Protein AF-A0A5E4BYH1-F1 (afdb_monomer_lite)

Radius of gyration: 35.44 Å; chains: 1; bounding box: 88×104×100 Å

Sequence (481 aa):
MALRARALYDFRSENPGEISLREHEVLSLCSEQDIEGWLEGVNSRGDRGLFPASYVQVIRAPEPGPAGDGGPGAPARYANVPPGGFEPLPAAPPASFKPPPDAFQPLLQPQQAPPPSTFQPPGAGFPYAGGVLQPSPQQLYGGYQASQGSDDDWDDEWDDSSTVADEPGVLGSGTYPDLDGSSSAGGGAASRYRLSTRSDLSLGSRGGSAPPQHHPSGAKSSATVSRNLNRFSTFVKSGGEAFVLGEASGFVKDGDKLCVVLGPYGPEWQENPYPFQCTIDDPTKQTKFKGMKSYISYKLVPTHTQVPVHRRYKHFDWLYARLAEKFPVISVPHLPEKQATGRFEEDFISKRRKGLIWWMNHMASHPVLAQCDVFQHFLTCPISTDEKAWKQGKRKAEKDEMVGANFFLTLSTPPAAALDLQEVESKIDGFKCFTKKMDDSTLQLNHTANEFARKQVTGFKKEYQKVGQSFRGLSQAFELD

Structure (mmCIF, N/CA/C/O backbone):
data_AF-A0A5E4BYH1-F1
#
_entry.id   AF-A0A5E4BYH1-F1
#
loop_
_atom_site.group_PDB
_atom_site.id
_atom_site.type_symbol
_atom_site.label_atom_id
_atom_site.label_alt_id
_atom_site.label_comp_id
_atom_site.label_asym_id
_atom_site.label_entity_id
_atom_site.label_seq_id
_atom_site.pdbx_PDB_ins_code
_atom_site.Cartn_x
_atom_site.Cartn_y
_atom_site.Cartn_z
_atom_site.occupancy
_atom_site.B_iso_or_equiv
_atom_site.auth_seq_id
_atom_site.auth_comp_id
_atom_site.auth_asym_id
_atom_site.auth_atom_id
_atom_site.pdbx_PDB_model_num
ATOM 1 N N . MET A 1 1 ? 7.381 20.446 -46.550 1.00 49.12 1 MET A N 1
ATOM 2 C CA . MET A 1 1 ? 6.479 21.611 -46.754 1.00 49.12 1 MET A CA 1
ATOM 3 C C . MET A 1 1 ? 6.123 22.187 -45.387 1.00 49.12 1 MET A C 1
ATOM 5 O O . MET A 1 1 ? 6.318 21.479 -44.409 1.00 49.12 1 MET A O 1
ATOM 9 N N . ALA A 1 2 ? 5.621 23.422 -45.286 1.00 57.50 2 ALA A N 1
ATOM 10 C CA . ALA A 1 2 ? 5.100 23.923 -44.009 1.00 57.50 2 ALA A CA 1
ATOM 11 C C . ALA A 1 2 ? 3.775 23.212 -43.682 1.00 57.50 2 ALA A C 1
ATOM 13 O O . ALA A 1 2 ? 2.803 23.361 -44.425 1.00 57.50 2 ALA A O 1
ATOM 14 N N . LEU A 1 3 ? 3.758 22.424 -42.606 1.00 82.50 3 LEU A N 1
ATOM 15 C CA . LEU A 1 3 ? 2.577 21.687 -42.157 1.00 82.50 3 LEU A CA 1
ATOM 16 C C . LEU A 1 3 ? 1.505 22.666 -41.667 1.00 82.50 3 LEU A C 1
ATOM 18 O O . LEU A 1 3 ? 1.804 23.631 -40.961 1.00 82.50 3 LEU A O 1
ATOM 22 N N . ARG A 1 4 ? 0.249 22.432 -42.057 1.00 88.81 4 ARG A N 1
ATOM 23 C CA . ARG A 1 4 ? -0.881 23.308 -41.726 1.00 88.81 4 ARG A CA 1
ATOM 24 C C . ARG A 1 4 ? -2.038 22.513 -41.156 1.00 88.81 4 ARG A C 1
ATOM 26 O O . ARG A 1 4 ? -2.335 21.424 -41.636 1.00 88.81 4 ARG A O 1
ATOM 33 N N . ALA A 1 5 ? -2.731 23.101 -40.193 1.00 90.44 5 ALA A N 1
ATOM 34 C CA . ALA A 1 5 ? -3.990 22.586 -39.675 1.00 90.44 5 ALA A CA 1
ATOM 35 C C . ALA A 1 5 ? -5.063 23.680 -39.701 1.00 90.44 5 ALA A C 1
ATOM 37 O O . ALA A 1 5 ? -4.745 24.868 -39.678 1.00 90.44 5 ALA A O 1
ATOM 38 N N . ARG A 1 6 ? -6.334 23.286 -39.750 1.00 93.06 6 ARG A N 1
ATOM 39 C CA . ARG A 1 6 ? -7.488 24.175 -39.570 1.00 93.06 6 ARG A CA 1
ATOM 40 C C . ARG A 1 6 ? -8.161 23.836 -38.250 1.00 93.06 6 ARG A C 1
ATOM 42 O O . ARG A 1 6 ? -8.474 22.673 -38.014 1.00 93.06 6 ARG A O 1
ATOM 49 N N . ALA A 1 7 ? -8.406 24.835 -37.414 1.00 93.12 7 ALA A N 1
ATOM 50 C CA . ALA A 1 7 ? -9.190 24.661 -36.202 1.00 93.12 7 ALA A CA 1
ATOM 51 C C . ALA A 1 7 ? -10.635 24.251 -36.532 1.00 93.12 7 ALA A C 1
ATOM 53 O O . ALA A 1 7 ? -11.280 24.828 -37.415 1.00 93.12 7 ALA A O 1
ATOM 54 N N . LEU A 1 8 ? -11.132 23.246 -35.819 1.00 90.00 8 LEU A N 1
ATOM 55 C CA . LEU A 1 8 ? -12.504 22.748 -35.910 1.00 90.00 8 LEU A CA 1
ATOM 56 C C . LEU A 1 8 ? -13.437 23.457 -34.924 1.00 90.00 8 LEU A C 1
ATOM 58 O O . LEU A 1 8 ? -14.621 23.554 -35.205 1.00 90.00 8 LEU A O 1
ATOM 62 N N . TYR A 1 9 ? -12.900 23.977 -33.816 1.00 88.88 9 TYR A N 1
ATOM 63 C CA . TYR A 1 9 ? -13.655 24.643 -32.752 1.00 88.88 9 TYR A CA 1
ATOM 64 C C . TYR A 1 9 ? -12.851 25.812 -32.160 1.00 88.88 9 TYR A C 1
ATOM 66 O O . TYR A 1 9 ? -11.620 25.832 -32.248 1.00 88.88 9 TYR A O 1
ATOM 74 N N . ASP A 1 10 ? -13.536 26.755 -31.511 1.00 90.69 10 ASP A N 1
ATOM 75 C CA . ASP A 1 10 ? -12.902 27.740 -30.627 1.00 90.69 10 ASP A CA 1
ATOM 76 C C . ASP A 1 10 ? -12.207 27.033 -29.446 1.00 90.69 10 ASP A C 1
ATOM 78 O O . ASP A 1 10 ? -12.779 26.149 -28.806 1.00 90.69 10 ASP A O 1
ATOM 82 N N . PHE A 1 11 ? -10.990 27.463 -29.104 1.00 91.38 11 PHE A N 1
ATOM 83 C CA . PHE A 1 11 ? -10.276 27.029 -27.898 1.00 91.38 11 PHE A CA 1
ATOM 84 C C . PHE A 1 11 ? -9.742 28.247 -27.146 1.00 91.38 11 PHE A C 1
ATOM 86 O O . PHE A 1 11 ? -9.121 29.129 -27.741 1.00 91.38 11 PHE A O 1
ATOM 93 N N . ARG A 1 12 ? -9.937 28.290 -25.826 1.00 91.88 12 ARG A N 1
ATOM 94 C CA . ARG A 1 12 ? -9.424 29.359 -24.967 1.00 91.88 12 ARG A CA 1
ATOM 95 C C . ARG A 1 12 ? -8.318 28.812 -24.071 1.00 91.88 12 ARG A C 1
ATOM 97 O O . ARG A 1 12 ? -8.577 27.975 -23.218 1.00 91.88 12 ARG A O 1
ATOM 104 N N . SER A 1 13 ? -7.111 29.332 -24.257 1.00 87.12 13 SER A N 1
ATOM 105 C CA . SER A 1 13 ? -5.940 29.034 -23.426 1.00 87.12 13 SER A CA 1
ATOM 106 C C . SER A 1 13 ? -6.137 29.525 -21.989 1.00 87.12 13 SER A C 1
ATOM 108 O O . SER A 1 13 ? -6.441 30.707 -21.785 1.00 87.12 13 SER A O 1
ATOM 110 N N . GLU A 1 14 ? -5.901 28.651 -21.012 1.00 77.50 14 GLU A N 1
ATOM 111 C CA . GLU A 1 14 ? -5.965 28.957 -19.574 1.00 77.50 14 GLU A CA 1
ATOM 112 C C . GLU A 1 14 ? -4.591 28.850 -18.889 1.00 77.50 14 GLU A C 1
ATOM 114 O O . GLU A 1 14 ? -4.356 29.533 -17.888 1.00 77.50 14 GLU A O 1
ATOM 119 N N . ASN A 1 15 ? -3.656 28.058 -19.432 1.00 77.88 15 ASN A N 1
ATOM 120 C CA . ASN A 1 15 ? -2.312 27.886 -18.870 1.00 77.88 15 ASN A CA 1
ATOM 121 C C . ASN A 1 15 ? -1.230 28.666 -19.650 1.00 77.88 15 ASN A C 1
ATOM 123 O O . ASN A 1 15 ? -1.275 28.736 -20.880 1.00 77.88 15 ASN A O 1
ATOM 127 N N . PRO A 1 16 ? -0.187 29.199 -18.978 1.00 73.75 16 PRO A N 1
ATOM 128 C CA . PRO A 1 16 ? 0.965 29.792 -19.658 1.00 73.75 16 PRO A CA 1
ATOM 129 C C . PRO A 1 16 ? 1.685 28.774 -20.561 1.00 73.75 16 PRO A C 1
ATOM 131 O O . PRO A 1 16 ? 2.221 27.779 -20.072 1.00 73.75 16 PRO A O 1
ATOM 134 N N . GLY A 1 17 ? 1.717 29.044 -21.869 1.00 79.44 17 GLY A N 1
ATOM 135 C CA . GLY A 1 17 ? 2.283 28.160 -22.902 1.00 79.44 17 GLY A CA 1
ATOM 136 C C . GLY A 1 17 ? 1.242 27.555 -23.855 1.00 79.44 17 GLY A C 1
ATOM 137 O O . GLY A 1 17 ? 1.612 27.019 -24.900 1.00 79.44 17 GLY A O 1
ATOM 138 N N . GLU A 1 18 ? -0.046 27.676 -23.539 1.00 90.25 18 GLU A N 1
ATOM 139 C CA . GLU A 1 18 ? -1.143 27.417 -24.477 1.00 90.25 18 GLU A CA 1
ATOM 140 C C . GLU A 1 18 ? -1.413 28.648 -25.359 1.00 90.25 18 GLU A C 1
ATOM 142 O O . GLU A 1 18 ? -1.183 29.784 -24.936 1.00 90.25 18 GLU A O 1
ATOM 147 N N . ILE A 1 19 ? -1.967 28.439 -26.556 1.00 90.88 19 ILE A N 1
ATOM 148 C CA . ILE A 1 19 ? -2.506 29.512 -27.405 1.00 90.88 19 ILE A CA 1
ATOM 149 C C . ILE A 1 19 ? -3.988 29.281 -27.691 1.00 90.88 19 ILE A C 1
ATOM 151 O O . ILE A 1 19 ? -4.420 28.167 -27.971 1.00 90.88 19 ILE A O 1
ATOM 155 N N . SER A 1 20 ? -4.782 30.351 -27.635 1.00 91.62 20 SER A N 1
ATOM 156 C CA . SER A 1 20 ? -6.198 30.290 -28.012 1.00 91.62 20 SER A CA 1
ATOM 157 C C . SER A 1 20 ? -6.357 30.085 -29.525 1.00 91.62 20 SER A C 1
ATOM 159 O O . SER A 1 20 ? -5.618 30.686 -30.312 1.00 91.62 20 SER A O 1
ATOM 161 N N . LEU A 1 21 ? -7.353 29.302 -29.933 1.00 93.38 21 LEU A N 1
ATOM 162 C CA . LEU A 1 21 ? -7.758 29.103 -31.327 1.00 93.38 21 LEU A CA 1
ATOM 163 C C . LEU A 1 21 ? -9.132 29.725 -31.572 1.00 93.38 21 LEU A C 1
ATOM 165 O O . LEU A 1 21 ? -9.967 29.746 -30.665 1.00 93.38 21 LEU A O 1
ATOM 169 N N . ARG A 1 22 ? -9.392 30.153 -32.806 1.00 91.25 22 ARG A N 1
ATOM 170 C CA . ARG A 1 22 ? -10.761 30.355 -33.302 1.00 91.25 22 ARG A CA 1
ATOM 171 C C . ARG A 1 22 ? -11.164 29.251 -34.260 1.00 91.25 22 ARG A C 1
ATOM 173 O O . ARG A 1 22 ? -10.326 28.784 -35.028 1.00 91.25 22 ARG A O 1
ATOM 180 N N . GLU A 1 23 ? -12.437 28.883 -34.278 1.00 92.50 23 GLU A N 1
ATOM 181 C CA . GLU A 1 23 ? -12.981 27.972 -35.280 1.00 92.50 23 GLU A CA 1
ATOM 182 C C . GLU A 1 23 ? -12.620 28.449 -36.702 1.00 92.50 23 GLU A C 1
ATOM 184 O O . GLU A 1 23 ? -12.683 29.633 -37.037 1.00 92.50 23 GLU A O 1
ATOM 189 N N . HIS A 1 24 ? -12.181 27.502 -37.534 1.00 89.94 24 HIS A N 1
ATOM 190 C CA . HIS A 1 24 ? -11.674 27.705 -38.893 1.00 89.94 24 HIS A CA 1
ATOM 191 C C . HIS A 1 24 ? -10.361 28.506 -39.028 1.00 89.94 24 HIS A C 1
ATOM 193 O O . HIS A 1 24 ? -9.895 28.692 -40.156 1.00 89.94 24 HIS A O 1
ATOM 199 N N . GLU A 1 25 ? -9.711 28.919 -37.935 1.00 93.00 25 GLU A N 1
ATOM 200 C CA . GLU A 1 25 ? -8.370 29.517 -37.974 1.00 93.00 25 GLU A CA 1
ATOM 201 C C . GLU A 1 25 ? -7.342 28.534 -38.569 1.00 93.00 25 GLU A C 1
ATOM 203 O O . GLU A 1 25 ? -7.317 27.352 -38.217 1.00 93.00 25 GLU A O 1
ATOM 208 N N . VAL A 1 26 ? -6.487 29.013 -39.481 1.00 91.81 26 VAL A N 1
ATOM 209 C CA . VAL A 1 26 ? -5.418 28.200 -40.086 1.00 91.81 26 VAL A CA 1
ATOM 210 C C . VAL A 1 26 ? -4.123 28.385 -39.301 1.00 91.81 26 VAL A C 1
ATOM 212 O O . VAL A 1 26 ? -3.586 29.488 -39.200 1.00 91.81 26 VAL A O 1
ATOM 215 N N . LEU A 1 27 ? -3.626 27.274 -38.773 1.00 91.81 27 LEU A N 1
ATOM 216 C CA . LEU A 1 27 ? -2.434 27.147 -37.944 1.00 91.81 27 LEU A CA 1
ATOM 217 C C . LEU A 1 27 ? -1.265 26.637 -38.785 1.00 91.81 27 LEU A C 1
ATOM 219 O O . LEU A 1 27 ? -1.442 25.764 -39.639 1.00 91.81 27 LEU A O 1
ATOM 223 N N . SER A 1 28 ? -0.062 27.135 -38.507 1.00 90.81 28 SER A N 1
ATOM 224 C CA . SER A 1 28 ? 1.182 26.527 -38.996 1.00 90.81 28 SER A CA 1
ATOM 225 C C . SER A 1 28 ? 1.744 25.632 -37.896 1.00 90.81 28 SER A C 1
ATOM 227 O O . SER A 1 28 ? 2.076 26.126 -36.819 1.00 90.81 28 SER A O 1
ATOM 229 N N . LEU A 1 29 ? 1.817 24.325 -38.135 1.00 87.06 29 LEU A N 1
ATOM 230 C CA . LEU A 1 29 ? 2.306 23.368 -37.141 1.00 87.06 29 LEU A CA 1
ATOM 231 C C . LEU A 1 29 ? 3.836 23.416 -37.048 1.00 87.06 29 LEU A C 1
ATOM 233 O O . LEU A 1 29 ? 4.520 23.495 -38.070 1.00 87.06 29 LEU A O 1
ATOM 237 N N . CYS A 1 30 ? 4.373 23.324 -35.830 1.00 81.56 30 CYS A N 1
ATOM 238 C CA . CYS A 1 30 ? 5.804 23.091 -35.615 1.00 81.56 30 CYS A CA 1
ATOM 239 C C . CYS A 1 30 ? 6.159 21.600 -35.735 1.00 81.56 30 CYS A C 1
ATOM 241 O O . CYS A 1 30 ? 7.266 21.278 -36.154 1.00 81.56 30 CYS A O 1
ATOM 243 N N . SER A 1 31 ? 5.215 20.708 -35.421 1.00 72.81 31 SER A N 1
ATOM 244 C CA . SER A 1 31 ? 5.282 19.269 -35.697 1.00 72.81 31 SER A CA 1
ATOM 245 C C . SER A 1 31 ? 3.875 18.715 -35.950 1.00 72.81 31 SER A C 1
ATOM 247 O O . SER A 1 31 ? 2.894 19.267 -35.457 1.00 72.81 31 SER A O 1
ATOM 249 N N . GLU A 1 32 ? 3.768 17.623 -36.708 1.00 68.25 32 GLU A N 1
ATOM 250 C CA . GLU A 1 32 ? 2.523 16.846 -36.854 1.00 68.25 32 GLU A CA 1
ATOM 251 C C . GLU A 1 32 ? 2.281 15.882 -35.671 1.00 68.25 32 GLU A C 1
ATOM 253 O O . GLU A 1 32 ? 1.250 15.215 -35.617 1.00 68.25 32 GLU A O 1
ATOM 258 N N . GLN A 1 33 ? 3.238 15.782 -34.744 1.00 63.72 33 GLN A N 1
ATOM 259 C CA . GLN A 1 33 ? 3.288 14.767 -33.693 1.00 63.72 33 GLN A CA 1
ATOM 260 C C . GLN A 1 33 ? 2.553 15.238 -32.424 1.00 63.72 33 GLN A C 1
ATOM 262 O O . GLN A 1 33 ? 2.932 16.237 -31.812 1.00 63.72 33 GLN A O 1
ATOM 267 N N . ASP A 1 34 ? 1.495 14.516 -32.047 1.00 69.88 34 ASP A N 1
ATOM 268 C CA . ASP A 1 34 ? 0.677 14.762 -30.850 1.00 69.88 34 ASP A CA 1
ATOM 269 C C . ASP A 1 34 ? 1.439 14.383 -29.560 1.00 69.88 34 ASP A C 1
ATOM 271 O O . ASP A 1 34 ? 2.044 13.311 -29.471 1.00 69.88 34 ASP A O 1
ATOM 275 N N . ILE A 1 35 ? 1.401 15.257 -28.546 1.00 68.31 35 ILE A N 1
ATOM 276 C CA . ILE A 1 35 ? 2.018 15.058 -27.230 1.00 68.31 35 ILE A CA 1
ATOM 277 C C . ILE A 1 35 ? 0.953 15.153 -26.119 1.00 68.31 35 ILE A C 1
ATOM 279 O O . ILE A 1 35 ? 0.516 16.238 -25.745 1.00 68.31 35 ILE A O 1
ATOM 283 N N . GLU A 1 36 ? 0.580 14.010 -25.528 1.00 68.38 36 GLU A N 1
ATOM 284 C CA . GLU A 1 36 ? -0.460 13.889 -24.478 1.00 68.38 36 GLU A CA 1
ATOM 285 C C . GLU A 1 36 ? -1.851 14.481 -24.870 1.00 68.38 36 GLU A C 1
ATOM 287 O O . GLU A 1 36 ? -2.645 14.806 -23.983 1.00 68.38 36 GLU A O 1
ATOM 292 N N . GLY A 1 37 ? -2.183 14.595 -26.166 1.00 79.19 37 GLY A N 1
ATOM 293 C CA . GLY A 1 37 ? -3.456 15.124 -26.697 1.00 79.19 37 GLY A CA 1
ATOM 294 C C . GLY A 1 37 ? -3.380 16.559 -27.248 1.00 79.19 37 GLY A C 1
ATOM 295 O O . GLY A 1 37 ? -4.411 17.232 -27.356 1.00 79.19 37 GLY A O 1
ATOM 296 N N . TRP A 1 38 ? -2.177 17.056 -27.546 1.00 86.06 38 TRP A N 1
ATOM 297 C CA . TRP A 1 38 ? -1.870 18.451 -27.876 1.00 86.06 38 TRP A CA 1
ATOM 298 C C . TRP A 1 38 ? -0.877 18.553 -29.036 1.00 86.06 38 TRP A C 1
ATOM 300 O O . TRP A 1 38 ? 0.080 17.785 -29.123 1.00 86.06 38 TRP A O 1
ATOM 310 N N . LEU A 1 39 ? -1.070 19.557 -29.891 1.00 86.38 39 LEU A N 1
ATOM 311 C CA . LEU A 1 39 ? -0.147 19.937 -30.961 1.00 86.38 39 LEU A CA 1
ATOM 312 C C . LEU A 1 39 ? 0.501 21.289 -30.648 1.00 86.38 39 LEU A C 1
ATOM 314 O O . LEU A 1 39 ? -0.103 22.152 -30.009 1.00 86.38 39 LEU A O 1
ATOM 318 N N . GLU A 1 40 ? 1.731 21.480 -31.128 1.00 89.12 40 GLU A N 1
ATOM 319 C CA . GLU A 1 40 ? 2.442 22.757 -31.048 1.00 89.12 40 GLU A CA 1
ATOM 320 C C . GLU A 1 40 ? 2.464 23.454 -32.413 1.00 89.12 40 GL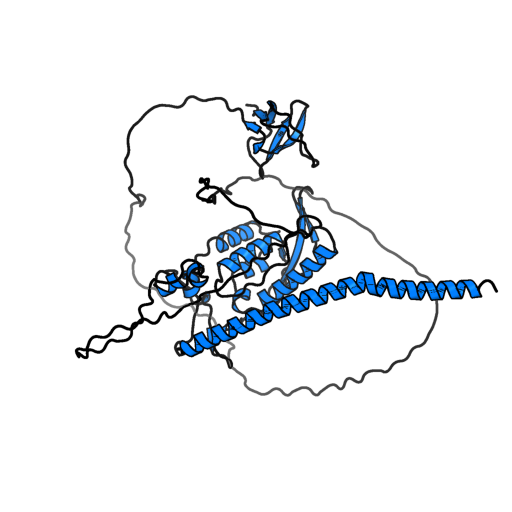U A C 1
ATOM 322 O O . GLU A 1 40 ? 2.817 22.862 -33.440 1.00 89.12 40 GLU A O 1
ATOM 327 N N . GLY A 1 41 ? 2.131 24.742 -32.432 1.00 90.12 41 GLY A N 1
ATOM 328 C CA . GLY A 1 41 ? 2.134 25.529 -33.659 1.00 90.12 41 GLY A CA 1
ATOM 329 C C . GLY A 1 41 ? 2.051 27.028 -33.421 1.00 90.12 41 GLY A C 1
ATOM 330 O O . GLY A 1 41 ? 2.182 27.516 -32.298 1.00 90.12 41 GLY A O 1
ATOM 331 N N . VAL A 1 42 ? 1.840 27.750 -34.518 1.00 91.50 42 VAL A N 1
ATOM 332 C CA . VAL A 1 42 ? 1.680 29.204 -34.572 1.00 91.50 42 VAL A CA 1
ATOM 333 C C . VAL A 1 42 ? 0.319 29.525 -35.182 1.00 91.50 42 VAL A C 1
ATOM 335 O O . VAL A 1 42 ? -0.022 29.010 -36.253 1.00 91.50 42 VAL A O 1
ATOM 338 N N . ASN A 1 43 ? -0.462 30.361 -34.500 1.00 90.81 43 ASN A N 1
ATOM 339 C CA . ASN A 1 43 ? -1.780 30.798 -34.968 1.00 90.81 43 ASN A CA 1
ATOM 340 C C . ASN A 1 43 ? -1.701 31.969 -35.968 1.00 90.81 43 ASN A C 1
ATOM 342 O O . ASN A 1 43 ? -0.620 32.472 -36.279 1.00 90.81 43 ASN A O 1
ATOM 346 N N . SER A 1 44 ? -2.849 32.438 -36.468 1.00 87.75 44 SER A N 1
ATOM 347 C CA . SER A 1 44 ? -2.903 33.516 -37.471 1.00 87.75 44 SER A CA 1
ATOM 348 C C . SER A 1 44 ? -2.460 34.891 -36.945 1.00 87.75 44 SER A C 1
ATOM 350 O O . SER A 1 44 ? -2.297 35.824 -37.730 1.00 87.75 44 SER A O 1
ATOM 352 N N . ARG A 1 45 ? -2.252 35.019 -35.628 1.00 87.56 45 ARG A N 1
ATOM 353 C CA . ARG A 1 45 ? -1.803 36.238 -34.937 1.00 87.56 45 ARG A CA 1
ATOM 354 C C . ARG A 1 45 ? -0.298 36.234 -34.645 1.00 87.56 45 ARG A C 1
ATOM 356 O O . ARG A 1 45 ? 0.239 37.264 -34.254 1.00 87.56 45 ARG A O 1
ATOM 363 N N . GLY A 1 46 ? 0.376 35.102 -34.864 1.00 85.44 46 GLY A N 1
ATOM 364 C CA . GLY A 1 46 ? 1.797 34.908 -34.575 1.00 85.44 46 GLY A CA 1
ATOM 365 C C . GLY A 1 46 ? 2.095 34.365 -33.174 1.00 85.44 46 GLY A C 1
ATOM 366 O O . GLY A 1 46 ? 3.268 34.170 -32.854 1.00 85.44 46 GLY A O 1
ATOM 367 N N . ASP A 1 47 ? 1.079 34.078 -32.349 1.00 87.50 47 ASP A N 1
ATOM 368 C CA . ASP A 1 47 ? 1.300 33.456 -31.040 1.00 87.50 47 ASP A CA 1
ATOM 369 C C . ASP A 1 47 ? 1.740 31.995 -31.247 1.00 87.50 47 ASP A C 1
ATOM 371 O O . ASP A 1 47 ? 1.084 31.249 -31.983 1.00 87.50 47 ASP A O 1
ATOM 375 N N . ARG A 1 48 ? 2.827 31.573 -30.585 1.00 89.81 48 ARG A N 1
ATOM 376 C CA . ARG A 1 48 ? 3.350 30.195 -30.621 1.00 89.81 48 ARG A CA 1
ATOM 377 C C . ARG A 1 48 ? 3.081 29.476 -29.301 1.00 89.81 48 ARG A C 1
ATOM 379 O O . ARG A 1 48 ? 3.431 29.999 -28.245 1.00 89.81 48 ARG A O 1
ATOM 386 N N . GLY A 1 49 ? 2.542 28.262 -29.366 1.00 87.69 49 GLY A N 1
ATOM 387 C CA . GLY A 1 49 ? 2.303 27.428 -28.188 1.00 87.69 49 GLY A CA 1
ATOM 388 C C . GLY A 1 49 ? 1.429 26.212 -28.478 1.00 87.69 49 GLY A C 1
ATOM 389 O O . GLY A 1 49 ? 1.270 25.806 -29.632 1.00 87.69 49 GLY A O 1
ATOM 390 N N . LEU A 1 50 ? 0.887 25.632 -27.407 1.00 89.62 50 LEU A N 1
ATOM 391 C CA . LEU A 1 50 ? 0.113 24.390 -27.435 1.00 89.62 50 LEU A CA 1
ATOM 392 C C . LEU A 1 50 ? -1.396 24.630 -27.585 1.00 89.62 50 LEU A C 1
ATOM 394 O O . LEU A 1 50 ? -1.950 25.575 -27.021 1.00 89.62 50 LEU A O 1
ATOM 398 N N . PHE A 1 51 ? -2.065 23.727 -28.296 1.00 90.94 51 PHE A N 1
ATOM 399 C CA . PHE A 1 51 ? -3.527 23.632 -28.394 1.00 90.94 51 PHE A CA 1
ATOM 400 C C . PHE A 1 51 ? -3.952 22.157 -28.548 1.00 90.94 51 PHE A C 1
ATOM 402 O O . PHE A 1 51 ? -3.136 21.342 -28.988 1.00 90.94 51 PHE A O 1
ATOM 409 N N . PRO A 1 52 ? -5.193 21.769 -28.192 1.00 90.62 52 PRO A N 1
ATOM 410 C CA . PRO A 1 52 ? -5.599 20.366 -28.233 1.00 90.62 52 PRO A CA 1
ATOM 411 C C . PRO A 1 52 ? -5.578 19.799 -29.658 1.00 90.62 52 PRO A C 1
ATOM 413 O O . PRO A 1 52 ? -6.109 20.412 -30.587 1.00 90.62 52 PRO A O 1
ATOM 416 N N . ALA A 1 53 ? -5.018 18.601 -29.834 1.00 88.31 53 ALA A N 1
ATOM 417 C CA . ALA A 1 53 ? -4.918 17.951 -31.143 1.00 88.31 53 ALA A CA 1
ATOM 418 C C . ALA A 1 53 ? -6.306 17.656 -31.745 1.00 88.31 53 ALA A C 1
ATOM 420 O O . ALA A 1 53 ? -6.533 17.849 -32.936 1.00 88.31 53 ALA A O 1
ATOM 421 N N . SER A 1 54 ? -7.272 17.290 -30.898 1.00 89.31 54 SER A N 1
ATOM 422 C CA . SER A 1 54 ? -8.672 17.038 -31.269 1.00 89.31 54 SER A CA 1
ATOM 423 C C . SER A 1 54 ? -9.469 18.287 -31.672 1.00 89.31 54 SER A C 1
ATOM 425 O O . SER A 1 54 ? -10.588 18.157 -32.166 1.00 89.31 54 SER A O 1
ATOM 427 N N . TYR A 1 55 ? -8.917 19.491 -31.481 1.00 89.62 55 TYR A N 1
ATOM 428 C CA . TYR A 1 55 ? -9.554 20.757 -31.867 1.00 89.62 55 TYR A CA 1
ATOM 429 C C . TYR A 1 55 ? -9.122 21.232 -33.262 1.00 89.62 55 TYR A C 1
ATOM 431 O O . TYR A 1 55 ? -9.564 22.293 -33.707 1.00 89.62 55 TYR A O 1
ATOM 439 N N . VAL A 1 56 ? -8.286 20.470 -33.978 1.00 90.25 56 VAL A N 1
ATOM 440 C CA . VAL A 1 56 ? -7.792 20.830 -35.314 1.00 90.25 56 VAL A CA 1
ATOM 441 C C . VAL A 1 56 ? -7.833 19.649 -36.287 1.00 90.25 56 VAL A C 1
ATOM 443 O O . VAL A 1 56 ? -7.757 18.489 -35.898 1.00 90.25 56 VAL A O 1
ATOM 446 N N . GLN A 1 57 ? -7.903 19.950 -37.581 1.00 90.19 57 GLN A N 1
ATOM 447 C CA . GLN A 1 57 ? -7.747 18.989 -38.669 1.00 90.19 57 GLN A CA 1
ATOM 448 C C . GLN A 1 57 ? -6.499 19.338 -39.482 1.00 90.19 57 GLN A C 1
ATOM 450 O O . GLN A 1 57 ? -6.386 20.450 -40.003 1.00 90.19 57 GLN A O 1
ATOM 455 N N . VAL A 1 58 ? -5.562 18.397 -39.605 1.00 87.94 58 VAL A N 1
ATOM 456 C CA . VAL A 1 58 ? -4.335 18.597 -40.388 1.00 87.94 58 VAL A CA 1
ATOM 457 C C . VAL A 1 58 ? -4.645 18.535 -41.886 1.00 87.94 58 VAL A C 1
ATOM 459 O O . VAL A 1 58 ? -5.302 17.611 -42.363 1.00 87.94 58 VAL A O 1
ATOM 462 N N . ILE A 1 59 ? -4.175 19.531 -42.637 1.00 87.75 59 ILE A N 1
ATOM 463 C CA . ILE A 1 59 ? -4.410 19.675 -44.075 1.00 87.75 59 ILE A CA 1
ATOM 464 C C . ILE A 1 59 ? -3.247 19.017 -44.823 1.00 87.75 59 ILE A C 1
ATOM 466 O O . ILE A 1 59 ? -2.220 19.648 -45.081 1.00 87.75 59 ILE A O 1
ATOM 470 N N . ARG A 1 60 ? -3.420 17.745 -45.186 1.00 77.44 60 ARG A N 1
ATOM 471 C CA . ARG A 1 60 ? -2.494 17.005 -46.058 1.00 77.44 60 ARG A CA 1
ATOM 472 C C . ARG A 1 60 ? -2.957 17.082 -47.517 1.00 77.44 60 ARG A C 1
ATOM 474 O O . ARG A 1 60 ? -4.155 17.054 -47.791 1.00 77.44 60 ARG A O 1
ATOM 481 N N . ALA A 1 61 ? -2.012 17.185 -48.451 1.00 59.12 61 ALA A N 1
ATOM 482 C CA . ALA A 1 61 ? -2.293 17.109 -49.885 1.00 59.12 61 ALA A CA 1
ATOM 483 C C . ALA A 1 61 ? -2.417 15.636 -50.338 1.00 59.12 61 ALA A C 1
ATOM 485 O O . ALA A 1 61 ? -1.722 14.786 -49.778 1.00 59.12 61 ALA A O 1
ATOM 486 N N . PRO A 1 62 ? -3.278 15.311 -51.321 1.00 45.69 62 PRO A N 1
ATOM 487 C CA . PRO A 1 62 ? -3.419 13.948 -51.826 1.00 45.69 62 PRO A CA 1
ATOM 488 C C . PRO A 1 62 ? -2.313 13.590 -52.836 1.00 45.69 62 PRO A C 1
ATOM 490 O O . PRO A 1 62 ? -2.201 14.216 -53.887 1.00 45.69 62 PRO A O 1
ATOM 493 N N . GLU A 1 63 ? -1.547 12.541 -52.535 1.00 39.84 63 GLU A N 1
ATOM 494 C CA . GLU A 1 63 ? -0.627 11.869 -53.468 1.00 39.84 63 GLU A CA 1
ATOM 495 C C . GLU A 1 63 ? -1.348 10.706 -54.198 1.00 39.84 63 GLU A C 1
ATOM 497 O O . GLU A 1 63 ? -2.249 10.088 -53.618 1.00 39.84 63 GLU A O 1
ATOM 502 N N . PRO A 1 64 ? -0.997 10.383 -55.460 1.00 45.03 64 PRO A N 1
ATOM 503 C CA . PRO A 1 6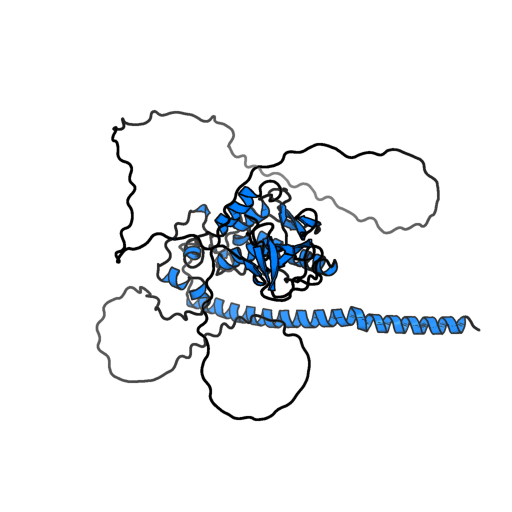4 ? -1.701 9.377 -56.260 1.00 45.03 64 PRO A CA 1
ATOM 504 C C . PRO A 1 64 ? -1.248 7.934 -55.959 1.00 45.03 64 PRO A C 1
ATOM 506 O O . PRO A 1 64 ? -0.070 7.601 -56.064 1.00 45.03 64 PRO A O 1
ATOM 509 N N . GLY A 1 65 ? -2.199 7.046 -55.649 1.00 41.22 65 GLY A N 1
ATOM 510 C CA . GLY A 1 65 ? -1.934 5.619 -55.413 1.00 41.22 65 GLY A CA 1
ATOM 511 C C . GLY A 1 65 ? -1.957 4.749 -56.687 1.00 41.22 65 GLY A C 1
ATOM 512 O O . GLY A 1 65 ? -2.740 5.031 -57.598 1.00 41.22 65 GLY A O 1
ATOM 513 N N . PRO A 1 66 ? -1.147 3.670 -56.764 1.00 45.69 66 PRO A N 1
ATOM 514 C CA . PRO A 1 66 ? -1.220 2.665 -57.829 1.00 45.69 66 PRO A CA 1
ATOM 515 C C . PRO A 1 66 ? -2.418 1.711 -57.643 1.00 45.69 66 PRO A C 1
ATOM 517 O O . PRO A 1 66 ? -2.969 1.593 -56.550 1.00 45.69 66 PRO A O 1
ATOM 520 N N . ALA A 1 67 ? -2.824 1.016 -58.711 1.00 39.09 67 ALA A N 1
ATOM 521 C CA . ALA A 1 67 ? -4.095 0.288 -58.769 1.00 39.09 67 ALA A CA 1
ATOM 522 C C . ALA A 1 67 ? -3.971 -1.250 -58.822 1.00 39.09 67 ALA A C 1
ATOM 524 O O . ALA A 1 67 ? -3.143 -1.777 -59.557 1.00 39.09 67 ALA A O 1
ATOM 525 N N . GLY A 1 68 ? -4.901 -1.923 -58.128 1.00 35.94 68 GLY A N 1
ATOM 526 C CA . GLY A 1 68 ? -5.644 -3.102 -58.613 1.00 35.94 68 GLY A CA 1
ATOM 527 C C . GLY A 1 68 ? -4.954 -4.469 -58.717 1.00 35.94 68 GLY A C 1
ATOM 528 O O . GLY A 1 68 ? -4.401 -4.780 -59.763 1.00 35.94 68 GLY A O 1
ATOM 529 N N . ASP A 1 69 ? -5.113 -5.319 -57.690 1.00 36.00 69 ASP A N 1
ATOM 530 C CA . ASP A 1 69 ? -5.796 -6.641 -57.744 1.00 36.00 69 ASP A CA 1
ATOM 531 C C . ASP A 1 69 ? -5.712 -7.351 -56.362 1.00 36.00 69 ASP A C 1
ATOM 533 O O . ASP A 1 69 ? -4.952 -6.928 -55.495 1.00 36.00 69 ASP A O 1
ATOM 537 N N . GLY A 1 70 ? -6.470 -8.411 -56.035 1.00 32.91 70 GLY A N 1
ATOM 538 C CA . GLY A 1 70 ? -7.481 -9.102 -56.850 1.00 32.91 70 GLY A CA 1
ATOM 539 C C . GLY A 1 70 ? -7.941 -10.472 -56.311 1.00 32.91 70 GLY A C 1
ATOM 540 O O . GLY A 1 70 ? -7.973 -11.436 -57.066 1.00 32.91 70 GLY A O 1
ATOM 541 N N . GLY A 1 71 ? -8.300 -10.599 -55.024 1.00 30.89 71 GLY A N 1
ATOM 542 C CA . GLY A 1 71 ? -8.951 -11.811 -54.476 1.00 30.89 71 GLY A CA 1
ATOM 543 C C . GLY A 1 71 ? -8.248 -12.484 -53.277 1.00 30.89 71 GLY A C 1
ATOM 544 O O . GLY A 1 71 ? -7.145 -12.079 -52.916 1.00 30.89 71 GLY A O 1
ATOM 545 N N . PRO A 1 72 ? -8.894 -13.462 -52.596 1.00 46.38 72 PRO A N 1
ATOM 546 C CA . PRO A 1 72 ? -8.545 -13.817 -51.215 1.00 46.38 72 PRO A CA 1
ATOM 547 C C . PRO A 1 72 ? -7.922 -15.215 -51.020 1.00 46.38 72 PRO A C 1
ATOM 549 O O . PRO A 1 72 ? -8.323 -16.188 -51.655 1.00 46.38 72 PRO A O 1
ATOM 552 N N . GLY A 1 73 ? -7.029 -15.345 -50.031 1.00 26.94 73 GLY A N 1
ATOM 553 C CA . GLY A 1 73 ? -6.553 -16.645 -49.543 1.00 26.94 73 GLY A CA 1
ATOM 554 C C . GLY A 1 73 ? -5.564 -16.545 -48.376 1.00 26.94 73 GLY A C 1
ATOM 555 O O . GLY A 1 73 ? -4.504 -15.942 -48.506 1.00 26.94 73 GLY A O 1
ATOM 556 N N . ALA A 1 74 ? -5.898 -17.156 -47.238 1.00 30.73 74 ALA A N 1
ATOM 557 C CA . ALA A 1 74 ? -5.034 -17.304 -46.062 1.00 30.73 74 ALA A CA 1
ATOM 558 C C . ALA A 1 74 ? -5.486 -18.534 -45.236 1.00 30.73 74 ALA A C 1
ATOM 560 O O . ALA A 1 74 ? -6.637 -18.947 -45.398 1.00 30.73 74 ALA A O 1
ATOM 561 N N . PRO A 1 75 ? -4.668 -19.092 -44.315 1.00 40.88 75 PRO A N 1
ATOM 562 C CA . PRO A 1 75 ? -3.290 -18.723 -43.970 1.00 40.88 75 PRO A CA 1
ATOM 563 C C . PRO A 1 75 ? -2.270 -19.877 -44.121 1.00 40.88 75 PRO A C 1
ATOM 565 O O . PRO A 1 75 ? -2.620 -21.053 -44.079 1.00 40.88 75 PRO A O 1
ATOM 568 N N . ALA A 1 76 ? -0.977 -19.542 -44.148 1.00 29.08 76 ALA A N 1
ATOM 569 C CA . ALA A 1 76 ? 0.114 -20.479 -43.861 1.00 29.08 76 ALA A CA 1
ATOM 570 C C . ALA A 1 76 ? 1.113 -19.822 -42.892 1.00 29.08 76 ALA A C 1
ATOM 572 O O . ALA A 1 76 ? 1.467 -18.656 -43.059 1.00 29.08 76 ALA A O 1
ATOM 573 N N . ARG A 1 77 ? 1.537 -20.549 -41.850 1.00 31.47 77 ARG A N 1
ATOM 574 C CA . ARG A 1 77 ? 2.498 -20.078 -40.834 1.00 31.47 77 ARG A CA 1
ATOM 575 C C . ARG A 1 77 ? 3.873 -20.720 -41.051 1.00 31.47 77 ARG A C 1
ATOM 577 O O . ARG A 1 77 ? 3.945 -21.839 -41.536 1.00 31.47 77 ARG A O 1
ATOM 584 N N . TYR A 1 78 ? 4.916 -20.043 -40.564 1.00 31.48 78 TYR A N 1
ATOM 585 C CA . TYR A 1 78 ? 6.297 -20.528 -40.416 1.00 31.48 78 TYR A CA 1
ATOM 586 C C . TYR A 1 78 ? 7.007 -21.025 -41.686 1.00 31.48 78 TYR A C 1
ATOM 588 O O . TYR A 1 78 ? 7.028 -22.212 -41.994 1.00 31.48 78 TYR A O 1
ATOM 596 N N . ALA A 1 79 ? 7.757 -20.117 -42.310 1.00 28.94 79 ALA A N 1
ATOM 597 C CA . ALA A 1 79 ? 8.949 -20.456 -43.080 1.00 28.94 79 ALA A CA 1
ATOM 598 C C . ALA A 1 79 ? 10.084 -19.500 -42.676 1.00 28.94 79 ALA A C 1
ATOM 600 O O . ALA A 1 79 ? 9.978 -18.303 -42.916 1.00 28.94 79 ALA A O 1
ATOM 601 N N . ASN A 1 80 ? 11.116 -20.026 -42.006 1.00 31.97 80 ASN A N 1
ATOM 602 C CA . ASN A 1 80 ? 12.462 -19.443 -41.879 1.00 31.97 80 ASN A CA 1
ATOM 603 C C . ASN A 1 80 ? 13.362 -20.423 -41.104 1.00 31.97 80 ASN A C 1
ATOM 605 O O . ASN A 1 80 ? 13.427 -20.393 -39.877 1.00 31.97 80 ASN A O 1
ATOM 609 N N . VAL A 1 81 ? 14.039 -21.314 -41.834 1.00 31.12 81 VAL A N 1
ATOM 610 C CA . VAL A 1 81 ? 15.076 -22.221 -41.313 1.00 31.12 81 VAL A CA 1
ATOM 611 C C . VAL A 1 81 ? 16.318 -22.059 -42.197 1.00 31.12 81 VAL A C 1
ATOM 613 O O . VAL A 1 81 ? 16.232 -22.362 -43.389 1.00 31.12 81 VAL A O 1
ATOM 616 N N . PRO A 1 82 ? 17.459 -21.580 -41.668 1.00 34.88 82 PRO A N 1
ATOM 617 C CA . PRO A 1 82 ? 18.717 -21.539 -42.414 1.00 34.88 82 PRO A CA 1
ATOM 618 C C . PRO A 1 82 ? 19.287 -22.955 -42.651 1.00 34.88 82 PRO A C 1
ATOM 620 O O . PRO A 1 82 ? 19.213 -23.787 -41.744 1.00 34.88 82 PRO A O 1
ATOM 623 N N . PRO A 1 83 ? 19.863 -23.258 -43.831 1.00 33.97 83 PRO A N 1
ATOM 624 C CA . PRO A 1 83 ? 20.396 -24.585 -44.144 1.00 33.97 83 PRO A CA 1
ATOM 625 C C . PRO A 1 83 ? 21.898 -24.748 -43.834 1.00 33.97 83 PRO A C 1
ATOM 627 O O . PRO A 1 83 ? 22.695 -23.847 -44.084 1.00 33.97 83 PRO A O 1
ATOM 630 N N . GLY A 1 84 ? 22.289 -25.961 -43.417 1.00 31.45 84 GLY A N 1
ATOM 631 C CA . GLY A 1 84 ? 23.687 -26.396 -43.242 1.00 31.45 84 GLY A CA 1
ATOM 632 C C . GLY A 1 84 ? 24.232 -26.215 -41.813 1.00 31.45 84 GLY A C 1
ATOM 633 O O . GLY A 1 84 ? 23.913 -25.238 -41.150 1.00 31.45 84 GLY A O 1
ATOM 634 N N . GLY A 1 85 ? 25.045 -27.125 -41.266 1.00 28.95 85 GLY A N 1
ATOM 635 C CA . GLY A 1 85 ? 25.514 -28.421 -41.781 1.00 28.95 85 GLY A CA 1
ATOM 636 C C . GLY A 1 85 ? 26.063 -29.303 -40.643 1.00 28.95 85 GLY A C 1
ATOM 637 O O . GLY A 1 85 ? 26.288 -28.813 -39.541 1.00 28.95 85 GLY A O 1
ATOM 638 N N . PHE A 1 86 ? 26.232 -30.608 -40.881 1.00 28.86 86 PHE A N 1
ATOM 639 C CA . PHE A 1 86 ? 26.693 -31.569 -39.864 1.00 28.86 86 PHE A CA 1
ATOM 640 C C . PHE A 1 86 ? 28.227 -31.656 -39.786 1.00 28.86 86 PHE A C 1
ATOM 642 O O . PHE A 1 86 ? 28.864 -31.964 -40.790 1.00 28.86 86 PHE A O 1
ATOM 649 N N . GLU A 1 87 ? 28.781 -31.569 -38.573 1.00 33.12 87 GLU A N 1
ATOM 650 C CA . GLU A 1 87 ? 30.062 -32.190 -38.198 1.00 33.12 87 GLU A CA 1
ATOM 651 C C . GLU A 1 87 ? 29.887 -33.013 -36.900 1.00 33.12 87 GLU A C 1
ATOM 653 O O . GLU A 1 87 ? 29.137 -32.595 -36.013 1.00 33.12 87 GLU A O 1
ATOM 658 N N . PRO A 1 88 ? 30.515 -34.202 -36.770 1.00 36.59 88 PRO A N 1
ATOM 659 C CA . PRO A 1 88 ? 30.317 -35.094 -35.626 1.00 36.59 88 PRO A CA 1
ATOM 660 C C . PRO A 1 88 ? 31.275 -34.826 -34.449 1.00 36.59 88 PRO A C 1
ATOM 662 O O . PRO A 1 88 ? 32.468 -34.588 -34.625 1.00 36.59 88 PRO A O 1
ATOM 665 N N . LEU A 1 89 ? 30.757 -34.961 -33.224 1.00 32.00 89 LEU A N 1
ATOM 666 C CA . LEU A 1 89 ? 31.514 -34.833 -31.971 1.00 32.00 89 LEU A CA 1
ATOM 667 C C . LEU A 1 89 ? 32.416 -36.055 -31.680 1.00 32.00 89 LEU A C 1
ATOM 669 O O . LEU A 1 89 ? 31.937 -37.188 -31.769 1.00 32.00 89 LEU A O 1
ATOM 673 N N . PRO A 1 90 ? 33.665 -35.858 -31.209 1.00 36.12 90 PRO A N 1
ATOM 674 C CA . PRO A 1 90 ? 34.423 -36.864 -30.464 1.00 36.12 90 PRO A CA 1
ATOM 675 C C . PRO A 1 90 ? 34.056 -36.867 -28.962 1.00 36.12 90 PRO A C 1
ATOM 677 O O . PRO A 1 90 ? 33.370 -35.977 -28.462 1.00 36.12 90 PRO A O 1
ATOM 680 N N . ALA A 1 91 ? 34.489 -37.900 -28.233 1.00 33.06 91 ALA A N 1
ATOM 681 C CA . ALA A 1 91 ? 33.945 -38.254 -26.918 1.00 33.06 91 ALA A CA 1
ATOM 682 C C . ALA A 1 91 ? 34.696 -37.693 -25.687 1.00 33.06 91 ALA A C 1
ATOM 684 O O . ALA A 1 91 ? 35.914 -37.574 -25.701 1.00 33.06 91 ALA A O 1
ATOM 685 N N . ALA A 1 92 ? 33.924 -37.539 -24.598 1.00 37.19 92 ALA A N 1
ATOM 686 C CA . ALA A 1 92 ? 34.285 -37.571 -23.167 1.00 37.19 92 ALA A CA 1
ATOM 687 C C . ALA A 1 92 ? 35.297 -36.536 -22.588 1.00 37.19 92 ALA A C 1
ATOM 689 O O . ALA A 1 92 ? 36.346 -36.275 -23.170 1.00 37.19 92 ALA A O 1
ATOM 690 N N . PRO A 1 93 ? 35.033 -35.975 -21.385 1.00 33.06 93 PRO A N 1
ATOM 691 C CA . PRO A 1 93 ? 35.908 -34.981 -20.759 1.00 33.06 93 PRO A CA 1
ATOM 692 C C . PRO A 1 93 ? 37.037 -35.600 -19.905 1.00 33.06 93 PRO A C 1
ATOM 694 O O . PRO A 1 93 ? 36.807 -36.591 -19.206 1.00 33.06 93 PRO A O 1
ATOM 697 N N . PRO A 1 94 ? 38.232 -34.980 -19.854 1.00 35.56 94 PRO A N 1
ATOM 698 C CA . PRO A 1 94 ? 39.212 -35.229 -18.801 1.00 35.56 94 PRO A CA 1
ATOM 699 C C . PRO A 1 94 ? 38.797 -34.547 -17.485 1.00 35.56 94 PRO A C 1
ATOM 701 O O . PRO A 1 94 ? 38.066 -33.558 -17.471 1.00 35.56 94 PRO A O 1
ATOM 704 N N . ALA A 1 95 ? 39.280 -35.079 -16.362 1.00 30.50 95 ALA A N 1
ATOM 705 C CA . ALA A 1 95 ? 38.943 -34.600 -15.023 1.00 30.50 95 ALA A CA 1
ATOM 706 C C . ALA A 1 95 ? 39.942 -33.557 -14.471 1.00 30.50 95 ALA A C 1
ATOM 708 O O . ALA A 1 95 ? 40.980 -33.275 -15.064 1.00 30.50 95 ALA A O 1
ATOM 709 N N . SER A 1 96 ? 39.656 -33.101 -13.246 1.00 29.41 96 SER A N 1
ATOM 710 C CA . SER A 1 96 ? 40.498 -32.308 -12.332 1.00 29.41 96 SER A CA 1
ATOM 711 C C . SER A 1 96 ? 40.561 -30.783 -12.532 1.00 29.41 96 SER A C 1
ATOM 713 O O . SER A 1 96 ? 41.346 -30.242 -13.301 1.00 29.41 96 SER A O 1
ATOM 715 N N . PHE A 1 97 ? 39.837 -30.080 -11.657 1.00 30.83 97 PHE A N 1
ATOM 716 C CA . PHE A 1 97 ? 40.362 -28.891 -10.985 1.00 30.83 97 PHE A CA 1
ATOM 717 C C . PHE A 1 97 ? 39.944 -28.951 -9.506 1.00 30.83 97 PHE A C 1
ATOM 719 O O . PHE A 1 97 ? 38.828 -29.377 -9.203 1.00 30.83 97 PHE A O 1
ATOM 726 N N . LYS A 1 98 ? 40.842 -28.601 -8.578 1.00 31.94 98 LYS A N 1
ATOM 727 C CA . LYS A 1 98 ? 40.606 -28.673 -7.122 1.00 31.94 98 LYS A CA 1
ATOM 728 C C . LYS A 1 98 ? 40.482 -27.263 -6.530 1.00 31.94 98 LYS A C 1
ATOM 730 O O . LYS A 1 98 ? 41.420 -26.488 -6.708 1.00 31.94 98 LYS A O 1
ATOM 735 N N . PRO A 1 99 ? 39.422 -26.939 -5.768 1.00 35.12 99 PRO A N 1
ATOM 736 C CA . PRO A 1 99 ? 39.465 -25.816 -4.836 1.00 35.12 99 PRO A CA 1
ATOM 737 C C . PRO A 1 99 ? 40.341 -26.161 -3.606 1.00 35.12 99 PRO A C 1
ATOM 739 O O . PRO A 1 99 ? 40.509 -27.348 -3.300 1.00 35.12 99 PRO A O 1
ATOM 742 N N . PRO A 1 100 ? 40.905 -25.168 -2.891 1.00 35.69 100 PRO A N 1
ATOM 743 C CA . PRO A 1 100 ? 41.700 -25.410 -1.684 1.00 35.69 100 PRO A CA 1
ATOM 744 C C . PRO A 1 100 ? 40.839 -25.838 -0.479 1.00 35.69 100 PRO A C 1
ATOM 746 O O . PRO A 1 100 ? 39.705 -25.373 -0.355 1.00 35.69 100 PRO A O 1
ATOM 749 N N . PRO A 1 101 ? 41.368 -26.666 0.440 1.00 34.25 101 PRO A N 1
ATOM 750 C CA . PRO A 1 101 ? 40.770 -26.887 1.753 1.00 34.25 101 PRO A CA 1
ATOM 751 C C . PRO A 1 101 ? 41.238 -25.826 2.762 1.00 34.25 101 PRO A C 1
ATOM 753 O O . PRO A 1 101 ? 42.424 -25.518 2.800 1.00 34.25 101 PRO A O 1
ATOM 756 N N . ASP A 1 102 ? 40.327 -25.311 3.595 1.00 33.53 102 ASP A N 1
ATOM 757 C CA . ASP A 1 102 ? 40.431 -25.394 5.065 1.00 33.53 102 ASP A CA 1
ATOM 758 C C . ASP A 1 102 ? 39.237 -24.720 5.778 1.00 33.53 102 ASP A C 1
ATOM 760 O O . ASP A 1 102 ? 38.401 -24.067 5.156 1.00 33.53 102 ASP A O 1
ATOM 764 N N . ALA A 1 103 ? 39.176 -24.893 7.104 1.00 30.39 103 ALA A N 1
ATOM 765 C CA . ALA A 1 103 ? 38.344 -24.129 8.044 1.00 30.39 103 ALA A CA 1
ATOM 766 C C . ALA A 1 103 ? 36.804 -24.281 7.957 1.00 30.39 103 ALA A C 1
ATOM 768 O O . ALA A 1 103 ? 36.068 -23.298 7.976 1.00 30.39 103 ALA A O 1
ATOM 769 N N . PHE A 1 104 ? 36.307 -25.520 8.055 1.00 30.62 104 PHE A N 1
ATOM 770 C CA . PHE A 1 104 ? 35.033 -25.784 8.748 1.00 30.62 104 PHE A CA 1
ATOM 771 C C . PHE A 1 104 ? 35.140 -27.019 9.660 1.00 30.62 104 PHE A C 1
ATOM 773 O O . PHE A 1 104 ? 35.059 -28.157 9.202 1.00 30.62 104 PHE A O 1
ATOM 780 N N . GLN A 1 105 ? 35.272 -26.789 10.970 1.00 36.50 105 GLN A N 1
ATOM 781 C CA . GLN A 1 105 ? 34.920 -27.754 12.018 1.00 36.50 105 GLN A CA 1
ATOM 782 C C . GLN A 1 105 ? 34.254 -27.027 13.203 1.00 36.50 105 GLN A C 1
ATOM 784 O O . GLN A 1 105 ? 34.585 -25.868 13.462 1.00 36.50 105 GLN A O 1
ATOM 789 N N . PRO A 1 106 ? 33.296 -27.663 13.904 1.00 37.88 106 PRO A N 1
ATOM 790 C CA . PRO A 1 106 ? 32.503 -27.011 14.941 1.00 37.88 106 PRO A CA 1
ATOM 791 C C . PRO A 1 106 ? 33.166 -27.078 16.324 1.00 37.88 106 PRO A C 1
ATOM 793 O O . PRO A 1 106 ? 33.676 -28.122 16.729 1.00 37.88 106 PRO A O 1
ATOM 796 N N . LEU A 1 107 ? 33.052 -25.999 17.103 1.00 31.17 107 LEU A N 1
ATOM 797 C CA . LEU A 1 107 ? 33.355 -25.999 18.537 1.00 31.17 107 LEU A CA 1
ATOM 798 C C . LEU A 1 107 ? 32.086 -25.729 19.351 1.00 31.17 107 LEU A C 1
ATOM 800 O O . LEU A 1 107 ? 31.602 -24.604 19.433 1.00 31.17 107 LEU A O 1
ATOM 804 N N . LEU A 1 108 ? 31.569 -26.785 19.981 1.00 34.00 108 LEU A N 1
ATOM 805 C CA . LEU A 1 108 ? 30.566 -26.695 21.039 1.00 34.00 108 LEU A CA 1
ATOM 806 C C . LEU A 1 108 ? 31.263 -26.435 22.379 1.00 34.00 108 LEU A C 1
ATOM 808 O O . LEU A 1 108 ? 31.911 -27.331 22.920 1.00 34.00 108 LEU A O 1
ATOM 812 N N . GLN A 1 109 ? 31.081 -25.243 22.946 1.00 34.25 109 GLN A N 1
ATOM 813 C CA . GLN A 1 109 ? 31.264 -24.995 24.380 1.00 34.25 109 GLN A CA 1
ATOM 814 C C . GLN A 1 109 ? 30.439 -23.769 24.825 1.00 34.25 109 GLN A C 1
ATOM 816 O O . GLN A 1 109 ? 30.294 -22.826 24.047 1.00 34.25 109 GLN A O 1
ATOM 821 N N . PRO A 1 110 ? 29.844 -23.778 26.035 1.00 32.03 110 PRO A N 1
ATOM 822 C CA . PRO A 1 110 ? 28.892 -22.750 26.450 1.00 32.03 110 PRO A CA 1
ATOM 823 C C . PRO A 1 110 ? 29.598 -21.495 26.980 1.00 32.03 110 PRO A C 1
ATOM 825 O O . PRO A 1 110 ? 30.382 -21.568 27.926 1.00 32.03 110 PRO A O 1
ATOM 828 N N . GLN A 1 111 ? 29.279 -20.329 26.415 1.00 31.66 111 GLN A N 1
ATOM 829 C CA . GLN A 1 111 ? 29.782 -19.046 26.910 1.00 31.66 111 GLN A CA 1
ATOM 830 C C . GLN A 1 111 ? 28.850 -18.474 27.991 1.00 31.66 111 GLN A C 1
ATOM 832 O O . GLN A 1 111 ? 27.627 -18.528 27.873 1.00 31.66 111 GLN A O 1
ATOM 837 N N . GLN A 1 112 ? 29.435 -17.960 29.074 1.00 32.47 112 GLN A N 1
ATOM 838 C CA . GLN A 1 112 ? 28.709 -17.482 30.254 1.00 32.47 112 GLN A CA 1
ATOM 839 C C . GLN A 1 112 ? 28.078 -16.099 30.026 1.00 32.47 112 GLN A C 1
ATOM 841 O O . GLN A 1 112 ? 28.620 -15.268 29.298 1.00 32.47 112 GLN A O 1
ATOM 846 N N . ALA A 1 113 ? 26.945 -15.838 30.683 1.00 32.41 113 ALA A N 1
ATOM 847 C CA . ALA A 1 113 ? 26.263 -14.547 30.617 1.00 32.41 113 ALA A CA 1
ATOM 848 C C . ALA A 1 113 ? 27.006 -13.456 31.424 1.00 32.41 113 ALA A C 1
ATOM 850 O O . ALA A 1 113 ? 27.493 -13.742 32.522 1.00 32.41 113 ALA A O 1
ATOM 851 N N . PRO A 1 114 ? 27.061 -12.200 30.937 1.00 39.97 114 PRO A N 1
ATOM 852 C CA . PRO A 1 114 ? 27.563 -11.072 31.718 1.00 39.97 114 PRO A CA 1
ATOM 853 C C . PRO A 1 114 ? 26.583 -10.690 32.851 1.00 39.97 114 PRO A C 1
ATOM 855 O O . PRO A 1 114 ? 25.372 -10.876 32.704 1.00 39.97 114 PRO A O 1
ATOM 858 N N . PRO A 1 115 ? 27.073 -10.140 33.979 1.00 41.81 115 PRO A N 1
ATOM 859 C CA . PRO A 1 115 ? 26.230 -9.759 35.113 1.00 41.81 115 PRO A CA 1
ATOM 860 C C . PRO A 1 115 ? 25.371 -8.508 34.824 1.00 41.81 115 PRO A C 1
ATOM 862 O O . PRO A 1 115 ? 25.752 -7.671 34.003 1.00 41.81 115 PRO A O 1
ATOM 865 N N . PRO A 1 116 ? 24.224 -8.338 35.512 1.00 35.53 116 PRO A N 1
ATOM 866 C CA . PRO A 1 116 ? 23.311 -7.221 35.276 1.00 35.53 116 PRO A CA 1
ATOM 867 C C . PRO A 1 116 ? 23.821 -5.901 35.877 1.00 35.53 116 PRO A C 1
ATOM 869 O O . PRO A 1 116 ? 23.974 -5.773 37.091 1.00 35.53 116 PRO A O 1
ATOM 872 N N . SER A 1 117 ? 23.998 -4.881 35.035 1.00 35.22 117 SER A N 1
ATOM 873 C CA . SER A 1 117 ? 24.283 -3.510 35.480 1.00 35.22 117 SER A CA 1
ATOM 874 C C . SER A 1 117 ? 23.028 -2.835 36.044 1.00 35.22 117 SER A C 1
ATOM 876 O O . SER A 1 117 ? 22.087 -2.532 35.310 1.00 35.22 117 SER A O 1
ATOM 878 N N . THR A 1 118 ? 23.020 -2.551 37.346 1.00 33.38 118 THR A N 1
ATOM 879 C CA . THR A 1 118 ? 21.938 -1.819 38.021 1.00 33.38 118 THR A CA 1
ATOM 880 C C . THR A 1 118 ? 21.958 -0.331 37.662 1.00 33.38 118 THR A C 1
ATOM 882 O O . THR A 1 118 ? 22.825 0.406 38.130 1.00 33.38 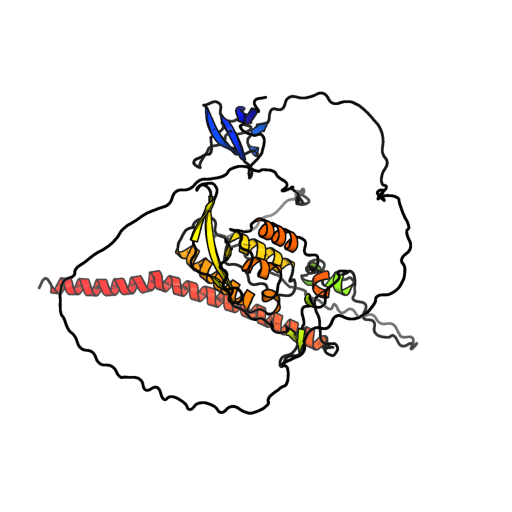118 THR A O 1
ATOM 885 N N . PHE A 1 119 ? 20.985 0.136 36.877 1.00 31.08 119 PHE A N 1
ATOM 886 C CA . PHE A 1 119 ? 20.819 1.560 36.572 1.00 31.08 119 PHE A CA 1
ATOM 887 C C . PHE A 1 119 ? 19.843 2.223 37.559 1.00 31.08 119 PHE A C 1
ATOM 889 O O . PHE A 1 119 ? 18.639 1.976 37.510 1.00 31.08 119 PHE A O 1
ATOM 896 N N . GLN A 1 120 ? 20.357 3.066 38.459 1.00 33.41 120 GLN A N 1
ATOM 897 C CA . GLN A 1 120 ? 19.537 3.900 39.346 1.00 33.41 120 GLN A CA 1
ATOM 898 C C . GLN A 1 120 ? 19.254 5.266 38.691 1.00 33.41 120 GLN A C 1
ATOM 900 O O . GLN A 1 120 ? 20.184 5.878 38.165 1.00 33.41 120 GLN A O 1
ATOM 905 N N . PRO A 1 121 ? 18.014 5.789 38.746 1.00 36.22 121 PRO A N 1
ATOM 906 C CA . PRO A 1 121 ? 17.698 7.118 38.231 1.00 36.22 121 PRO A CA 1
ATOM 907 C C . PRO A 1 121 ? 18.113 8.227 39.221 1.00 36.22 121 PRO A C 1
ATOM 909 O O . PRO A 1 121 ? 17.756 8.151 40.400 1.00 36.22 121 PRO A O 1
ATOM 912 N N . PRO A 1 122 ? 18.797 9.297 38.773 1.00 37.56 122 PRO A N 1
ATOM 913 C CA . PRO A 1 122 ? 18.947 10.522 39.557 1.00 37.56 122 PRO A CA 1
ATOM 914 C C . PRO A 1 122 ? 17.602 11.248 39.721 1.00 37.56 122 PRO A C 1
ATOM 916 O O . PRO A 1 122 ? 16.811 11.330 38.781 1.00 37.56 122 PRO A O 1
ATOM 919 N N . GLY A 1 123 ? 17.345 11.779 40.919 1.00 31.44 123 GLY A N 1
ATOM 920 C CA . GLY A 1 123 ? 16.124 12.526 41.240 1.00 31.44 123 GLY A CA 1
ATOM 921 C C . GLY A 1 123 ? 16.109 13.968 40.714 1.00 31.44 123 GLY A C 1
ATOM 922 O O . GLY A 1 123 ? 17.096 14.475 40.185 1.00 31.44 123 GLY A O 1
ATOM 923 N N . ALA A 1 124 ? 14.970 14.642 40.884 1.00 35.09 124 ALA A N 1
ATOM 924 C CA . ALA A 1 124 ? 14.773 16.020 40.437 1.00 35.09 124 ALA A CA 1
ATOM 925 C C . ALA A 1 124 ? 15.570 17.048 41.264 1.00 35.09 124 ALA A C 1
ATOM 927 O O . ALA A 1 124 ? 15.655 16.945 42.487 1.00 35.09 124 ALA A O 1
ATOM 928 N N . GLY A 1 125 ? 16.062 18.095 40.596 1.00 28.94 125 GLY A N 1
ATOM 929 C CA . GLY A 1 125 ? 16.680 19.259 41.231 1.00 28.94 125 GLY A CA 1
ATOM 930 C C . GLY A 1 125 ? 16.812 20.433 40.259 1.00 28.94 125 GLY A C 1
ATOM 931 O O . GLY A 1 125 ? 17.615 20.384 39.333 1.00 28.94 125 GLY A O 1
ATOM 932 N N . PHE A 1 126 ? 16.027 21.492 40.471 1.00 36.94 126 PHE A N 1
ATOM 933 C CA . PHE A 1 126 ? 16.234 22.791 39.818 1.00 36.94 126 PHE A CA 1
ATOM 934 C C . PHE A 1 126 ? 17.351 23.563 40.538 1.00 36.94 126 PHE A C 1
ATOM 936 O O . PHE A 1 126 ? 17.510 23.421 41.752 1.00 36.94 126 PHE A O 1
ATOM 943 N N . PRO A 1 127 ? 18.069 24.445 39.826 1.00 41.38 127 PRO A N 1
ATOM 944 C CA . PRO A 1 127 ? 18.028 25.845 40.262 1.00 41.38 127 PRO A CA 1
ATOM 945 C C . PRO A 1 127 ? 17.907 26.865 39.112 1.00 41.38 127 PRO A C 1
ATOM 947 O O . PRO A 1 127 ? 18.103 26.559 37.939 1.00 41.38 127 PRO A O 1
ATOM 950 N N . TYR A 1 128 ? 17.583 28.104 39.485 1.00 32.91 128 TYR A N 1
ATOM 951 C CA . TYR A 1 128 ? 17.369 29.257 38.603 1.00 32.91 128 TYR A CA 1
ATOM 952 C C . TYR A 1 128 ? 18.587 30.202 38.644 1.00 32.91 128 TYR A C 1
ATOM 954 O O . TYR A 1 128 ? 18.884 30.739 39.707 1.00 32.91 128 TYR A O 1
ATOM 962 N N . ALA A 1 129 ? 19.258 30.428 37.508 1.00 32.75 129 ALA A N 1
ATOM 963 C CA . ALA A 1 129 ? 20.130 31.577 37.187 1.00 32.75 129 ALA A CA 1
ATOM 964 C C . ALA A 1 129 ? 20.657 31.411 35.739 1.00 32.75 129 ALA A C 1
ATOM 966 O O . ALA A 1 129 ? 20.792 30.286 35.272 1.00 32.75 129 ALA A O 1
ATOM 967 N N . GLY A 1 130 ? 20.984 32.444 34.957 1.00 29.61 130 GLY A N 1
ATOM 968 C CA . GLY A 1 130 ? 21.006 33.879 35.262 1.00 29.61 130 GLY A CA 1
ATOM 969 C C . GLY A 1 130 ? 22.389 34.496 35.024 1.00 29.61 130 GLY A C 1
ATOM 970 O O . GLY A 1 130 ? 23.076 34.819 35.985 1.00 29.61 130 GLY A O 1
ATOM 971 N N . GLY A 1 131 ? 22.812 34.652 33.763 1.00 29.48 131 GLY A N 1
ATOM 972 C CA . GLY A 1 131 ? 24.117 35.234 33.419 1.00 29.48 131 GLY A CA 1
ATOM 973 C C . GLY A 1 131 ? 24.293 35.493 31.918 1.00 29.48 131 GLY A C 1
ATOM 974 O O . GLY A 1 131 ? 23.882 34.682 31.093 1.00 29.48 131 GLY A O 1
ATOM 975 N N . VAL A 1 132 ? 24.891 36.636 31.573 1.00 31.78 132 VAL A N 1
ATOM 976 C CA . VAL A 1 132 ? 25.155 37.115 30.200 1.00 31.78 132 VAL A CA 1
ATOM 977 C C . VAL A 1 132 ? 26.661 37.056 29.928 1.00 31.78 132 VAL A C 1
ATOM 979 O O . VAL A 1 132 ? 27.419 37.322 30.856 1.00 31.78 132 VAL A O 1
ATOM 982 N N . LEU A 1 133 ? 27.098 36.806 28.682 1.00 32.28 133 LEU A N 1
ATOM 983 C CA . LEU A 1 133 ? 28.322 37.404 28.103 1.00 32.28 133 LEU A CA 1
ATOM 984 C C . LEU A 1 133 ? 28.394 37.247 26.562 1.00 32.28 133 LEU A C 1
ATOM 986 O O . LEU A 1 133 ? 27.537 36.605 25.960 1.00 32.28 133 LEU A O 1
ATOM 990 N N . GLN A 1 134 ? 29.361 37.924 25.925 1.00 32.44 134 GLN A N 1
ATOM 991 C CA . GLN A 1 134 ? 29.397 38.251 24.483 1.00 32.44 134 GLN A CA 1
ATOM 992 C C . GLN A 1 134 ? 30.385 37.408 23.620 1.00 32.44 134 GLN A C 1
ATOM 994 O O . GLN A 1 134 ? 31.196 36.672 24.179 1.00 32.44 134 GLN A O 1
ATOM 999 N N . PRO A 1 135 ? 30.319 37.487 22.265 1.00 46.72 135 PRO A N 1
ATOM 1000 C CA . PRO A 1 135 ? 30.963 36.540 21.331 1.00 46.72 135 PRO A CA 1
ATOM 1001 C C . PRO A 1 135 ? 32.191 37.094 20.570 1.00 46.72 135 PRO A C 1
ATOM 1003 O O . PRO A 1 135 ? 32.415 38.303 20.588 1.00 46.72 135 PRO A O 1
ATOM 1006 N N . SER A 1 136 ? 32.905 36.229 19.814 1.00 31.72 136 SER A N 1
ATOM 1007 C CA . SER A 1 136 ? 33.649 36.489 18.540 1.00 31.72 136 SER A CA 1
ATOM 1008 C C . SER A 1 136 ? 34.510 35.259 18.119 1.00 31.72 136 SER A C 1
ATOM 1010 O O . SER A 1 136 ? 34.763 34.421 18.980 1.00 31.72 136 SER A O 1
ATOM 1012 N N . PRO A 1 137 ? 35.067 35.152 16.883 1.00 50.62 137 PRO A N 1
ATOM 1013 C CA . PRO A 1 137 ? 34.399 35.309 15.574 1.00 50.62 137 PRO A CA 1
ATOM 1014 C C . PRO A 1 137 ? 34.912 34.332 14.455 1.00 50.62 137 PRO A C 1
ATOM 1016 O O . PRO A 1 137 ? 35.963 33.723 14.604 1.00 50.62 137 PRO A O 1
ATOM 1019 N N . GLN A 1 138 ? 34.263 34.341 13.270 1.00 31.30 138 GLN A N 1
ATOM 1020 C CA . GLN A 1 138 ? 34.821 33.966 11.933 1.00 31.30 138 GLN A CA 1
ATOM 1021 C C . GLN A 1 138 ? 35.289 32.497 11.701 1.00 31.30 138 GLN A C 1
ATOM 1023 O O . GLN A 1 138 ? 35.501 31.740 12.636 1.00 31.30 138 GLN A O 1
ATOM 1028 N N . GLN A 1 139 ? 35.475 31.984 10.471 1.00 30.83 139 GLN A N 1
ATOM 1029 C CA . GLN A 1 139 ? 35.202 32.475 9.094 1.00 30.83 139 GLN A CA 1
ATOM 1030 C C . GLN A 1 139 ? 33.971 31.697 8.512 1.00 30.83 139 GLN A C 1
ATOM 1032 O O . GLN A 1 139 ? 33.112 31.345 9.313 1.00 30.83 139 GLN A O 1
ATOM 1037 N N . LEU A 1 140 ? 33.701 31.390 7.226 1.00 28.03 140 LEU A N 1
ATOM 1038 C CA . LEU A 1 140 ? 34.271 31.639 5.877 1.00 28.03 140 LEU A CA 1
ATOM 1039 C C . LEU A 1 140 ? 33.108 31.590 4.833 1.00 28.03 140 LEU A C 1
ATOM 1041 O O . LEU A 1 140 ? 31.951 31.452 5.229 1.00 28.03 140 LEU A O 1
ATOM 1045 N N . TYR A 1 141 ? 33.363 31.701 3.517 1.00 27.81 141 TYR A N 1
ATOM 1046 C CA . TYR A 1 141 ? 32.332 31.639 2.458 1.00 27.81 141 TYR A CA 1
ATOM 1047 C C . TYR A 1 141 ? 32.868 31.092 1.113 1.00 27.81 141 TYR A C 1
ATOM 1049 O O . TYR A 1 141 ? 34.049 31.257 0.818 1.00 27.81 141 TYR A O 1
ATOM 1057 N N . GLY A 1 142 ? 31.988 30.515 0.277 1.00 26.66 142 GLY A N 1
ATOM 1058 C CA . GLY A 1 142 ? 32.262 30.058 -1.105 1.00 26.66 142 GLY A CA 1
ATOM 1059 C C . GLY A 1 142 ? 31.760 28.628 -1.385 1.00 26.66 142 GLY A C 1
ATOM 1060 O O . GLY A 1 142 ? 31.665 27.827 -0.463 1.00 26.66 142 GLY A O 1
ATOM 1061 N N . GLY A 1 143 ? 31.402 28.223 -2.610 1.00 25.17 143 GLY A N 1
ATOM 1062 C CA . GLY A 1 143 ? 31.292 28.951 -3.886 1.00 25.17 143 GLY A CA 1
ATOM 1063 C C . GLY A 1 143 ? 31.086 27.952 -5.044 1.00 25.17 143 GLY A C 1
ATOM 1064 O O . GLY A 1 143 ? 31.839 26.989 -5.146 1.00 25.17 143 GLY A O 1
ATOM 1065 N N . TYR A 1 144 ? 30.054 28.115 -5.884 1.00 28.81 144 TYR A N 1
ATOM 1066 C CA . TYR A 1 144 ? 29.624 27.063 -6.826 1.00 28.81 144 TYR A CA 1
ATOM 1067 C C . TYR A 1 144 ? 30.318 27.098 -8.204 1.00 28.81 144 TYR A C 1
ATOM 1069 O O . TYR A 1 144 ? 30.192 28.065 -8.946 1.00 28.81 144 TYR A O 1
ATOM 1077 N N . GLN A 1 145 ? 30.968 25.976 -8.534 1.00 29.38 145 GLN A N 1
ATOM 1078 C CA . GLN A 1 145 ? 30.744 25.128 -9.723 1.00 29.38 145 GLN A CA 1
ATOM 1079 C C . GLN A 1 145 ? 30.536 25.764 -11.118 1.00 29.38 145 GLN A C 1
ATOM 1081 O O . GLN A 1 145 ? 29.554 26.457 -11.366 1.00 29.38 145 GLN A O 1
ATOM 1086 N N . ALA A 1 146 ? 31.330 25.302 -12.095 1.00 28.33 146 ALA A N 1
ATOM 1087 C CA . ALA A 1 146 ? 30.959 25.295 -13.514 1.00 28.33 146 ALA A CA 1
ATOM 1088 C C . ALA A 1 146 ? 31.621 24.122 -14.268 1.00 28.33 146 ALA A C 1
ATOM 1090 O O . ALA A 1 146 ? 32.836 23.959 -14.195 1.00 28.33 146 ALA A O 1
ATOM 1091 N N . SER A 1 147 ? 30.839 23.337 -15.019 1.00 28.03 147 SER A N 1
ATOM 1092 C CA . SER A 1 147 ? 31.322 22.586 -16.189 1.00 28.03 147 SER A CA 1
ATOM 1093 C C . SER A 1 147 ? 30.172 22.197 -17.118 1.00 28.03 147 SER A C 1
ATOM 1095 O O . SER A 1 147 ? 29.096 21.799 -16.675 1.00 28.03 147 SER A O 1
ATOM 1097 N N . GLN A 1 148 ? 30.476 22.286 -18.409 1.00 30.64 148 GLN A N 1
ATOM 1098 C CA . GLN A 1 148 ? 29.828 21.637 -19.551 1.00 30.64 148 GLN A CA 1
ATOM 1099 C C . GLN A 1 148 ? 29.765 20.102 -19.346 1.00 30.64 148 GLN A C 1
ATOM 1101 O O . GLN A 1 148 ? 30.507 19.569 -18.519 1.00 30.64 148 GLN A O 1
ATOM 1106 N N . GLY A 1 149 ? 28.943 19.323 -20.055 1.00 28.08 149 GLY A N 1
ATOM 1107 C CA . GLY A 1 149 ? 28.059 19.655 -21.181 1.00 28.08 149 GLY A CA 1
ATOM 1108 C C . GLY A 1 149 ? 28.334 18.728 -22.373 1.00 28.08 149 GLY A C 1
ATOM 1109 O O . GLY A 1 149 ? 29.452 18.706 -22.876 1.00 28.08 149 GLY A O 1
ATOM 1110 N N . SER A 1 150 ? 27.332 17.950 -22.782 1.00 28.36 150 SER A N 1
ATOM 1111 C CA . SER A 1 150 ? 27.333 17.106 -23.983 1.00 28.36 150 SER A CA 1
ATOM 1112 C C . SER A 1 150 ? 25.881 16.823 -24.350 1.00 28.36 150 SER A C 1
ATOM 1114 O O . SER A 1 150 ? 25.114 16.405 -23.479 1.00 28.36 150 SER A O 1
ATOM 1116 N N . ASP A 1 151 ? 25.524 17.060 -25.605 1.00 29.23 151 ASP A N 1
ATOM 1117 C CA . ASP A 1 151 ? 24.170 16.895 -26.134 1.00 29.23 151 ASP A CA 1
ATOM 1118 C C . ASP A 1 151 ? 24.028 15.584 -26.940 1.00 29.23 151 ASP A C 1
ATOM 1120 O O . ASP A 1 151 ? 25.003 14.853 -27.115 1.00 29.23 151 ASP A O 1
ATOM 1124 N N . ASP A 1 152 ? 22.796 15.318 -27.383 1.00 33.31 152 ASP A N 1
ATOM 1125 C CA . ASP A 1 152 ? 22.373 14.453 -28.500 1.00 33.31 152 ASP A CA 1
ATOM 1126 C C . ASP A 1 152 ? 22.947 13.023 -28.649 1.00 33.31 152 ASP A C 1
ATOM 1128 O O . ASP A 1 152 ? 24.018 12.810 -29.210 1.00 33.31 152 ASP A O 1
ATOM 1132 N N . ASP A 1 153 ? 22.108 12.026 -28.333 1.00 32.62 153 ASP A N 1
ATOM 1133 C CA . ASP A 1 153 ? 21.773 10.965 -29.302 1.00 32.62 153 ASP A CA 1
ATOM 1134 C C . ASP A 1 153 ? 20.317 10.482 -29.081 1.00 32.62 153 ASP A C 1
ATOM 1136 O O . ASP A 1 153 ? 19.750 10.701 -28.001 1.00 32.62 153 ASP A O 1
ATOM 1140 N N . TRP A 1 154 ? 19.687 9.911 -30.110 1.00 42.09 154 TRP A N 1
ATOM 1141 C CA . TRP A 1 154 ? 18.229 9.976 -30.333 1.00 42.09 154 TRP A CA 1
ATOM 1142 C C . TRP A 1 154 ? 17.467 8.616 -30.271 1.00 42.09 154 TRP A C 1
ATOM 1144 O O . TRP A 1 154 ? 17.982 7.607 -29.792 1.00 42.09 154 TRP A O 1
ATOM 1154 N N . ASP A 1 155 ? 16.202 8.656 -30.712 1.00 36.31 155 ASP A N 1
ATOM 1155 C CA . ASP A 1 155 ? 15.327 7.577 -31.212 1.00 36.31 155 ASP A CA 1
ATOM 1156 C C . ASP A 1 155 ? 14.634 6.578 -30.234 1.00 36.31 155 ASP A C 1
ATOM 1158 O O . ASP A 1 155 ? 15.169 5.561 -29.792 1.00 36.31 155 ASP A O 1
ATOM 1162 N N . ASP A 1 156 ? 13.346 6.885 -29.993 1.00 33.56 156 ASP A N 1
ATOM 1163 C CA . ASP A 1 156 ? 12.168 6.076 -30.383 1.00 33.56 156 ASP A CA 1
ATOM 1164 C C . ASP A 1 156 ? 11.710 4.785 -29.639 1.00 33.56 156 ASP A C 1
ATOM 1166 O O . ASP A 1 156 ? 12.197 4.371 -28.585 1.00 33.56 156 ASP A O 1
ATOM 1170 N N . GLU A 1 157 ? 10.590 4.253 -30.157 1.00 34.47 157 GLU A N 1
ATOM 1171 C CA . GLU A 1 157 ? 9.867 3.010 -29.830 1.00 34.47 157 GLU A CA 1
ATOM 1172 C C . GLU A 1 157 ? 9.249 2.871 -28.416 1.00 34.47 157 GLU A C 1
ATOM 1174 O O . GLU A 1 157 ? 9.603 2.029 -27.573 1.00 34.47 157 GLU A O 1
ATOM 1179 N N . TRP A 1 158 ? 8.176 3.645 -28.205 1.00 38.75 158 TRP A N 1
ATOM 1180 C CA . TRP A 1 158 ? 7.078 3.290 -27.294 1.00 38.75 158 TRP A CA 1
ATOM 1181 C C . TRP A 1 158 ? 5.762 3.172 -28.069 1.00 38.75 158 TRP A C 1
ATOM 1183 O O . TRP A 1 158 ? 4.949 4.092 -28.059 1.00 38.75 158 TRP A O 1
ATOM 1193 N N . ASP A 1 159 ? 5.587 2.022 -28.725 1.00 35.56 159 ASP A N 1
ATOM 1194 C CA . ASP A 1 159 ? 4.370 1.647 -29.451 1.00 35.56 159 ASP A CA 1
ATOM 1195 C C . ASP A 1 159 ? 3.093 1.744 -28.603 1.00 35.56 159 ASP A C 1
ATOM 1197 O O . ASP A 1 159 ? 3.083 1.454 -27.399 1.00 35.56 159 ASP A O 1
ATOM 1201 N N . ASP A 1 160 ? 1.997 2.084 -29.281 1.00 35.19 160 ASP A N 1
ATOM 1202 C CA . ASP A 1 160 ? 0.636 1.956 -28.769 1.00 35.19 160 ASP A CA 1
ATOM 1203 C C . ASP A 1 160 ? 0.144 0.504 -28.875 1.00 35.19 160 ASP A C 1
ATOM 1205 O O . ASP A 1 160 ? 0.334 -0.155 -29.895 1.00 35.19 160 ASP A O 1
ATOM 1209 N N . SER A 1 161 ? -0.535 0.028 -27.829 1.00 32.28 161 SER A N 1
ATOM 1210 C CA . SER A 1 161 ? -1.759 -0.773 -27.962 1.00 32.28 161 SER A CA 1
ATOM 1211 C C . SER A 1 161 ? -2.315 -1.135 -26.585 1.00 32.28 161 SER A C 1
ATOM 1213 O O . SER A 1 161 ? -1.687 -1.880 -25.828 1.00 32.28 161 SER A O 1
ATOM 1215 N N . SER A 1 162 ? -3.526 -0.659 -26.276 1.00 34.25 162 SER A N 1
ATOM 1216 C CA . SER A 1 162 ? -4.536 -1.381 -25.470 1.00 34.25 162 SER A CA 1
ATOM 1217 C C . SER A 1 162 ? -5.899 -0.677 -25.532 1.00 34.25 162 SER A C 1
ATOM 1219 O O . SER A 1 162 ? -6.455 -0.247 -24.521 1.00 34.25 162 SER A O 1
ATOM 1221 N N . THR A 1 163 ? -6.456 -0.554 -26.736 1.00 37.53 163 THR A N 1
ATOM 1222 C CA . THR A 1 163 ? -7.823 -0.068 -26.971 1.00 37.53 163 THR A CA 1
ATOM 1223 C C . THR A 1 163 ? -8.806 -1.234 -27.086 1.00 37.53 163 THR A C 1
ATOM 1225 O O . THR A 1 163 ? -9.062 -1.747 -28.170 1.00 37.53 163 THR A O 1
ATOM 1228 N N . VAL A 1 164 ? -9.414 -1.633 -25.963 1.00 30.47 164 VAL A N 1
ATOM 1229 C CA . VAL A 1 164 ? -10.676 -2.394 -25.974 1.00 30.47 164 VAL A CA 1
ATOM 1230 C C . VAL A 1 164 ? -11.618 -1.824 -24.918 1.00 30.47 164 VAL A C 1
ATOM 1232 O O . VAL A 1 164 ? -11.429 -2.021 -23.719 1.00 30.47 164 VAL A O 1
ATOM 1235 N N . ALA A 1 165 ? -12.657 -1.143 -25.388 1.00 32.47 165 ALA A N 1
ATOM 1236 C CA . ALA A 1 165 ? -13.889 -0.911 -24.653 1.00 32.47 165 ALA A CA 1
ATOM 1237 C C . ALA A 1 165 ? -15.028 -1.391 -25.556 1.00 32.47 165 ALA A C 1
ATOM 1239 O O . ALA A 1 165 ? -15.083 -0.995 -26.719 1.00 32.47 165 ALA A O 1
ATOM 1240 N N . ASP A 1 166 ? -15.898 -2.251 -25.034 1.00 31.42 166 ASP A N 1
ATOM 1241 C CA . ASP A 1 166 ? -17.054 -2.783 -25.753 1.00 31.42 166 ASP A CA 1
ATOM 1242 C C . ASP A 1 166 ? -18.275 -2.691 -24.826 1.00 31.42 166 ASP A C 1
ATOM 1244 O O . ASP A 1 166 ? -18.251 -3.187 -23.697 1.00 31.42 166 ASP A O 1
ATOM 1248 N N . GLU A 1 167 ? -19.294 -1.962 -25.278 1.00 31.97 167 GLU A N 1
ATOM 1249 C CA . GLU A 1 167 ? -20.530 -1.635 -24.559 1.00 31.97 167 GLU A CA 1
ATOM 1250 C C . GLU A 1 167 ? -21.690 -1.755 -25.567 1.00 31.97 167 GLU A C 1
ATOM 1252 O O . GLU A 1 167 ? -21.769 -0.951 -26.503 1.00 31.97 167 GLU A O 1
ATOM 1257 N N . PRO A 1 168 ? -22.593 -2.743 -25.431 1.00 34.56 168 PRO A N 1
ATOM 1258 C CA . PRO A 1 168 ? -23.745 -2.874 -26.316 1.00 34.56 168 PRO A CA 1
ATOM 1259 C C . PRO A 1 168 ? -24.836 -1.861 -25.929 1.00 34.56 168 PRO A C 1
ATOM 1261 O O . PRO A 1 168 ? -25.422 -1.930 -24.849 1.00 34.56 168 PRO A O 1
ATOM 1264 N N . GLY A 1 169 ? -25.105 -0.908 -26.825 1.00 29.31 169 GLY A N 1
ATOM 1265 C CA . GLY A 1 169 ? -25.949 0.260 -26.553 1.00 29.31 169 GLY A CA 1
ATOM 1266 C C . GLY A 1 169 ? -27.457 0.005 -26.378 1.00 29.31 169 GLY A C 1
ATOM 1267 O O . GLY A 1 169 ? -28.008 -1.028 -26.754 1.00 29.31 169 GLY A O 1
ATOM 1268 N N . VAL A 1 170 ? -28.140 1.017 -25.833 1.00 29.08 170 VAL A N 1
ATOM 1269 C CA . VAL A 1 170 ? -29.578 1.013 -25.507 1.00 29.08 170 VAL A CA 1
ATOM 1270 C C . VAL A 1 170 ? -30.433 1.575 -26.648 1.00 29.08 170 VAL A C 1
ATOM 1272 O O . VAL A 1 170 ? -30.223 2.710 -27.069 1.00 29.08 170 VAL A O 1
ATOM 1275 N N . LEU A 1 171 ? -31.488 0.849 -27.040 1.00 30.20 171 LEU A N 1
ATOM 1276 C CA . LEU A 1 171 ? -32.683 1.399 -27.700 1.00 30.20 171 LEU A CA 1
ATOM 1277 C C . LEU A 1 171 ? -33.947 0.660 -27.220 1.00 30.20 171 LEU A C 1
ATOM 1279 O O . LEU A 1 171 ? -34.017 -0.563 -27.300 1.00 30.20 171 LEU A O 1
ATOM 1283 N N . GLY A 1 172 ? -34.962 1.401 -26.760 1.00 26.23 172 GLY A N 1
ATOM 1284 C CA . GLY A 1 172 ? -36.267 0.853 -26.361 1.00 26.23 172 GLY A CA 1
ATOM 1285 C C . GLY A 1 172 ? -37.098 1.843 -25.536 1.00 26.23 172 GLY A C 1
ATOM 1286 O O . GLY A 1 172 ? -36.668 2.266 -24.470 1.00 26.23 172 GLY A O 1
ATOM 1287 N N . SER A 1 173 ? -38.280 2.228 -26.029 1.00 27.38 173 SER A N 1
ATOM 1288 C CA . SER A 1 173 ? -39.195 3.193 -25.386 1.00 27.38 173 SER A CA 1
ATOM 1289 C C . SER A 1 173 ? -40.444 2.492 -24.830 1.00 27.38 173 SER A C 1
ATOM 1291 O O . SER A 1 173 ? -40.910 1.540 -25.454 1.00 27.38 173 SER A O 1
ATOM 1293 N N . GLY A 1 174 ? -41.014 2.959 -23.704 1.00 23.09 174 GLY A N 1
ATOM 1294 C CA . GLY A 1 174 ? -42.261 2.383 -23.165 1.00 23.09 174 GLY A CA 1
ATOM 1295 C C . GLY A 1 174 ? -42.743 2.839 -21.771 1.00 23.09 174 GLY A C 1
ATOM 1296 O O . GLY A 1 174 ? -42.574 2.114 -20.803 1.00 23.09 174 GLY A O 1
ATOM 1297 N N . THR A 1 175 ? -43.429 3.989 -21.709 1.00 25.91 175 THR A N 1
ATOM 1298 C CA . THR A 1 175 ? -44.665 4.258 -20.913 1.00 25.91 175 THR A CA 1
ATOM 1299 C C . THR A 1 175 ? -44.837 3.836 -19.425 1.00 25.91 175 THR A C 1
ATOM 1301 O O . THR A 1 175 ? -45.142 2.680 -19.159 1.00 25.91 175 THR A O 1
ATOM 1304 N N . TYR A 1 176 ? -44.952 4.860 -18.549 1.00 23.67 176 TYR A N 1
ATOM 1305 C CA . TYR A 1 176 ? -45.884 5.021 -17.390 1.00 23.67 176 TYR A CA 1
ATOM 1306 C C . TYR A 1 176 ? -45.827 4.087 -16.144 1.00 23.67 176 TYR A C 1
ATOM 1308 O O . TYR A 1 176 ? -45.430 2.932 -16.270 1.00 23.67 176 TYR A O 1
ATOM 1316 N N . PRO A 1 177 ? -46.354 4.507 -14.956 1.00 43.81 177 PRO A N 1
ATOM 1317 C CA . PRO A 1 177 ? -46.740 5.855 -14.478 1.00 43.81 177 PRO A CA 1
ATOM 1318 C C . PRO A 1 177 ? -46.106 6.274 -13.115 1.00 43.81 177 PRO A C 1
ATOM 1320 O O . PRO A 1 177 ? -45.351 5.525 -12.500 1.00 43.81 177 PRO A O 1
ATOM 1323 N N . ASP A 1 178 ? -46.443 7.482 -12.649 1.00 27.69 178 ASP A N 1
ATOM 1324 C CA . ASP A 1 178 ? -45.995 8.141 -11.406 1.00 27.69 178 ASP A CA 1
ATOM 1325 C C . ASP A 1 178 ? -46.519 7.545 -10.078 1.00 27.69 178 ASP A C 1
ATOM 1327 O O . ASP A 1 178 ? -47.577 6.915 -10.045 1.00 27.69 178 ASP A O 1
ATOM 1331 N N . LEU A 1 179 ? -45.837 7.878 -8.965 1.00 30.53 179 LEU A N 1
ATOM 1332 C CA . LEU A 1 179 ? -46.448 8.293 -7.682 1.00 30.53 179 LEU A CA 1
ATOM 1333 C C . LEU A 1 179 ? -45.416 8.968 -6.737 1.00 30.53 179 LEU A C 1
ATOM 1335 O O . LEU A 1 179 ? -44.207 8.826 -6.924 1.00 30.53 179 LEU A O 1
ATOM 1339 N N . ASP A 1 180 ? -45.911 9.727 -5.752 1.00 29.25 180 ASP A N 1
ATOM 1340 C CA . ASP A 1 180 ? -45.178 10.651 -4.855 1.00 29.25 180 ASP A CA 1
ATOM 1341 C C . ASP A 1 180 ? -44.030 10.035 -4.013 1.00 29.25 180 ASP A C 1
ATOM 1343 O O . ASP A 1 180 ? -44.000 8.838 -3.741 1.00 29.25 180 ASP A O 1
ATOM 1347 N N . GLY A 1 181 ? -43.066 10.795 -3.467 1.00 26.31 181 GLY A N 1
ATOM 1348 C CA . GLY A 1 181 ? -42.857 12.252 -3.521 1.00 26.31 181 GLY A CA 1
ATOM 1349 C C . GLY A 1 181 ? -42.541 12.878 -2.146 1.00 26.31 181 GLY A C 1
ATOM 1350 O O . GLY A 1 181 ? -43.440 13.109 -1.343 1.00 26.31 181 GLY A O 1
ATOM 1351 N N . SER A 1 182 ? -41.265 13.182 -1.856 1.00 28.47 182 SER A N 1
ATOM 1352 C CA . SER A 1 182 ? -40.827 14.071 -0.752 1.00 28.47 182 SER A CA 1
ATOM 1353 C C . SER A 1 182 ? -39.333 14.413 -0.847 1.00 28.47 182 SER A C 1
ATOM 1355 O O . SER A 1 182 ? -38.556 13.661 -1.431 1.00 28.47 182 SER A O 1
ATOM 1357 N N . SER A 1 183 ? -38.923 15.555 -0.282 1.00 29.14 183 SER A N 1
ATOM 1358 C CA . SER A 1 183 ? -37.621 16.189 -0.537 1.00 29.14 183 SER A CA 1
ATOM 1359 C C . SER A 1 183 ? -36.762 16.412 0.718 1.00 29.14 183 SER A C 1
ATOM 1361 O O . SER A 1 183 ? -37.260 16.704 1.801 1.00 29.14 183 SER A O 1
ATOM 1363 N N . SER A 1 184 ? -35.437 16.332 0.559 1.00 29.19 184 SER A N 1
ATOM 1364 C CA . SER A 1 184 ? -34.439 17.058 1.368 1.00 29.19 184 SER A CA 1
ATOM 1365 C C . SER A 1 184 ? -33.079 17.046 0.649 1.00 29.19 184 SER A C 1
ATOM 1367 O O . SER A 1 184 ? -32.864 16.251 -0.265 1.00 29.19 184 SER A O 1
ATOM 1369 N N . ALA A 1 185 ? -32.190 17.989 0.976 1.00 26.95 185 ALA A N 1
ATOM 1370 C CA . ALA A 1 185 ? -31.053 18.349 0.124 1.00 26.95 185 ALA A CA 1
ATOM 1371 C C . ALA A 1 185 ? -29.679 17.863 0.625 1.00 26.95 185 ALA A C 1
ATOM 1373 O O . ALA A 1 185 ? -29.422 17.822 1.823 1.00 26.95 185 ALA A O 1
ATOM 1374 N N . GLY A 1 186 ? -28.755 17.682 -0.328 1.00 26.06 186 GLY A N 1
ATOM 1375 C CA . GLY A 1 186 ? -27.338 18.029 -0.155 1.00 26.06 186 GLY A CA 1
ATOM 1376 C C . GLY A 1 186 ? -26.397 16.958 0.412 1.00 26.06 186 GLY A C 1
ATOM 1377 O O . GLY A 1 186 ? -26.311 16.753 1.617 1.00 26.06 186 GLY A O 1
ATOM 1378 N N . GLY A 1 187 ? -25.560 16.379 -0.455 1.00 25.19 187 GLY A N 1
ATOM 1379 C CA . GLY A 1 187 ? -24.396 15.587 -0.044 1.00 25.19 187 GLY A CA 1
ATOM 1380 C C . GLY A 1 187 ? -23.636 15.003 -1.235 1.00 25.19 187 GLY A C 1
ATOM 1381 O O . GLY A 1 187 ? -24.194 14.222 -1.997 1.00 25.19 187 GLY A O 1
ATOM 1382 N N . GLY A 1 188 ? -22.364 15.376 -1.411 1.00 26.67 188 GLY A N 1
ATOM 1383 C CA . GLY A 1 188 ? -21.528 14.861 -2.503 1.00 26.67 188 GLY A CA 1
ATOM 1384 C C . GLY A 1 188 ? -21.257 13.358 -2.361 1.00 26.67 188 GLY A C 1
ATOM 1385 O O . GLY A 1 188 ? -20.823 12.898 -1.304 1.00 26.67 188 GLY A O 1
ATOM 1386 N N . ALA A 1 189 ? -21.507 12.587 -3.420 1.00 27.56 189 ALA A N 1
ATOM 1387 C CA . ALA A 1 189 ? -21.425 11.130 -3.382 1.00 27.56 189 ALA A CA 1
ATOM 1388 C C . ALA A 1 189 ? -19.971 10.619 -3.353 1.00 27.56 189 ALA A C 1
ATOM 1390 O O . ALA A 1 189 ? -19.289 10.559 -4.376 1.00 27.56 189 ALA A O 1
ATOM 1391 N N . ALA A 1 190 ? -19.508 10.178 -2.181 1.00 30.41 190 ALA A N 1
ATOM 1392 C CA . ALA A 1 190 ? -18.279 9.398 -2.062 1.00 30.41 190 ALA A CA 1
ATOM 1393 C C . ALA A 1 190 ? -18.498 7.985 -2.636 1.00 30.41 190 ALA A C 1
ATOM 1395 O O . ALA A 1 190 ? -19.168 7.154 -2.014 1.00 30.41 190 ALA A O 1
ATOM 1396 N N . SER A 1 191 ? -17.940 7.716 -3.821 1.00 27.47 191 SER A N 1
ATOM 1397 C CA . SER A 1 191 ? -18.092 6.431 -4.513 1.00 27.47 191 SER A CA 1
ATOM 1398 C C . SER A 1 191 ? -17.379 5.303 -3.756 1.00 27.47 191 SER A C 1
ATOM 1400 O O . SER A 1 191 ? -16.159 5.151 -3.824 1.00 27.47 191 SER A O 1
ATOM 1402 N N . ARG A 1 192 ? -18.152 4.521 -2.992 1.00 32.78 192 ARG A N 1
ATOM 1403 C CA . ARG A 1 192 ? -17.676 3.352 -2.239 1.00 32.78 192 ARG A CA 1
ATOM 1404 C C . ARG A 1 192 ? -18.048 2.068 -2.970 1.00 32.78 192 ARG A C 1
ATOM 1406 O O . ARG A 1 192 ? -19.212 1.670 -2.971 1.00 32.78 192 ARG A O 1
ATOM 1413 N N . TYR A 1 193 ? -17.047 1.388 -3.522 1.00 26.53 193 TYR A N 1
ATOM 1414 C CA . TYR A 1 193 ? -17.189 0.045 -4.080 1.00 26.53 193 TYR A CA 1
ATOM 1415 C C . TYR A 1 193 ? -17.565 -0.959 -2.975 1.00 26.53 193 TYR A C 1
ATOM 1417 O O . TYR A 1 193 ? -16.710 -1.406 -2.214 1.00 26.53 193 TYR A O 1
ATOM 1425 N N . ARG A 1 194 ? -18.849 -1.326 -2.876 1.00 28.20 194 ARG A N 1
ATOM 1426 C CA . ARG A 1 194 ? -19.292 -2.453 -2.038 1.00 28.20 194 ARG A CA 1
ATOM 1427 C C . ARG A 1 194 ? -19.043 -3.773 -2.765 1.00 28.20 194 ARG A C 1
ATOM 1429 O O . ARG A 1 194 ? -19.661 -4.034 -3.795 1.00 28.20 194 ARG A O 1
ATOM 1436 N N . LEU A 1 195 ? -18.216 -4.640 -2.184 1.00 26.66 195 LEU A N 1
ATOM 1437 C CA . LEU A 1 195 ? -18.073 -6.024 -2.635 1.00 26.66 195 LEU A CA 1
ATOM 1438 C C . LEU A 1 195 ? -19.227 -6.879 -2.074 1.00 26.66 195 LEU A C 1
ATOM 1440 O O . LEU A 1 195 ? -19.204 -7.310 -0.923 1.00 26.66 195 LEU A O 1
ATOM 1444 N N . SER A 1 196 ? -20.262 -7.118 -2.881 1.00 26.41 196 SER A N 1
ATOM 1445 C CA . SER A 1 196 ? -21.401 -7.966 -2.495 1.00 26.41 196 SER A CA 1
ATOM 1446 C C . SER A 1 196 ? -21.120 -9.447 -2.771 1.00 26.41 196 SER A C 1
ATOM 1448 O O . SER A 1 196 ? -21.284 -9.910 -3.896 1.00 26.41 196 SER A O 1
ATOM 1450 N N . THR A 1 197 ? -20.757 -10.218 -1.741 1.00 34.09 197 THR A N 1
ATOM 1451 C CA . THR A 1 197 ? -20.520 -11.678 -1.824 1.00 34.09 197 THR A CA 1
ATOM 1452 C C . THR A 1 197 ? -21.713 -12.504 -1.312 1.00 34.09 197 THR A C 1
ATOM 1454 O O . THR A 1 197 ? -21.587 -13.374 -0.440 1.00 34.09 197 THR A O 1
ATOM 1457 N N . ARG A 1 198 ? -22.904 -12.228 -1.869 1.00 28.48 198 ARG A N 1
ATOM 1458 C CA . ARG A 1 198 ? -24.107 -13.052 -1.665 1.00 28.48 198 ARG A CA 1
ATOM 1459 C C . ARG A 1 198 ? -24.135 -14.215 -2.659 1.00 28.48 198 ARG A C 1
ATOM 1461 O O . ARG A 1 198 ? -24.343 -14.006 -3.849 1.00 28.48 198 ARG A O 1
ATOM 1468 N N . SER A 1 199 ? -23.981 -15.422 -2.126 1.00 33.69 199 SER A N 1
ATOM 1469 C CA . SER A 1 199 ? -24.256 -16.691 -2.802 1.00 33.69 199 SER A CA 1
ATOM 1470 C C . SER A 1 199 ? -25.303 -17.434 -1.972 1.00 33.69 199 SER A C 1
ATOM 1472 O O . SER A 1 199 ? -24.958 -18.295 -1.169 1.00 33.69 199 SER A O 1
ATOM 1474 N N . ASP A 1 200 ? -26.572 -17.043 -2.085 1.00 30.28 200 ASP A N 1
ATOM 1475 C CA . ASP A 1 200 ? -27.668 -17.703 -1.369 1.00 30.28 200 ASP A CA 1
ATOM 1476 C C . ASP A 1 200 ? -28.042 -19.016 -2.091 1.00 30.28 200 ASP A C 1
ATOM 1478 O O . ASP A 1 200 ? -28.844 -19.025 -3.026 1.00 30.28 200 ASP A O 1
ATOM 1482 N N . LEU A 1 201 ? -27.428 -20.134 -1.684 1.00 32.81 201 LEU A N 1
ATOM 1483 C CA . LEU A 1 201 ? -27.736 -21.471 -2.208 1.00 32.81 201 LEU A CA 1
ATOM 1484 C C . LEU A 1 201 ? -28.999 -22.050 -1.551 1.00 32.81 201 LEU A C 1
ATOM 1486 O O . LEU A 1 201 ? -28.948 -22.801 -0.578 1.00 32.81 201 LEU A O 1
ATOM 1490 N N . SER A 1 202 ? -30.153 -21.709 -2.118 1.00 28.34 202 SER A N 1
ATOM 1491 C CA . SER A 1 202 ? -31.459 -22.238 -1.713 1.00 28.34 202 SER A CA 1
ATOM 1492 C C . SER A 1 202 ? -31.622 -23.716 -2.099 1.00 28.34 202 SER A C 1
ATOM 1494 O O . SER A 1 202 ? -31.974 -24.029 -3.238 1.00 28.34 202 SER A O 1
ATOM 1496 N N . LEU A 1 203 ? -31.426 -24.639 -1.151 1.00 33.62 203 LEU A N 1
ATOM 1497 C CA . LEU A 1 203 ? -31.728 -26.068 -1.331 1.00 33.62 203 LEU A CA 1
ATOM 1498 C C . LEU A 1 203 ? -33.249 -26.310 -1.427 1.00 33.62 203 LEU A C 1
ATOM 1500 O O . LEU A 1 203 ? -33.941 -26.534 -0.434 1.00 33.62 203 LEU A O 1
ATOM 1504 N N . GLY A 1 204 ? -33.778 -26.248 -2.650 1.00 30.66 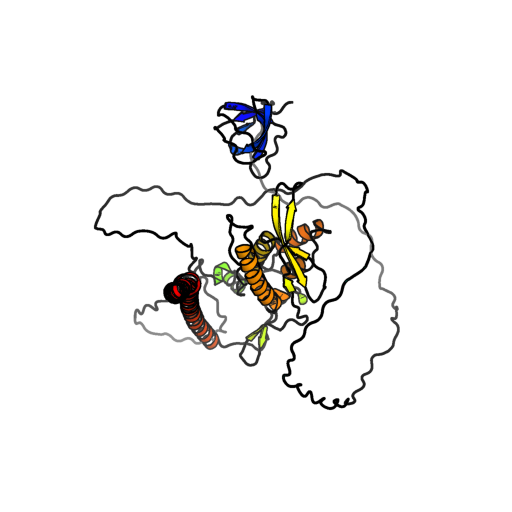204 GLY A N 1
ATOM 1505 C CA . GLY A 1 204 ? -35.194 -26.465 -2.945 1.00 30.66 204 GLY A CA 1
ATOM 1506 C C . GLY A 1 204 ? -35.607 -27.936 -2.846 1.00 30.66 204 GLY A C 1
ATOM 1507 O O . GLY A 1 204 ? -35.303 -28.731 -3.732 1.00 30.66 204 GLY A O 1
ATOM 1508 N N . SER A 1 205 ? -36.355 -28.290 -1.801 1.00 37.00 205 SER A N 1
ATOM 1509 C CA . SER A 1 205 ? -36.910 -29.639 -1.631 1.00 37.00 205 SER A CA 1
ATOM 1510 C C . SER A 1 205 ? -38.097 -29.899 -2.568 1.00 37.00 205 SER A C 1
ATOM 1512 O O . SER A 1 205 ? -39.083 -29.158 -2.553 1.00 37.00 205 SER A O 1
ATOM 1514 N N . ARG A 1 206 ? -38.040 -30.985 -3.353 1.00 35.12 206 ARG A N 1
ATOM 1515 C CA . ARG A 1 206 ? -39.198 -31.589 -4.040 1.00 35.12 206 ARG A CA 1
ATOM 1516 C C . ARG A 1 206 ? -39.088 -33.111 -3.969 1.00 35.12 206 ARG A C 1
ATOM 1518 O O . ARG A 1 206 ? -38.100 -33.679 -4.420 1.00 35.12 206 ARG A O 1
ATOM 1525 N N . GLY A 1 207 ? -40.106 -33.764 -3.411 1.00 31.02 207 GLY A N 1
ATOM 1526 C CA . GLY A 1 207 ? -40.189 -35.224 -3.360 1.00 31.02 207 GLY A CA 1
ATOM 1527 C C . GLY A 1 207 ? -40.725 -35.841 -4.657 1.00 31.02 207 GLY A C 1
ATOM 1528 O O . GLY A 1 207 ? -41.482 -35.209 -5.393 1.00 31.02 207 GLY A O 1
ATOM 1529 N N . GLY A 1 208 ? -40.362 -37.102 -4.893 1.00 30.36 208 GLY A N 1
ATOM 1530 C CA . GLY A 1 208 ? -40.887 -37.965 -5.953 1.00 30.36 208 GLY A CA 1
ATOM 1531 C C . GLY A 1 208 ? -40.436 -39.406 -5.699 1.00 30.36 208 GLY A C 1
ATOM 1532 O O . GLY A 1 208 ? -39.271 -39.635 -5.390 1.00 30.36 208 GLY A O 1
ATOM 1533 N N . SER A 1 209 ? -41.361 -40.367 -5.746 1.00 33.03 209 SER A N 1
ATOM 1534 C CA . SER A 1 209 ? -41.176 -41.712 -5.177 1.00 33.03 209 SER A CA 1
ATOM 1535 C C . SER A 1 209 ? -41.347 -42.836 -6.207 1.00 33.03 209 SER A C 1
ATOM 1537 O O . SER A 1 209 ? -42.443 -43.006 -6.742 1.00 33.03 209 SER A O 1
ATOM 1539 N N . ALA A 1 210 ? -40.301 -43.641 -6.422 1.00 32.72 210 ALA A N 1
ATOM 1540 C CA . ALA A 1 210 ? -40.320 -44.916 -7.155 1.00 32.72 210 ALA A CA 1
ATOM 1541 C C . ALA A 1 210 ? -39.088 -45.783 -6.754 1.00 32.72 210 ALA A C 1
ATOM 1543 O O . ALA A 1 210 ? -38.170 -45.238 -6.137 1.00 32.72 210 ALA A O 1
ATOM 1544 N N . PRO A 1 211 ? -39.068 -47.113 -7.005 1.00 41.88 211 PRO A N 1
ATOM 1545 C CA . PRO A 1 211 ? -38.296 -48.063 -6.181 1.00 41.88 211 PRO A CA 1
ATOM 1546 C C . PRO A 1 211 ? -36.895 -48.450 -6.720 1.00 41.88 211 PRO A C 1
ATOM 1548 O O . PRO A 1 211 ? -36.575 -48.158 -7.871 1.00 41.88 211 PRO A O 1
ATOM 1551 N N . PRO A 1 212 ? -36.059 -49.138 -5.908 1.00 42.94 212 PRO A N 1
ATOM 1552 C CA . PRO A 1 212 ? -34.655 -49.419 -6.226 1.00 42.94 212 PRO A CA 1
ATOM 1553 C C . PRO A 1 212 ? -34.407 -50.742 -6.977 1.00 42.94 212 PRO A C 1
ATOM 1555 O O . PRO A 1 212 ? -35.158 -51.708 -6.846 1.00 42.94 212 PRO A O 1
ATOM 1558 N N . GLN A 1 213 ? -33.253 -50.825 -7.650 1.00 33.50 213 GLN A N 1
ATOM 1559 C CA . GLN A 1 213 ? -32.583 -52.083 -8.007 1.00 33.50 213 GLN A CA 1
ATOM 1560 C C . GLN A 1 213 ? -31.113 -52.049 -7.557 1.00 33.50 213 GLN A C 1
ATOM 1562 O O . GLN A 1 213 ? -30.468 -51.003 -7.582 1.00 33.50 213 GLN A O 1
ATOM 1567 N N . HIS A 1 214 ? -30.593 -53.198 -7.118 1.00 34.03 214 HIS A N 1
ATOM 1568 C CA . HIS A 1 214 ? -29.239 -53.356 -6.579 1.00 34.03 214 HIS A CA 1
ATOM 1569 C C . HIS A 1 214 ? -28.245 -53.811 -7.654 1.00 34.03 214 HIS A C 1
ATOM 1571 O O . HIS A 1 214 ? -28.458 -54.856 -8.258 1.00 34.03 214 HIS A O 1
ATOM 1577 N N . HIS A 1 215 ? -27.095 -53.140 -7.760 1.00 35.56 215 HIS A N 1
ATOM 1578 C CA . HIS A 1 215 ? -25.833 -53.763 -8.183 1.00 35.56 215 HIS A CA 1
ATOM 1579 C C . HIS A 1 215 ? -24.640 -53.055 -7.510 1.00 35.56 215 HIS A C 1
ATOM 1581 O O . HIS A 1 215 ? -24.552 -51.831 -7.595 1.00 35.56 215 HIS A O 1
ATOM 1587 N N . PRO A 1 216 ? -23.722 -53.779 -6.839 1.00 43.16 216 PRO A N 1
ATOM 1588 C CA . PRO A 1 216 ? -22.534 -53.184 -6.232 1.00 43.16 216 PRO A CA 1
ATOM 1589 C C . PRO A 1 216 ? -21.312 -53.274 -7.161 1.00 43.16 216 PRO A C 1
ATOM 1591 O O . PRO A 1 216 ? -20.842 -54.364 -7.485 1.00 43.16 216 PRO A O 1
ATOM 1594 N N . SER A 1 217 ? -20.736 -52.129 -7.526 1.00 33.81 217 SER A N 1
ATOM 1595 C CA . SER A 1 217 ? -19.397 -52.035 -8.120 1.00 33.81 217 SER A CA 1
ATOM 1596 C C . SER A 1 217 ? -18.679 -50.800 -7.567 1.00 33.81 217 SER A C 1
ATOM 1598 O O . SER A 1 217 ? -19.195 -49.686 -7.606 1.00 33.81 217 SER A O 1
ATOM 1600 N N . GLY A 1 218 ? -17.510 -51.004 -6.954 1.00 46.22 218 GLY A N 1
ATOM 1601 C CA . GLY A 1 218 ? -16.835 -49.961 -6.181 1.00 46.22 218 GLY A CA 1
ATOM 1602 C C . GLY A 1 218 ? -16.224 -48.865 -7.055 1.00 46.22 218 GLY A C 1
ATOM 1603 O O . GLY A 1 218 ? -15.303 -49.129 -7.826 1.00 46.22 218 GLY A O 1
ATOM 1604 N N . ALA A 1 219 ? -16.684 -47.625 -6.885 1.00 31.45 219 ALA A N 1
ATOM 1605 C CA . ALA A 1 219 ? -16.075 -46.448 -7.492 1.00 31.45 219 ALA A CA 1
ATOM 1606 C C . ALA A 1 219 ? -15.035 -45.827 -6.545 1.00 31.45 219 ALA A C 1
ATOM 1608 O O . ALA A 1 219 ? -15.339 -45.504 -5.398 1.00 31.45 219 ALA A O 1
ATOM 1609 N N . LYS A 1 220 ? -13.810 -45.612 -7.039 1.00 38.97 220 LYS A N 1
ATOM 1610 C CA . LYS A 1 220 ? -12.845 -44.715 -6.383 1.00 38.97 220 LYS A CA 1
ATOM 1611 C C . LYS A 1 220 ? -13.358 -43.284 -6.553 1.00 38.97 220 LYS A C 1
ATOM 1613 O O . LYS A 1 220 ? -13.647 -42.882 -7.678 1.00 38.97 220 LYS A O 1
ATOM 1618 N N . SER A 1 221 ? -13.468 -42.523 -5.468 1.00 35.81 221 SER A N 1
ATOM 1619 C CA . SER A 1 221 ? -14.050 -41.176 -5.464 1.00 35.81 221 SER A CA 1
ATOM 1620 C C . SER A 1 221 ? -13.117 -40.129 -6.087 1.00 35.81 221 SER A C 1
ATOM 1622 O O . SER A 1 221 ? -12.518 -39.313 -5.389 1.00 35.81 221 SER A O 1
ATOM 1624 N N . SER A 1 222 ? -13.000 -40.138 -7.416 1.00 39.19 222 SER A N 1
ATOM 1625 C CA . SER A 1 222 ? -12.507 -38.981 -8.164 1.00 39.19 222 SER A CA 1
ATOM 1626 C C . SER A 1 222 ? -13.608 -37.919 -8.166 1.00 39.19 222 SER A C 1
ATOM 1628 O O . SER A 1 222 ? -14.640 -38.079 -8.817 1.00 39.19 222 SER A O 1
ATOM 1630 N N . ALA A 1 223 ? -13.427 -36.874 -7.360 1.00 39.12 223 ALA A N 1
ATOM 1631 C CA . ALA A 1 223 ? -14.387 -35.786 -7.232 1.00 39.12 223 ALA A CA 1
ATOM 1632 C C . ALA A 1 223 ? -14.286 -34.842 -8.441 1.00 39.12 223 ALA A C 1
ATOM 1634 O O . ALA A 1 223 ? -13.579 -33.836 -8.403 1.00 39.12 223 ALA A O 1
ATOM 1635 N N . THR A 1 224 ? -14.987 -35.174 -9.527 1.00 41.00 224 THR A N 1
ATOM 1636 C CA . THR A 1 224 ? -15.106 -34.298 -10.700 1.00 41.00 224 THR A CA 1
ATOM 1637 C C . THR A 1 224 ? -15.831 -33.010 -10.310 1.00 41.00 224 THR A C 1
ATOM 1639 O O . THR A 1 224 ? -17.055 -33.001 -10.164 1.00 41.00 224 THR A O 1
ATOM 1642 N N . VAL A 1 225 ? -15.081 -31.919 -10.145 1.00 51.97 225 VAL A N 1
ATOM 1643 C CA . VAL A 1 225 ? -15.639 -30.590 -9.862 1.00 51.97 225 VAL A CA 1
ATOM 1644 C C . VAL A 1 225 ? -16.555 -30.178 -11.015 1.00 51.97 225 VAL A C 1
ATOM 1646 O O . VAL A 1 225 ? -16.172 -30.222 -12.186 1.00 51.97 225 VAL A O 1
ATOM 1649 N N . SER A 1 226 ? -17.801 -29.825 -10.697 1.00 50.50 226 SER A N 1
ATOM 1650 C CA . SER A 1 226 ? -18.804 -29.503 -11.708 1.00 50.50 226 SER A CA 1
ATOM 1651 C C . SER A 1 226 ? -18.566 -28.110 -12.299 1.00 50.50 226 SER A C 1
ATOM 1653 O O . SER A 1 226 ? -18.317 -27.145 -11.580 1.00 50.50 226 SER A O 1
ATOM 1655 N N . ARG A 1 227 ? -18.691 -27.996 -13.629 1.00 55.38 227 ARG A N 1
ATOM 1656 C CA . ARG A 1 227 ? -18.514 -26.758 -14.425 1.00 55.38 227 ARG A CA 1
ATOM 1657 C C . ARG A 1 227 ? -19.665 -25.751 -14.252 1.00 55.38 227 ARG A C 1
ATOM 1659 O O . ARG A 1 227 ? -20.180 -25.211 -15.227 1.00 55.38 227 ARG A O 1
ATOM 1666 N N . ASN A 1 228 ? -20.134 -25.573 -13.021 1.00 47.47 228 ASN A N 1
ATOM 1667 C CA . ASN A 1 228 ? -21.345 -24.825 -12.682 1.00 47.47 228 ASN A CA 1
ATOM 1668 C C . ASN A 1 228 ? -21.060 -23.698 -11.671 1.00 47.47 228 ASN A C 1
ATOM 1670 O O . ASN A 1 228 ? -21.944 -23.289 -10.914 1.00 47.47 228 ASN A O 1
ATOM 1674 N N . LEU A 1 229 ? -19.818 -23.204 -11.644 1.00 60.66 229 LEU A N 1
ATOM 1675 C CA . LEU A 1 229 ? -19.416 -22.059 -10.834 1.00 60.66 229 LEU A CA 1
ATOM 1676 C C . LEU A 1 229 ? -19.940 -20.752 -11.446 1.00 60.66 229 LEU A C 1
ATOM 1678 O O . LEU A 1 229 ? -20.004 -20.565 -12.661 1.00 60.66 229 LEU A O 1
ATOM 1682 N N . ASN A 1 230 ? -20.314 -19.804 -10.587 1.00 64.19 230 ASN A N 1
ATOM 1683 C CA . ASN A 1 230 ? -20.775 -18.495 -11.040 1.00 64.19 230 ASN A CA 1
ATOM 1684 C C . ASN A 1 230 ? -19.611 -17.717 -11.673 1.00 64.19 230 ASN A C 1
ATOM 1686 O O . ASN A 1 230 ? -18.716 -17.259 -10.957 1.00 64.19 230 ASN A O 1
ATOM 1690 N N . ARG A 1 231 ? -19.680 -17.484 -12.992 1.00 57.97 231 ARG A N 1
ATOM 1691 C CA . ARG A 1 231 ? -18.665 -16.777 -13.808 1.00 57.97 231 ARG A CA 1
ATOM 1692 C C . ARG A 1 231 ? -18.241 -15.405 -13.260 1.00 57.97 231 ARG A C 1
ATOM 1694 O O . ARG A 1 231 ? -17.142 -14.933 -13.523 1.00 57.97 231 ARG A O 1
ATOM 1701 N N . PHE A 1 232 ? -19.113 -14.755 -12.488 1.00 52.28 232 PHE A N 1
ATOM 1702 C CA . PHE A 1 232 ? -18.864 -13.446 -11.875 1.00 52.28 232 PHE A CA 1
ATOM 1703 C C . PHE A 1 232 ? -18.208 -13.497 -10.486 1.00 52.28 232 PHE A C 1
ATOM 1705 O O . PHE A 1 232 ? -17.832 -12.440 -9.965 1.00 52.28 232 PHE A O 1
ATOM 1712 N N . SER A 1 233 ? -18.081 -14.686 -9.888 1.00 73.44 233 SER A N 1
ATOM 1713 C CA . SER A 1 233 ? -17.488 -14.885 -8.563 1.00 73.44 233 SER A CA 1
ATOM 1714 C C . SER A 1 233 ? -15.985 -14.592 -8.554 1.00 73.44 233 SER A C 1
ATOM 1716 O O . SER A 1 233 ? -15.295 -14.742 -9.563 1.00 73.44 233 SER A O 1
ATOM 1718 N N . THR A 1 234 ? -15.462 -14.193 -7.393 1.00 73.19 234 THR A N 1
ATOM 1719 C CA . THR A 1 234 ? -14.035 -13.880 -7.222 1.00 73.19 234 THR A CA 1
ATOM 1720 C C . THR A 1 234 ? -13.136 -15.077 -7.544 1.00 73.19 234 THR A C 1
ATOM 1722 O O . THR A 1 234 ? -12.064 -14.878 -8.095 1.00 73.19 234 THR A O 1
ATOM 1725 N N . PHE A 1 235 ? -13.591 -16.307 -7.274 1.00 78.19 235 PHE A N 1
ATOM 1726 C CA . PHE A 1 235 ? -12.844 -17.544 -7.536 1.00 78.19 235 PHE A CA 1
ATOM 1727 C C . PHE A 1 235 ? -12.723 -17.897 -9.031 1.00 78.19 235 PHE A C 1
ATOM 1729 O O . PHE A 1 235 ? -11.726 -18.476 -9.455 1.00 78.19 235 PHE A O 1
ATOM 1736 N N . VAL A 1 236 ? -13.708 -17.522 -9.854 1.00 79.56 236 VAL A N 1
ATOM 1737 C CA . VAL A 1 236 ? -13.582 -17.651 -11.316 1.00 79.56 236 VAL A CA 1
ATOM 1738 C C . VAL A 1 236 ? -12.718 -16.515 -11.866 1.00 79.56 236 VAL A C 1
ATOM 1740 O O . VAL A 1 236 ? -11.812 -16.754 -12.660 1.00 79.56 236 VAL A O 1
ATOM 1743 N N . LYS A 1 237 ? -12.918 -15.281 -11.380 1.00 80.12 237 LYS A N 1
ATOM 1744 C CA . LYS A 1 237 ? -12.120 -14.104 -11.779 1.00 80.12 237 LYS A CA 1
ATOM 1745 C C . LYS A 1 237 ? -10.638 -14.199 -11.406 1.00 80.12 237 LYS A C 1
ATOM 1747 O O . LYS A 1 237 ? -9.817 -13.603 -12.091 1.00 80.12 237 LYS A O 1
ATOM 1752 N N . SER A 1 238 ? -10.290 -14.944 -10.358 1.00 81.19 238 SER A N 1
ATOM 1753 C CA . SER A 1 238 ? -8.902 -15.252 -10.003 1.00 81.19 238 SER A CA 1
ATOM 1754 C C . SER A 1 238 ? -8.267 -16.343 -10.867 1.00 81.19 238 SER A C 1
ATOM 1756 O O . SER A 1 238 ? -7.085 -16.616 -10.696 1.00 81.19 238 SER A O 1
ATOM 1758 N N . GLY A 1 239 ? -9.022 -17.009 -11.745 1.00 85.19 239 GLY A N 1
ATOM 1759 C CA . GLY A 1 239 ? -8.566 -18.207 -12.453 1.00 85.19 239 GLY A CA 1
ATOM 1760 C C . GLY A 1 239 ? -8.497 -19.467 -11.580 1.00 85.19 239 GLY A C 1
ATOM 1761 O O . GLY A 1 239 ? -7.951 -20.473 -12.026 1.00 85.19 239 GLY A O 1
ATOM 1762 N N . GLY A 1 240 ? -9.061 -19.450 -10.366 1.00 87.81 240 GLY A N 1
ATOM 1763 C CA . GLY A 1 240 ? -9.106 -20.622 -9.485 1.00 87.81 240 GLY A CA 1
ATOM 1764 C C . GLY A 1 240 ? -9.884 -21.796 -10.090 1.00 87.81 240 GLY A C 1
ATOM 1765 O O . GLY A 1 240 ? -9.465 -22.942 -9.950 1.00 87.81 240 GLY A O 1
ATOM 1766 N N . GLU A 1 241 ? -10.963 -21.520 -10.833 1.00 87.44 241 GLU A N 1
ATOM 1767 C CA . GLU A 1 241 ? -11.688 -22.542 -11.607 1.00 87.44 241 GLU A CA 1
ATOM 1768 C C . GLU A 1 241 ? -10.790 -23.180 -12.678 1.00 87.44 241 GLU A C 1
ATOM 1770 O O . GLU A 1 241 ? -10.643 -24.397 -12.696 1.00 87.44 241 GLU A O 1
ATOM 1775 N N . ALA A 1 242 ? -10.125 -22.373 -13.509 1.00 87.31 242 ALA A N 1
ATOM 1776 C CA . ALA A 1 242 ? -9.222 -22.854 -14.557 1.00 87.31 242 ALA A CA 1
ATOM 1777 C C . ALA A 1 242 ? -8.041 -23.670 -13.988 1.00 87.31 242 ALA A C 1
ATOM 1779 O O . ALA A 1 242 ? -7.670 -24.700 -14.548 1.00 87.31 242 ALA A O 1
ATOM 1780 N N . PHE A 1 243 ? -7.492 -23.279 -12.831 1.00 90.00 243 PHE A N 1
ATOM 1781 C CA . PHE A 1 243 ? -6.495 -24.083 -12.116 1.00 90.00 243 PHE A CA 1
ATOM 1782 C C . PHE A 1 243 ? -7.052 -25.452 -11.684 1.00 90.00 243 PHE A C 1
ATOM 1784 O O . PHE A 1 243 ? -6.437 -26.478 -11.966 1.00 90.00 243 PHE A O 1
ATOM 1791 N N . VAL A 1 244 ? -8.237 -25.488 -11.063 1.00 87.75 244 VAL A N 1
ATOM 1792 C CA . VAL A 1 244 ? -8.895 -26.737 -10.623 1.00 87.75 244 VAL A CA 1
ATOM 1793 C C . VAL A 1 244 ? -9.312 -27.631 -11.801 1.00 87.75 244 VAL A C 1
ATOM 1795 O O . VAL A 1 244 ? -9.316 -28.854 -11.668 1.00 87.75 244 VAL A O 1
ATOM 1798 N N . LEU A 1 245 ? -9.613 -27.048 -12.964 1.00 90.06 245 LEU A N 1
ATOM 1799 C CA . LEU A 1 245 ? -9.881 -27.770 -14.212 1.00 90.06 245 LEU A CA 1
ATOM 1800 C C . LEU A 1 245 ? -8.608 -28.277 -14.924 1.00 90.06 245 LEU A C 1
ATOM 1802 O O . LEU A 1 245 ? -8.724 -29.009 -15.906 1.00 90.06 245 LEU A O 1
ATOM 1806 N N . GLY A 1 246 ? -7.410 -27.928 -14.438 1.00 88.25 246 GLY A N 1
ATOM 1807 C CA . GLY A 1 246 ? -6.131 -28.326 -15.040 1.00 88.25 246 GLY A CA 1
ATOM 1808 C C . GLY A 1 246 ? -5.729 -27.513 -16.277 1.00 88.25 246 GLY A C 1
ATOM 1809 O O . GLY A 1 246 ? -4.908 -27.969 -17.067 1.00 88.25 246 GLY A O 1
ATOM 1810 N N . GLU A 1 247 ? -6.304 -26.322 -16.461 1.00 87.88 247 GLU A N 1
ATOM 1811 C CA . GLU A 1 247 ? -6.039 -25.429 -17.601 1.00 87.88 247 GLU A CA 1
ATOM 1812 C C . GLU A 1 247 ? -4.797 -24.537 -17.379 1.00 87.88 247 GLU A C 1
ATOM 1814 O O . GLU A 1 247 ? -4.284 -23.933 -18.322 1.00 87.88 247 GLU A O 1
ATOM 1819 N N . ALA A 1 248 ? -4.286 -24.467 -16.143 1.00 88.12 248 ALA A N 1
ATOM 1820 C CA . ALA A 1 248 ? -3.042 -23.777 -15.803 1.00 88.12 248 ALA A CA 1
ATOM 1821 C C . ALA A 1 248 ? -1.813 -24.594 -16.249 1.00 88.12 248 ALA A C 1
ATOM 1823 O O . ALA A 1 248 ? -1.676 -25.762 -15.887 1.00 88.12 248 ALA A O 1
ATOM 1824 N N . SER A 1 249 ? -0.906 -23.975 -17.010 1.00 84.88 249 SER A N 1
ATOM 1825 C CA . SER A 1 249 ? 0.196 -24.666 -17.709 1.00 84.88 249 SER A CA 1
ATOM 1826 C C . SER A 1 249 ? 1.577 -24.010 -17.552 1.00 84.88 249 SER A C 1
ATOM 1828 O O . SER A 1 249 ? 2.534 -24.423 -18.207 1.00 84.88 249 SER A O 1
ATOM 1830 N N . GLY A 1 250 ? 1.705 -23.004 -16.678 1.00 83.94 250 GLY A N 1
ATOM 1831 C CA . GLY A 1 250 ? 2.976 -22.325 -16.404 1.00 83.94 250 GLY A CA 1
ATOM 1832 C C . GLY A 1 250 ? 4.042 -23.222 -15.752 1.00 83.94 250 GLY A C 1
ATOM 1833 O O . GLY A 1 250 ? 3.739 -24.110 -14.956 1.00 83.94 250 GLY A O 1
ATOM 1834 N N . PHE A 1 251 ? 5.319 -22.960 -16.046 1.00 87.06 251 PHE A N 1
ATOM 1835 C CA . PHE A 1 251 ? 6.447 -23.616 -15.377 1.00 87.06 251 PHE A CA 1
ATOM 1836 C C . PHE A 1 251 ? 6.944 -22.778 -14.191 1.00 87.06 251 PHE A C 1
ATOM 1838 O O . PHE A 1 251 ? 7.341 -21.626 -14.362 1.00 87.06 251 PHE A O 1
ATOM 1845 N N . VAL A 1 252 ? 6.981 -23.375 -12.996 1.00 86.88 252 VAL A N 1
ATOM 1846 C CA . VAL A 1 252 ? 7.422 -22.711 -11.759 1.00 86.88 252 VAL A CA 1
ATOM 1847 C C . VAL A 1 252 ? 8.763 -23.272 -11.300 1.00 86.88 252 VAL A C 1
ATOM 1849 O O . VAL A 1 252 ? 8.883 -24.470 -11.039 1.00 86.88 252 VAL A O 1
ATOM 1852 N N . LYS A 1 253 ? 9.769 -22.402 -11.158 1.00 85.94 253 LYS A N 1
ATOM 1853 C CA . LYS A 1 253 ? 11.069 -22.763 -10.569 1.00 85.94 253 LYS A CA 1
ATOM 1854 C C . LYS A 1 253 ? 10.913 -22.969 -9.066 1.00 85.94 253 LYS A C 1
ATOM 1856 O O . LYS A 1 253 ? 10.125 -22.272 -8.438 1.00 85.94 253 LYS A O 1
ATOM 1861 N N . ASP A 1 254 ? 11.715 -23.837 -8.456 1.00 81.25 254 ASP A N 1
ATOM 1862 C CA . ASP A 1 254 ? 11.609 -24.098 -7.012 1.00 81.25 254 ASP A CA 1
ATOM 1863 C C . ASP A 1 254 ? 11.812 -22.852 -6.132 1.00 81.25 254 ASP A C 1
ATOM 1865 O O . ASP A 1 254 ? 11.160 -22.732 -5.101 1.00 81.25 254 ASP A O 1
ATOM 1869 N N . GLY A 1 255 ? 12.642 -21.894 -6.564 1.00 80.31 255 GLY A N 1
ATOM 1870 C CA . GLY A 1 255 ? 12.820 -20.605 -5.880 1.00 80.31 255 GLY A CA 1
ATOM 1871 C C . GLY A 1 255 ? 11.678 -19.595 -6.075 1.00 80.31 255 GLY A C 1
ATOM 1872 O O . GLY A 1 255 ? 11.608 -18.626 -5.331 1.00 80.31 255 GLY A O 1
ATOM 1873 N N . ASP A 1 256 ? 10.777 -19.825 -7.037 1.00 85.06 256 ASP A N 1
ATOM 1874 C CA . ASP A 1 256 ? 9.599 -18.981 -7.299 1.00 85.06 256 ASP A CA 1
ATOM 1875 C C . ASP A 1 256 ? 8.344 -19.499 -6.543 1.00 85.06 256 ASP A C 1
ATOM 1877 O O . ASP A 1 256 ? 7.238 -18.987 -6.741 1.00 85.06 256 ASP A O 1
ATOM 1881 N N . LYS A 1 257 ? 8.486 -20.537 -5.698 1.00 90.94 257 LYS A N 1
ATOM 1882 C CA . LYS A 1 257 ? 7.381 -21.180 -4.966 1.00 90.94 257 LYS A CA 1
ATOM 1883 C C . LYS A 1 257 ? 7.038 -20.464 -3.659 1.00 90.94 257 LYS A C 1
ATOM 1885 O O . LYS A 1 257 ? 7.899 -20.124 -2.855 1.00 90.94 257 LYS A O 1
ATOM 1890 N N . LEU A 1 258 ? 5.740 -20.313 -3.419 1.00 92.88 258 LEU A N 1
ATOM 1891 C CA . LEU A 1 258 ? 5.152 -19.733 -2.219 1.00 92.88 258 LEU A CA 1
ATOM 1892 C C . LEU A 1 258 ? 4.744 -20.854 -1.260 1.00 92.88 258 LEU A C 1
ATOM 1894 O O . LEU A 1 258 ? 3.696 -21.484 -1.415 1.00 92.88 258 LEU A O 1
ATOM 1898 N N . CYS A 1 259 ? 5.599 -21.126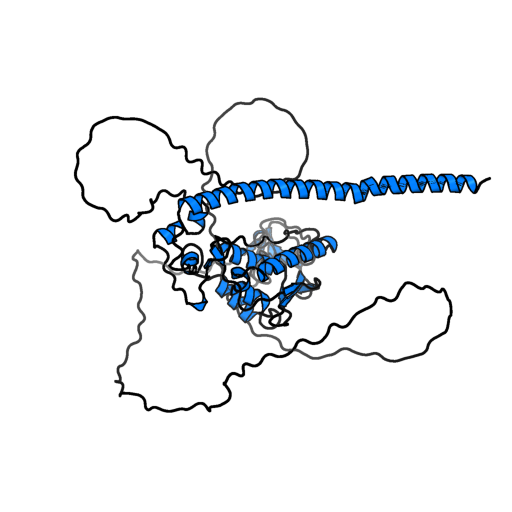 -0.280 1.00 93.50 259 CYS A N 1
ATOM 1899 C CA . CYS A 1 259 ? 5.382 -22.194 0.688 1.00 93.50 259 CYS A CA 1
ATOM 1900 C C . CYS A 1 259 ? 4.330 -21.832 1.745 1.00 93.50 259 CYS A C 1
ATOM 1902 O O . CYS A 1 259 ? 4.390 -20.776 2.382 1.00 93.50 259 CYS A O 1
ATOM 1904 N N . VAL A 1 260 ? 3.415 -22.768 1.981 1.00 93.31 260 VAL A N 1
ATOM 1905 C CA . VAL A 1 260 ? 2.511 -22.809 3.133 1.00 93.31 260 VAL A CA 1
ATOM 1906 C C . VAL A 1 260 ? 3.011 -23.902 4.077 1.00 93.31 260 VAL A C 1
ATOM 1908 O O . VAL A 1 260 ? 3.330 -25.009 3.641 1.00 93.31 260 VAL A O 1
ATOM 1911 N N . VAL A 1 261 ? 3.075 -23.606 5.370 1.00 92.69 261 VAL A N 1
ATOM 1912 C CA . VAL A 1 261 ? 3.488 -24.533 6.434 1.00 92.69 261 VAL A CA 1
ATOM 1913 C C . VAL A 1 261 ? 2.340 -24.746 7.423 1.00 92.69 261 VAL A C 1
ATOM 1915 O O . VAL A 1 261 ? 1.351 -24.019 7.398 1.00 92.69 261 VAL A O 1
ATOM 1918 N N . LEU A 1 262 ? 2.437 -25.769 8.277 1.00 90.88 262 LEU A N 1
ATOM 1919 C CA . LEU A 1 262 ? 1.489 -25.982 9.375 1.00 90.88 262 LEU A CA 1
ATOM 1920 C C . LEU A 1 262 ? 2.084 -25.431 10.673 1.00 90.88 262 LEU A C 1
ATOM 1922 O O . LEU A 1 262 ? 3.002 -26.029 11.233 1.00 90.88 262 LEU A O 1
ATOM 1926 N N . GLY A 1 263 ? 1.548 -24.302 11.129 1.00 90.12 263 GLY A N 1
ATOM 1927 C CA . GLY A 1 263 ? 1.865 -23.696 12.417 1.00 90.12 263 GLY A CA 1
ATOM 1928 C C . GLY A 1 263 ? 0.923 -24.135 13.542 1.00 90.12 263 GLY A C 1
ATOM 1929 O O . GLY A 1 263 ? -0.009 -24.916 13.320 1.00 90.12 263 GLY A O 1
ATOM 1930 N N . PRO A 1 264 ? 1.102 -23.595 14.765 1.00 91.19 264 PRO A N 1
ATOM 1931 C CA . PRO A 1 264 ? 0.301 -23.953 15.942 1.00 91.19 264 PRO A CA 1
ATOM 1932 C C . PRO A 1 264 ? -1.207 -23.690 15.806 1.00 91.19 264 PRO A C 1
ATOM 1934 O O . PRO A 1 264 ? -1.996 -24.262 16.555 1.00 91.19 264 PRO A O 1
ATOM 1937 N N . TYR A 1 265 ? -1.608 -22.828 14.865 1.00 89.00 265 TYR A N 1
ATOM 1938 C CA . TYR A 1 265 ? -2.999 -22.422 14.636 1.00 89.00 265 TYR A CA 1
ATOM 1939 C C . TYR A 1 265 ? -3.577 -22.924 13.298 1.00 89.00 265 TYR A C 1
ATOM 1941 O O . TYR A 1 265 ? -4.717 -22.597 12.960 1.00 89.00 265 TYR A O 1
ATOM 1949 N N . GLY A 1 266 ? -2.825 -23.741 12.548 1.00 89.12 266 GLY A N 1
ATOM 1950 C CA . GLY A 1 266 ? -3.207 -24.256 11.230 1.00 89.12 266 GLY A CA 1
ATOM 1951 C C . GLY A 1 266 ? -2.258 -23.803 10.110 1.00 89.12 266 GLY A C 1
ATOM 1952 O O . GLY A 1 266 ? -1.091 -23.524 10.378 1.00 89.12 266 GLY A O 1
ATOM 1953 N N . PRO A 1 267 ? -2.723 -23.766 8.847 1.00 91.62 267 PRO A N 1
ATOM 1954 C CA . PRO A 1 267 ? -1.905 -23.341 7.715 1.00 91.62 267 PRO A CA 1
ATOM 1955 C C . PRO A 1 267 ? -1.509 -21.861 7.793 1.00 91.62 267 PRO A C 1
ATOM 1957 O O . PRO A 1 267 ? -2.371 -20.992 7.929 1.00 91.62 267 PRO A O 1
ATOM 1960 N N . GLU A 1 268 ? -0.220 -21.576 7.636 1.00 93.25 268 GLU A N 1
ATOM 1961 C CA . GLU A 1 268 ? 0.354 -20.226 7.618 1.00 93.25 268 GLU A CA 1
ATOM 1962 C C . GLU A 1 268 ? 1.416 -20.095 6.512 1.00 93.25 268 GLU A C 1
ATOM 1964 O O . GLU A 1 268 ? 1.930 -21.092 6.001 1.00 93.25 268 GLU A O 1
ATOM 1969 N N . TRP A 1 269 ? 1.727 -18.869 6.082 1.00 95.06 269 TRP A N 1
ATOM 1970 C CA . TRP A 1 269 ? 2.799 -18.644 5.105 1.00 95.06 269 TRP A CA 1
ATOM 1971 C C . TRP A 1 269 ? 4.158 -18.968 5.726 1.00 95.06 269 TRP A C 1
ATOM 1973 O O . TRP A 1 269 ? 4.403 -18.614 6.877 1.00 95.06 269 TRP A O 1
ATOM 1983 N N . GLN A 1 270 ? 5.067 -19.575 4.959 1.00 94.69 270 GLN A N 1
ATOM 1984 C CA . GLN A 1 270 ? 6.457 -19.680 5.394 1.00 94.69 270 GLN A CA 1
ATOM 1985 C C . GLN A 1 270 ? 7.042 -18.273 5.583 1.00 94.69 270 GLN A C 1
ATOM 1987 O O . GLN A 1 270 ? 6.964 -17.437 4.680 1.00 94.69 270 GLN A O 1
ATOM 1992 N N . GLU A 1 271 ? 7.626 -18.027 6.757 1.00 94.44 271 GLU A N 1
ATOM 1993 C CA . GLU A 1 271 ? 8.258 -16.752 7.091 1.00 94.44 271 GLU A CA 1
ATOM 1994 C C . GLU A 1 271 ? 9.375 -16.371 6.114 1.00 94.44 271 GLU A C 1
ATOM 1996 O O . GLU A 1 271 ? 10.087 -17.226 5.580 1.00 94.44 271 GLU A O 1
ATOM 2001 N N . ASN A 1 272 ? 9.545 -15.065 5.895 1.00 92.38 272 ASN A N 1
ATOM 2002 C CA . ASN A 1 272 ? 10.588 -14.550 5.011 1.00 92.38 272 ASN A CA 1
ATOM 2003 C C . ASN A 1 272 ? 11.975 -14.789 5.652 1.00 92.38 272 ASN A C 1
ATOM 2005 O O . ASN A 1 272 ? 12.241 -14.213 6.709 1.00 92.38 272 ASN A O 1
ATOM 2009 N N . PRO A 1 273 ? 12.888 -15.567 5.029 1.00 90.19 273 PRO A N 1
ATOM 2010 C CA . PRO A 1 273 ? 14.221 -15.829 5.581 1.00 90.19 273 PRO A CA 1
ATOM 2011 C C . PRO A 1 273 ? 15.124 -14.583 5.624 1.00 90.19 273 PRO A C 1
ATOM 2013 O O . PRO A 1 273 ? 16.114 -14.571 6.355 1.00 90.19 273 PRO A O 1
ATOM 2016 N N . TYR A 1 274 ? 14.784 -13.532 4.870 1.00 92.25 274 TYR A N 1
ATOM 2017 C CA . TYR A 1 274 ? 15.520 -12.270 4.797 1.00 92.25 274 TYR A CA 1
ATOM 2018 C C . TYR A 1 274 ? 14.589 -11.083 5.119 1.00 92.25 274 TYR A C 1
ATOM 2020 O O . TYR A 1 274 ? 14.237 -10.297 4.230 1.00 92.25 274 TYR A O 1
ATOM 2028 N N . PRO A 1 275 ? 14.138 -10.946 6.383 1.00 95.00 275 PRO A N 1
ATOM 2029 C CA . PRO A 1 275 ? 13.239 -9.873 6.788 1.00 95.00 275 PRO A CA 1
ATOM 2030 C C . PRO A 1 275 ? 13.943 -8.513 6.713 1.00 95.00 275 PRO A C 1
ATOM 2032 O O . PRO A 1 275 ? 15.110 -8.364 7.078 1.00 95.00 275 PRO A O 1
ATOM 2035 N N . PHE A 1 276 ? 13.218 -7.492 6.262 1.00 96.88 276 PHE A N 1
ATOM 2036 C CA . PHE A 1 276 ? 13.724 -6.127 6.147 1.00 96.88 276 PHE A CA 1
ATOM 2037 C C . PHE A 1 276 ? 12.626 -5.108 6.461 1.00 96.88 276 PHE A C 1
ATOM 2039 O O . PHE A 1 276 ? 11.442 -5.432 6.510 1.00 96.88 276 PHE A O 1
ATOM 2046 N N . GLN A 1 277 ? 13.021 -3.852 6.647 1.00 97.38 277 GLN A N 1
ATOM 2047 C CA . GLN A 1 277 ? 12.110 -2.713 6.750 1.00 97.38 277 GLN A CA 1
ATOM 2048 C C . GLN A 1 277 ? 12.451 -1.695 5.657 1.00 97.38 277 GLN A C 1
ATOM 2050 O O . GLN A 1 277 ? 13.529 -1.747 5.063 1.00 97.38 277 GLN A O 1
ATOM 2055 N N . CYS A 1 278 ? 11.549 -0.759 5.371 1.00 97.62 278 CYS A N 1
ATOM 2056 C CA . CYS A 1 278 ? 11.833 0.341 4.454 1.00 97.62 278 CYS A CA 1
ATOM 2057 C C . CYS A 1 278 ? 11.274 1.650 5.011 1.00 97.62 278 CYS A C 1
ATOM 2059 O O . CYS A 1 278 ? 10.064 1.770 5.212 1.00 97.62 278 CYS A O 1
ATOM 2061 N N . THR A 1 279 ? 12.143 2.629 5.276 1.00 97.44 279 THR A N 1
ATOM 2062 C CA . THR A 1 279 ? 11.693 3.951 5.730 1.00 97.44 279 THR A CA 1
ATOM 2063 C C . THR A 1 279 ? 11.152 4.761 4.557 1.00 97.44 279 THR A C 1
ATOM 2065 O O . THR A 1 279 ? 11.595 4.605 3.417 1.00 97.44 279 THR A O 1
ATOM 2068 N N . ILE A 1 280 ? 10.203 5.657 4.843 1.00 97.00 280 ILE A N 1
ATOM 2069 C CA . ILE A 1 280 ? 9.775 6.699 3.907 1.00 97.00 280 ILE A CA 1
ATOM 2070 C C . ILE A 1 280 ? 10.072 8.053 4.537 1.00 97.00 280 ILE A C 1
ATOM 2072 O O . ILE A 1 280 ? 9.371 8.519 5.444 1.00 97.00 280 ILE A O 1
ATOM 2076 N N . ASP A 1 281 ? 11.127 8.678 4.036 1.00 91.62 281 ASP A N 1
ATOM 2077 C CA . ASP A 1 281 ? 11.615 9.975 4.485 1.00 91.62 281 ASP A CA 1
ATOM 2078 C C . ASP A 1 281 ? 10.762 11.119 3.912 1.00 91.62 281 ASP A C 1
ATOM 2080 O O . ASP A 1 281 ? 9.726 10.902 3.270 1.00 91.62 281 ASP A O 1
ATOM 2084 N N . ASP A 1 282 ? 11.156 12.357 4.202 1.00 84.06 282 ASP A N 1
ATOM 2085 C CA . ASP A 1 282 ? 10.346 13.519 3.875 1.00 84.06 282 ASP A CA 1
ATOM 2086 C C . ASP A 1 282 ? 10.160 13.767 2.364 1.00 84.06 282 ASP A C 1
ATOM 2088 O O . ASP A 1 282 ? 11.028 13.452 1.541 1.00 84.06 282 ASP A O 1
ATOM 2092 N N . PRO A 1 283 ? 8.985 14.292 1.974 1.00 88.75 283 PRO A N 1
ATOM 2093 C CA . PRO A 1 283 ? 8.571 14.386 0.585 1.00 88.75 283 PRO A CA 1
ATOM 2094 C C . PRO A 1 283 ? 9.239 15.571 -0.111 1.00 88.75 283 PRO A C 1
ATOM 2096 O O . PRO A 1 283 ? 9.034 16.727 0.250 1.00 88.75 283 PRO A O 1
ATOM 2099 N N . THR A 1 284 ? 9.982 15.294 -1.179 1.00 90.00 284 THR A N 1
ATOM 2100 C CA . THR A 1 284 ? 10.645 16.328 -1.983 1.00 90.00 284 THR A CA 1
ATOM 2101 C C . THR A 1 284 ? 9.770 16.746 -3.164 1.00 90.00 284 THR A C 1
ATOM 2103 O O . THR A 1 284 ? 9.208 15.907 -3.876 1.00 90.00 284 THR A O 1
ATOM 2106 N N . LYS A 1 285 ? 9.655 18.056 -3.411 1.00 89.81 285 LYS A N 1
ATOM 2107 C CA . LYS A 1 285 ? 9.061 18.583 -4.647 1.00 89.81 285 LYS A CA 1
ATOM 2108 C C . LYS A 1 285 ? 10.111 18.513 -5.756 1.00 89.81 285 LYS A C 1
ATOM 2110 O O . LYS A 1 285 ? 11.093 19.245 -5.724 1.00 89.81 285 LYS A O 1
ATOM 2115 N N . GLN A 1 286 ? 9.892 17.642 -6.734 1.00 86.69 286 GLN A N 1
ATOM 2116 C CA . GLN A 1 286 ? 10.751 17.484 -7.907 1.00 86.69 286 GLN A CA 1
ATOM 2117 C C . GLN A 1 286 ? 10.084 18.091 -9.147 1.00 86.69 286 GLN A C 1
ATOM 2119 O O . GLN A 1 286 ? 8.855 18.110 -9.271 1.00 86.69 286 GLN A O 1
ATOM 2124 N N . THR A 1 287 ? 10.897 18.579 -10.080 1.00 85.94 287 THR A N 1
ATOM 2125 C CA . THR A 1 287 ? 10.462 19.143 -11.363 1.00 85.94 287 THR A CA 1
ATOM 2126 C C . THR A 1 287 ? 10.929 18.275 -12.532 1.00 85.94 287 THR A C 1
ATOM 2128 O O . THR A 1 287 ? 11.925 17.559 -12.455 1.00 85.94 287 THR A O 1
ATOM 2131 N N . LYS A 1 288 ? 10.187 18.333 -13.639 1.00 79.31 288 LYS A N 1
ATOM 2132 C CA . LYS A 1 288 ? 10.564 17.824 -14.967 1.00 79.31 288 LYS A CA 1
ATOM 2133 C C . LYS A 1 288 ? 10.317 18.917 -16.012 1.00 79.31 288 LYS A C 1
ATOM 2135 O O . LYS A 1 288 ? 9.652 19.911 -15.711 1.00 79.31 288 LYS A O 1
ATOM 2140 N N . PHE A 1 289 ? 10.864 18.731 -17.216 1.00 75.38 289 PHE A N 1
ATOM 2141 C CA . PHE A 1 289 ? 10.728 19.655 -18.354 1.00 75.38 289 PHE A CA 1
ATOM 2142 C C . PHE A 1 289 ? 11.116 21.101 -17.990 1.00 75.38 289 PHE A C 1
ATOM 2144 O O . PHE A 1 289 ? 10.292 22.009 -18.024 1.00 75.38 289 PHE A O 1
ATOM 2151 N N . LYS A 1 290 ? 12.364 21.286 -17.527 1.00 77.62 290 LYS A N 1
ATOM 2152 C CA . LYS A 1 290 ? 12.956 22.581 -17.115 1.00 77.62 290 LYS A CA 1
ATOM 2153 C C . LYS A 1 290 ? 12.105 23.411 -16.119 1.00 77.62 290 LYS A C 1
ATOM 2155 O O . LYS A 1 290 ? 12.293 24.613 -15.999 1.00 77.62 290 LYS A O 1
ATOM 2160 N N . GLY A 1 291 ? 11.204 22.762 -15.369 1.00 75.69 291 GLY A N 1
ATOM 2161 C CA . GLY A 1 291 ? 10.322 23.381 -14.366 1.00 75.69 291 GLY A CA 1
ATOM 2162 C C . GLY A 1 291 ? 8.826 23.163 -14.621 1.00 75.69 291 GLY A C 1
ATOM 2163 O O . GLY A 1 291 ? 8.046 23.136 -13.668 1.00 75.69 291 GLY A O 1
ATOM 2164 N N . MET A 1 292 ? 8.435 22.924 -15.878 1.00 77.06 292 MET A N 1
ATOM 2165 C CA . MET A 1 292 ? 7.044 22.949 -16.356 1.00 77.06 292 MET A CA 1
ATOM 2166 C C . MET A 1 292 ? 6.119 21.905 -15.696 1.00 77.06 292 MET A C 1
ATOM 2168 O O . MET A 1 292 ? 4.922 22.143 -15.559 1.00 77.06 292 MET A O 1
ATOM 2172 N N . LYS A 1 293 ? 6.644 20.756 -15.231 1.00 82.19 293 LYS A N 1
ATOM 2173 C CA . LYS A 1 293 ? 5.842 19.679 -14.602 1.00 82.19 293 LYS A CA 1
ATOM 2174 C C . LYS A 1 293 ? 6.391 19.342 -13.204 1.00 82.19 293 LYS A C 1
ATOM 2176 O O . LYS A 1 293 ? 7.381 18.626 -13.073 1.00 82.19 293 LYS A O 1
ATOM 2181 N N . SER A 1 294 ? 5.752 19.861 -12.149 1.00 87.75 294 SER A N 1
ATOM 2182 C CA . SER A 1 294 ? 6.089 19.581 -10.733 1.00 87.75 294 SER A CA 1
ATOM 2183 C C . SER A 1 294 ? 5.364 18.346 -10.177 1.00 87.75 294 SER A C 1
ATOM 2185 O O . SER A 1 294 ? 4.181 18.143 -10.459 1.00 87.75 294 SER A O 1
ATOM 2187 N N . TYR A 1 295 ? 6.026 17.563 -9.319 1.00 89.94 295 TYR A N 1
ATOM 2188 C CA . TYR A 1 295 ? 5.434 16.433 -8.588 1.00 89.94 295 TYR A CA 1
ATOM 2189 C C . TYR A 1 295 ? 6.095 16.214 -7.215 1.00 89.94 295 TYR A C 1
ATOM 2191 O O . TYR A 1 295 ? 7.202 16.679 -6.964 1.00 89.94 295 TYR A O 1
ATOM 2199 N N . ILE A 1 296 ? 5.414 15.487 -6.324 1.00 92.62 296 ILE A N 1
ATOM 2200 C CA . ILE A 1 296 ? 5.972 15.049 -5.035 1.00 92.62 296 ILE A CA 1
ATOM 2201 C C . ILE A 1 296 ? 6.628 13.672 -5.188 1.00 92.62 296 ILE A C 1
ATOM 2203 O O . ILE A 1 296 ? 6.041 12.760 -5.783 1.00 92.62 296 ILE A O 1
ATOM 2207 N N . SER A 1 297 ? 7.837 13.542 -4.648 1.00 94.25 297 SER A N 1
ATOM 2208 C CA . SER A 1 297 ? 8.688 12.355 -4.696 1.00 94.25 297 SER A CA 1
ATOM 2209 C C . SER A 1 297 ? 9.100 11.956 -3.280 1.00 94.25 297 SER A C 1
ATOM 2211 O O . SER A 1 297 ? 9.598 12.781 -2.513 1.00 94.25 297 SER A O 1
ATOM 2213 N N . TYR A 1 298 ? 8.884 10.694 -2.929 1.00 95.75 298 TYR A N 1
ATOM 2214 C CA . TYR A 1 298 ? 9.218 10.125 -1.627 1.00 95.75 298 TYR A CA 1
ATOM 2215 C C . TYR A 1 298 ? 10.558 9.391 -1.732 1.00 95.75 298 TYR A C 1
ATOM 2217 O O . TYR A 1 298 ? 10.755 8.610 -2.669 1.00 95.75 298 TYR A O 1
ATOM 2225 N N . LYS A 1 299 ? 11.476 9.646 -0.793 1.00 95.81 299 LYS A N 1
ATOM 2226 C CA . LYS A 1 299 ? 12.732 8.894 -0.664 1.00 95.81 299 LYS A CA 1
ATOM 2227 C C . LYS A 1 299 ? 12.470 7.655 0.194 1.00 95.81 299 LYS A C 1
ATOM 2229 O O . LYS A 1 299 ? 11.964 7.781 1.308 1.00 95.81 299 LYS A O 1
ATOM 2234 N N . LEU A 1 300 ? 12.802 6.486 -0.340 1.00 97.38 300 LEU A N 1
ATOM 2235 C CA . LEU A 1 300 ? 12.635 5.181 0.295 1.00 97.38 300 LEU A CA 1
ATOM 2236 C C . LEU A 1 300 ? 14.015 4.610 0.619 1.00 97.38 300 LEU A C 1
ATOM 2238 O O . LEU A 1 300 ? 14.896 4.674 -0.239 1.00 97.38 300 LEU A O 1
ATOM 2242 N N . VAL A 1 301 ? 14.206 4.050 1.815 1.00 96.69 301 VAL A N 1
ATOM 2243 C CA . VAL A 1 301 ? 15.483 3.428 2.214 1.00 96.69 301 VAL A CA 1
ATOM 2244 C C . VAL A 1 301 ? 15.222 2.021 2.767 1.00 96.69 301 VAL A C 1
ATOM 2246 O O . VAL A 1 301 ? 14.738 1.893 3.893 1.00 96.69 301 VAL A O 1
ATOM 2249 N N . PRO A 1 302 ? 15.471 0.950 1.989 1.00 96.62 302 PRO A N 1
ATOM 2250 C CA . PRO A 1 302 ? 15.366 -0.430 2.464 1.00 96.62 302 PRO A CA 1
ATOM 2251 C C . PRO A 1 302 ? 16.544 -0.782 3.381 1.00 96.62 302 PRO A C 1
ATOM 2253 O O . PRO A 1 302 ? 17.696 -0.524 3.035 1.00 96.62 302 PRO A O 1
ATOM 2256 N N . THR A 1 303 ? 16.294 -1.429 4.521 1.00 96.75 303 THR A N 1
ATOM 2257 C CA . THR A 1 303 ? 17.353 -1.730 5.504 1.00 96.75 303 THR A CA 1
ATOM 2258 C C . THR A 1 303 ? 18.395 -2.735 5.011 1.00 96.75 303 THR A C 1
ATOM 2260 O O . THR A 1 303 ? 19.498 -2.766 5.550 1.00 96.75 303 THR A O 1
ATOM 2263 N N . HIS A 1 304 ? 18.058 -3.548 4.004 1.00 92.38 304 HIS A N 1
ATOM 2264 C CA . HIS A 1 304 ? 18.934 -4.584 3.453 1.00 92.38 304 HIS A CA 1
ATOM 2265 C C . HIS A 1 304 ? 19.914 -4.063 2.383 1.00 92.38 304 HIS A C 1
ATOM 2267 O O . HIS A 1 304 ? 20.973 -4.656 2.211 1.00 92.38 304 HIS A O 1
ATOM 2273 N N . THR A 1 305 ? 19.607 -2.957 1.686 1.00 92.69 305 THR A N 1
ATOM 2274 C CA . THR A 1 305 ? 20.561 -2.286 0.775 1.00 92.69 305 THR A CA 1
ATOM 2275 C C . THR A 1 305 ? 21.174 -1.024 1.371 1.00 92.69 305 THR A C 1
ATOM 2277 O O . THR A 1 305 ? 22.291 -0.675 1.007 1.00 92.69 305 THR A O 1
ATOM 2280 N N . GLN A 1 306 ? 20.434 -0.300 2.221 1.00 92.88 306 GLN A N 1
ATOM 2281 C CA . GLN A 1 306 ? 20.724 1.082 2.638 1.00 92.88 306 GLN A CA 1
ATOM 2282 C C . GLN A 1 306 ? 20.845 2.088 1.467 1.00 92.88 306 GLN A C 1
ATOM 2284 O O . GLN A 1 306 ? 21.237 3.237 1.667 1.00 92.88 306 GLN A O 1
ATOM 2289 N N . VAL A 1 307 ? 20.468 1.694 0.242 1.00 92.69 307 VAL A N 1
ATOM 2290 C CA . VAL A 1 307 ? 20.525 2.547 -0.955 1.00 92.69 307 VAL A CA 1
ATOM 2291 C C . VAL A 1 307 ? 19.208 3.322 -1.093 1.00 92.69 307 VAL A C 1
ATOM 2293 O O . VAL A 1 307 ? 18.152 2.699 -1.219 1.00 92.69 307 VAL A O 1
ATOM 2296 N N . PRO A 1 308 ? 19.226 4.669 -1.094 1.00 93.69 308 PRO A N 1
ATOM 2297 C CA . PRO A 1 308 ? 18.010 5.465 -1.197 1.00 93.69 308 PRO A CA 1
ATOM 2298 C C . PRO A 1 308 ? 17.470 5.506 -2.634 1.00 93.69 308 PRO A C 1
ATOM 2300 O O . PRO A 1 308 ? 18.130 6.017 -3.541 1.00 93.69 308 PRO A O 1
ATOM 2303 N N . VAL A 1 309 ? 16.224 5.071 -2.839 1.00 94.50 309 VAL A N 1
ATOM 2304 C CA . VAL A 1 309 ? 15.512 5.228 -4.121 1.00 94.50 309 VAL A CA 1
ATOM 2305 C C . VAL A 1 309 ? 14.396 6.264 -4.019 1.00 94.50 309 VAL A C 1
ATOM 2307 O O . VAL A 1 309 ? 13.763 6.429 -2.981 1.00 94.50 309 VAL A O 1
ATOM 2310 N N . HIS A 1 310 ? 14.117 6.965 -5.118 1.00 94.38 310 HIS A N 1
ATOM 2311 C CA . HIS A 1 310 ? 13.052 7.968 -5.176 1.00 94.38 310 HIS A CA 1
ATOM 2312 C C . HIS A 1 310 ? 11.844 7.446 -5.962 1.00 94.38 310 HIS A C 1
ATOM 2314 O O . HIS A 1 310 ? 11.999 6.881 -7.052 1.00 94.38 310 HIS A O 1
ATOM 2320 N N . ARG A 1 311 ? 10.637 7.632 -5.410 1.00 95.00 311 ARG A N 1
ATOM 2321 C CA . ARG A 1 311 ? 9.359 7.185 -5.994 1.00 95.00 311 ARG A CA 1
ATOM 2322 C C . ARG A 1 311 ? 8.268 8.238 -5.798 1.00 95.00 311 ARG A C 1
ATOM 2324 O O . ARG A 1 311 ? 7.964 8.641 -4.678 1.00 95.00 311 ARG A O 1
ATOM 2331 N N . ARG A 1 312 ? 7.611 8.652 -6.884 1.00 94.12 312 ARG A N 1
ATOM 2332 C CA . ARG A 1 312 ? 6.394 9.492 -6.826 1.00 94.12 312 ARG A CA 1
ATOM 2333 C C . ARG A 1 312 ? 5.150 8.624 -6.637 1.00 94.12 312 ARG A C 1
ATOM 2335 O O . ARG A 1 312 ? 5.159 7.459 -7.022 1.00 94.12 312 ARG A O 1
ATOM 2342 N N . TYR A 1 313 ? 4.041 9.203 -6.172 1.00 94.69 313 TYR A N 1
ATOM 2343 C CA . TYR A 1 313 ? 2.783 8.464 -5.949 1.00 94.69 313 TYR A CA 1
ATOM 2344 C C . TYR A 1 313 ? 2.334 7.601 -7.157 1.00 94.69 313 TYR A C 1
ATOM 2346 O O . TYR A 1 313 ? 1.966 6.449 -6.966 1.00 94.69 313 TYR A O 1
ATOM 2354 N N . LYS A 1 314 ? 2.447 8.084 -8.411 1.00 93.44 314 LYS A N 1
ATOM 2355 C CA . LYS A 1 314 ? 2.088 7.291 -9.619 1.00 93.44 314 LYS A CA 1
ATOM 2356 C C . LYS A 1 314 ? 2.914 5.995 -9.778 1.00 93.44 314 LYS A C 1
ATOM 2358 O O . LYS A 1 314 ? 2.493 5.093 -10.490 1.00 93.44 314 LYS A O 1
ATOM 2363 N N . HIS A 1 315 ? 4.083 5.880 -9.142 1.00 96.44 315 HIS A N 1
ATOM 2364 C CA . HIS A 1 315 ? 4.869 4.639 -9.142 1.00 96.44 315 HIS A CA 1
ATOM 2365 C C . HIS A 1 315 ? 4.337 3.623 -8.124 1.00 96.44 315 HIS A C 1
ATOM 2367 O O . HIS A 1 315 ? 4.291 2.442 -8.446 1.00 96.44 315 HIS A O 1
ATOM 2373 N N . PHE A 1 316 ? 3.886 4.073 -6.946 1.00 97.69 316 PHE A N 1
ATOM 2374 C CA . PHE A 1 316 ? 3.163 3.221 -5.991 1.00 97.69 316 PHE A CA 1
ATOM 2375 C C . PHE A 1 316 ? 1.850 2.717 -6.598 1.00 97.69 316 PHE A C 1
ATOM 2377 O O . PHE A 1 316 ? 1.554 1.534 -6.521 1.00 97.69 316 PHE A O 1
ATOM 2384 N N . ASP A 1 317 ? 1.101 3.611 -7.251 1.00 96.81 317 ASP A N 1
ATOM 2385 C CA . ASP A 1 317 ? -0.171 3.320 -7.927 1.00 96.81 317 ASP A CA 1
ATOM 2386 C C . ASP A 1 317 ? -0.037 2.203 -8.979 1.00 96.81 317 ASP A C 1
ATOM 2388 O O . ASP A 1 317 ? -0.830 1.266 -9.013 1.00 96.81 317 ASP A O 1
ATOM 2392 N N . TRP A 1 318 ? 1.026 2.268 -9.789 1.00 97.31 318 TRP A N 1
ATOM 2393 C CA . TRP A 1 318 ? 1.389 1.219 -10.744 1.00 97.31 318 TRP A CA 1
ATOM 2394 C C . TRP A 1 318 ? 1.748 -0.109 -10.058 1.00 97.31 318 TRP A C 1
ATOM 2396 O O . TRP A 1 318 ? 1.255 -1.160 -10.465 1.00 97.31 318 TRP A O 1
ATOM 2406 N N . LEU A 1 319 ? 2.577 -0.068 -9.008 1.00 98.12 319 LEU A N 1
ATOM 2407 C CA . LEU A 1 319 ? 2.974 -1.268 -8.271 1.00 98.12 319 LEU A CA 1
ATOM 2408 C C . LEU A 1 319 ? 1.757 -1.950 -7.627 1.00 98.12 319 LEU A C 1
ATOM 2410 O O . LEU A 1 319 ? 1.595 -3.157 -7.765 1.00 98.12 319 LEU A O 1
ATOM 2414 N N . TYR A 1 320 ? 0.880 -1.185 -6.973 1.00 97.62 320 TYR A N 1
ATOM 2415 C CA . TYR A 1 320 ? -0.350 -1.699 -6.370 1.00 97.62 320 TYR A CA 1
ATOM 2416 C C . TYR A 1 320 ? -1.241 -2.408 -7.402 1.00 97.62 320 TYR A C 1
ATOM 2418 O O . TYR A 1 320 ? -1.746 -3.488 -7.112 1.00 97.62 320 TYR A O 1
ATOM 2426 N N . ALA A 1 321 ? -1.381 -1.856 -8.615 1.00 95.81 321 ALA A N 1
ATOM 2427 C CA . ALA A 1 321 ? -2.140 -2.502 -9.685 1.00 95.81 321 ALA A CA 1
ATOM 2428 C C . ALA A 1 321 ? -1.550 -3.874 -10.069 1.00 95.81 321 ALA A C 1
ATOM 2430 O O . ALA A 1 321 ? -2.282 -4.859 -10.097 1.00 95.81 321 ALA A O 1
ATOM 2431 N N . ARG A 1 322 ? -0.226 -3.963 -10.276 1.00 96.19 322 ARG A N 1
ATOM 2432 C CA . ARG A 1 322 ? 0.459 -5.237 -10.578 1.00 96.19 322 ARG A CA 1
ATOM 2433 C C . ARG A 1 322 ? 0.380 -6.246 -9.425 1.00 96.19 322 ARG A C 1
ATOM 2435 O O . ARG A 1 322 ? 0.219 -7.436 -9.671 1.00 96.19 322 ARG A O 1
ATOM 2442 N N . LEU A 1 323 ? 0.455 -5.793 -8.172 1.00 95.94 323 LEU A N 1
ATOM 2443 C CA . LEU A 1 323 ? 0.319 -6.664 -6.996 1.00 95.94 323 LEU A CA 1
ATOM 2444 C C . LEU A 1 323 ? -1.107 -7.221 -6.854 1.00 95.94 323 LEU A C 1
ATOM 2446 O O . LEU A 1 323 ? -1.267 -8.419 -6.636 1.00 95.94 323 LEU A O 1
ATOM 2450 N N . ALA A 1 324 ? -2.134 -6.377 -6.992 1.00 93.00 324 ALA A N 1
ATOM 2451 C CA . ALA A 1 324 ? -3.538 -6.781 -6.862 1.00 93.00 324 ALA A CA 1
ATOM 2452 C C . ALA A 1 324 ? -3.996 -7.748 -7.974 1.00 93.00 324 ALA A C 1
ATOM 2454 O O . ALA A 1 324 ? -4.906 -8.545 -7.771 1.00 93.00 324 ALA A O 1
ATOM 2455 N N . GLU A 1 325 ? -3.351 -7.684 -9.137 1.00 91.06 325 GLU A N 1
ATOM 2456 C CA . GLU A 1 325 ? -3.541 -8.592 -10.272 1.00 91.06 325 GLU A CA 1
ATOM 2457 C C . GLU A 1 325 ? -2.770 -9.911 -10.107 1.00 91.06 325 GLU A C 1
ATOM 2459 O O . GLU A 1 325 ? -3.307 -10.981 -10.397 1.00 91.06 325 GLU A O 1
ATOM 2464 N N . LYS A 1 326 ? -1.532 -9.855 -9.590 1.00 92.31 326 LYS A N 1
ATOM 2465 C CA . LYS A 1 326 ? -0.704 -11.048 -9.365 1.00 92.31 326 LYS A CA 1
ATOM 2466 C C . LYS A 1 326 ? -1.175 -11.915 -8.199 1.00 92.31 326 LYS A C 1
ATOM 2468 O O . LYS A 1 326 ? -1.025 -13.132 -8.264 1.00 92.31 326 LYS A O 1
ATOM 2473 N N . PHE A 1 327 ? -1.718 -11.320 -7.137 1.00 93.38 327 PHE A N 1
ATOM 2474 C CA . PHE A 1 327 ? -2.008 -12.021 -5.883 1.00 93.38 327 PHE A CA 1
ATOM 2475 C C . PHE A 1 327 ? -3.517 -12.130 -5.588 1.00 93.38 327 PHE A C 1
ATOM 2477 O O . PHE A 1 327 ? -4.014 -11.466 -4.678 1.00 93.38 327 PHE A O 1
ATOM 2484 N N . PRO A 1 328 ? -4.268 -13.003 -6.288 1.00 89.88 328 PRO A N 1
ATOM 2485 C CA . PRO A 1 328 ? -5.730 -13.063 -6.185 1.00 89.88 328 PRO A CA 1
ATOM 2486 C C . PRO A 1 328 ? -6.281 -13.508 -4.820 1.00 89.88 328 PRO A C 1
ATOM 2488 O O . PRO A 1 328 ? -7.470 -13.332 -4.556 1.00 89.88 328 PRO A O 1
ATOM 2491 N N . VAL A 1 329 ? -5.450 -14.124 -3.973 1.00 90.19 329 VAL A N 1
ATOM 2492 C CA . VAL A 1 329 ? -5.834 -14.661 -2.652 1.00 90.19 329 VAL A CA 1
ATOM 2493 C C . VAL A 1 329 ? -5.146 -13.947 -1.483 1.00 90.19 329 VAL A C 1
ATOM 2495 O O . VAL A 1 329 ? -5.315 -14.356 -0.337 1.00 90.19 329 VAL A O 1
ATOM 2498 N N . ILE A 1 330 ? -4.376 -12.884 -1.747 1.00 93.25 330 ILE A N 1
ATOM 2499 C CA . ILE A 1 330 ? -3.689 -12.103 -0.709 1.00 93.25 330 ILE A CA 1
ATOM 2500 C C . ILE A 1 330 ? -4.314 -10.711 -0.641 1.00 93.25 330 ILE A C 1
ATOM 2502 O O . ILE A 1 330 ? -4.482 -10.037 -1.653 1.00 93.25 330 ILE A O 1
ATOM 2506 N N . SER A 1 331 ? -4.632 -10.256 0.570 1.00 93.94 331 SER A N 1
ATOM 2507 C CA . SER A 1 331 ? -5.181 -8.919 0.812 1.00 93.94 331 SER A CA 1
ATOM 2508 C C . SER A 1 331 ? -4.101 -7.837 0.667 1.00 93.94 331 SER A C 1
ATOM 2510 O O . SER A 1 331 ? -3.608 -7.309 1.664 1.00 93.94 331 SER A O 1
ATOM 2512 N N . VAL A 1 332 ? -3.732 -7.495 -0.572 1.00 95.62 332 VAL A N 1
ATOM 2513 C CA . VAL A 1 332 ? -2.779 -6.411 -0.872 1.00 95.62 332 VAL A CA 1
ATOM 2514 C C . VAL A 1 332 ? -3.277 -5.091 -0.253 1.00 95.62 332 VAL A C 1
ATOM 2516 O O . VAL A 1 332 ? -4.398 -4.670 -0.552 1.00 95.62 332 VAL A O 1
ATOM 2519 N N . PRO A 1 333 ? -2.482 -4.403 0.592 1.00 96.56 333 PRO A N 1
ATOM 2520 C CA . PRO A 1 333 ? -2.937 -3.199 1.281 1.00 96.56 333 PRO A CA 1
ATOM 2521 C C . PRO A 1 333 ? -3.253 -2.066 0.295 1.00 96.56 333 PRO A C 1
ATOM 2523 O O . PRO A 1 333 ? -2.487 -1.785 -0.630 1.00 96.56 333 PRO A O 1
ATOM 2526 N N . HIS A 1 334 ? -4.377 -1.379 0.510 1.00 95.19 334 HIS A N 1
ATOM 2527 C CA . HIS A 1 334 ? -4.792 -0.239 -0.310 1.00 95.19 334 HIS A CA 1
ATOM 2528 C C . HIS A 1 334 ? -3.897 0.993 -0.098 1.00 95.19 334 HIS A C 1
ATOM 2530 O O . HIS A 1 334 ? -3.442 1.276 1.012 1.00 95.19 334 HIS A O 1
ATOM 2536 N N . LEU A 1 335 ? -3.684 1.765 -1.166 1.00 96.50 335 LEU A N 1
ATOM 2537 C CA . LEU A 1 335 ? -2.959 3.037 -1.115 1.00 96.50 335 LEU A CA 1
ATOM 2538 C C . LEU A 1 335 ? -3.831 4.189 -0.571 1.00 96.50 335 LEU A C 1
ATOM 2540 O O . LEU A 1 335 ? -5.041 4.204 -0.806 1.00 96.50 335 LEU A O 1
ATOM 2544 N N . PRO A 1 336 ? -3.231 5.203 0.088 1.00 94.44 336 PRO A N 1
ATOM 2545 C CA . PRO A 1 336 ? -3.936 6.424 0.481 1.00 94.44 336 PRO A CA 1
ATOM 2546 C C . PRO A 1 336 ? -4.395 7.243 -0.738 1.00 94.44 336 PRO A C 1
ATOM 2548 O O . PRO A 1 336 ? -3.718 7.290 -1.759 1.00 94.44 336 PRO A O 1
ATOM 2551 N N . GLU A 1 337 ? -5.525 7.936 -0.598 1.00 85.56 337 GLU A N 1
ATOM 2552 C CA . GLU A 1 337 ? -6.343 8.487 -1.692 1.00 85.56 337 GLU A CA 1
ATOM 2553 C C . GLU A 1 337 ? -5.609 9.324 -2.766 1.00 85.56 337 GLU A C 1
ATOM 2555 O O . GLU A 1 337 ? -4.626 10.040 -2.524 1.00 85.56 337 GLU A O 1
ATOM 2560 N N . LYS A 1 338 ? -6.160 9.288 -3.988 1.00 87.44 338 LYS A N 1
ATOM 2561 C CA . LYS A 1 338 ? -5.786 10.169 -5.105 1.00 87.44 338 LYS A CA 1
ATOM 2562 C C . LYS A 1 338 ? -6.532 11.501 -4.971 1.00 87.44 338 LYS A C 1
ATOM 2564 O O . LYS A 1 338 ? -7.753 11.520 -4.994 1.00 87.44 338 LYS A O 1
ATOM 2569 N N . GLN A 1 339 ? -5.796 12.609 -4.898 1.00 80.12 339 GLN A N 1
ATOM 2570 C CA . GLN A 1 339 ? -6.339 13.972 -4.885 1.00 80.12 339 GLN A CA 1
ATOM 2571 C C . GLN A 1 339 ? -5.654 14.790 -5.990 1.00 80.12 339 GLN A C 1
ATOM 2573 O O . GLN A 1 339 ? -4.432 14.691 -6.158 1.00 80.12 339 GLN A O 1
ATOM 2578 N N . ALA A 1 340 ? -6.437 15.546 -6.765 1.00 67.12 340 ALA A N 1
ATOM 2579 C CA . ALA A 1 340 ? -5.951 16.377 -7.871 1.00 67.12 340 ALA A CA 1
ATOM 2580 C C . ALA A 1 340 ? -5.712 17.826 -7.411 1.00 67.12 340 ALA A C 1
ATOM 2582 O O . ALA A 1 340 ? -4.573 18.298 -7.405 1.00 67.12 340 ALA A O 1
ATOM 2583 N N . THR A 1 341 ? -6.776 18.491 -6.955 1.00 73.88 341 THR A N 1
ATOM 2584 C CA . THR A 1 341 ? -6.738 19.771 -6.232 1.00 73.88 341 THR A CA 1
ATOM 2585 C C . THR A 1 341 ? -6.002 19.603 -4.901 1.00 73.88 341 THR A C 1
ATOM 2587 O O . THR A 1 341 ? -6.011 18.517 -4.321 1.00 73.88 341 THR A O 1
ATOM 2590 N N . GLY A 1 342 ? -5.314 20.638 -4.418 1.00 79.75 342 GLY A N 1
ATOM 2591 C CA . GLY A 1 342 ? -4.608 20.594 -3.129 1.00 79.75 342 GLY A CA 1
ATOM 2592 C C . GLY A 1 342 ? -3.429 19.613 -3.043 1.00 79.75 342 GLY A C 1
ATOM 2593 O O . GLY A 1 342 ? -2.835 19.440 -1.986 1.00 79.75 342 GLY A O 1
ATOM 2594 N N . ARG A 1 343 ? -3.006 18.989 -4.155 1.00 79.00 343 ARG A N 1
ATOM 2595 C CA . ARG A 1 343 ? -1.929 17.971 -4.182 1.00 79.00 343 ARG A CA 1
ATOM 2596 C C . ARG A 1 343 ? -0.546 18.435 -3.683 1.00 79.00 343 ARG A C 1
ATOM 2598 O O . ARG A 1 343 ? 0.371 17.617 -3.627 1.00 79.00 343 ARG A O 1
ATOM 2605 N N . PHE A 1 344 ? -0.389 19.731 -3.415 1.00 85.38 344 PHE A N 1
ATOM 2606 C CA . PHE A 1 344 ? 0.821 20.369 -2.893 1.00 85.38 344 PHE A CA 1
ATOM 2607 C C . PHE A 1 344 ? 0.647 20.945 -1.471 1.00 85.38 344 PHE A C 1
ATOM 2609 O O . PHE A 1 344 ? 1.581 21.553 -0.961 1.00 85.38 344 PHE A O 1
ATOM 2616 N N . GLU A 1 345 ? -0.517 20.764 -0.839 1.00 88.12 345 GLU A N 1
ATOM 2617 C CA . GLU A 1 345 ? -0.781 21.184 0.543 1.00 88.12 345 GLU A CA 1
ATOM 2618 C C . GLU A 1 345 ? -0.017 20.299 1.536 1.00 88.12 345 GLU A C 1
ATOM 2620 O O . GLU A 1 345 ? 0.025 19.073 1.392 1.00 88.12 345 GLU A O 1
ATOM 2625 N N . GLU A 1 346 ? 0.575 20.913 2.561 1.00 88.62 346 GLU A N 1
ATOM 2626 C CA . GLU A 1 346 ? 1.442 20.224 3.522 1.00 88.62 346 GLU A CA 1
ATOM 2627 C C . GLU A 1 346 ? 0.684 19.171 4.345 1.00 88.62 346 GLU A C 1
ATOM 2629 O O . GLU A 1 346 ? 1.135 18.029 4.439 1.00 88.62 346 GLU A O 1
ATOM 2634 N N . ASP A 1 347 ? -0.514 19.499 4.843 1.00 88.19 347 ASP A N 1
ATOM 2635 C CA . ASP A 1 347 ? -1.390 18.559 5.556 1.00 88.19 347 ASP A CA 1
ATOM 2636 C C . ASP A 1 347 ? -1.727 17.327 4.706 1.00 88.19 347 ASP A C 1
ATOM 2638 O O . ASP A 1 347 ? -1.650 16.187 5.177 1.00 88.19 347 ASP A O 1
ATOM 2642 N N . PHE A 1 348 ? -2.057 17.537 3.427 1.00 90.19 348 PHE A N 1
ATOM 2643 C CA . PHE A 1 348 ? -2.365 16.455 2.497 1.00 90.19 348 PHE A CA 1
ATOM 2644 C C . PHE A 1 348 ? -1.136 15.579 2.221 1.00 90.19 348 PHE A C 1
ATOM 2646 O O . PHE A 1 348 ? -1.209 14.347 2.285 1.00 90.19 348 PHE A O 1
ATOM 2653 N N . ILE A 1 349 ? 0.013 16.207 1.963 1.00 90.94 349 ILE A N 1
ATOM 2654 C CA . ILE A 1 349 ? 1.295 15.531 1.751 1.00 90.94 349 ILE A CA 1
ATOM 2655 C C . ILE A 1 349 ? 1.700 14.714 2.992 1.00 90.94 349 ILE A C 1
ATOM 2657 O O . ILE A 1 349 ? 2.107 13.557 2.849 1.00 90.94 349 ILE A O 1
ATOM 2661 N N . SER A 1 350 ? 1.536 15.274 4.193 1.00 91.56 350 SER A N 1
ATOM 2662 C CA . SER A 1 350 ? 1.840 14.648 5.487 1.00 91.56 350 SER A CA 1
ATOM 2663 C C . SER A 1 350 ? 0.907 13.470 5.787 1.00 91.56 350 SER A C 1
ATOM 2665 O O . SER A 1 350 ? 1.372 12.368 6.103 1.00 91.56 350 SER A O 1
ATOM 2667 N N . LYS A 1 351 ? -0.410 13.643 5.594 1.00 91.88 351 LYS A N 1
ATOM 2668 C CA . LYS A 1 351 ? -1.413 12.564 5.694 1.00 91.88 351 LYS A CA 1
ATOM 2669 C C . LYS A 1 351 ? -1.093 11.424 4.721 1.00 91.88 351 LYS A C 1
ATOM 2671 O O . LYS A 1 351 ? -1.100 10.257 5.119 1.00 91.88 351 LYS A O 1
ATOM 2676 N N . ARG A 1 352 ? -0.746 11.746 3.469 1.00 94.75 352 ARG A N 1
ATOM 2677 C CA . ARG A 1 352 ? -0.341 10.756 2.460 1.00 94.75 352 ARG A CA 1
ATOM 2678 C C . ARG A 1 352 ? 0.967 10.052 2.829 1.00 94.75 352 ARG A C 1
ATOM 2680 O O . ARG A 1 352 ? 1.020 8.835 2.685 1.00 94.75 352 ARG A O 1
ATOM 2687 N N . ARG A 1 353 ? 1.990 10.759 3.334 1.00 94.81 353 ARG A N 1
ATOM 2688 C CA . ARG A 1 353 ? 3.246 10.141 3.809 1.00 94.81 353 ARG A CA 1
ATOM 2689 C C . ARG A 1 353 ? 2.964 9.108 4.902 1.00 94.81 353 ARG A C 1
ATOM 2691 O O . ARG A 1 353 ? 3.434 7.983 4.789 1.00 94.81 353 ARG A O 1
ATOM 2698 N N . LYS A 1 354 ? 2.142 9.450 5.901 1.00 95.44 354 LYS A N 1
ATOM 2699 C CA . LYS A 1 354 ? 1.737 8.525 6.980 1.00 95.44 354 LYS A CA 1
ATOM 2700 C C . LYS A 1 354 ? 1.027 7.278 6.433 1.00 95.44 354 LYS A C 1
ATOM 2702 O O . LYS A 1 354 ? 1.395 6.166 6.798 1.00 95.44 354 LYS A O 1
ATOM 2707 N N . GLY A 1 355 ? 0.093 7.451 5.493 1.00 96.56 355 GLY A N 1
ATOM 2708 C CA . GLY A 1 355 ? -0.566 6.329 4.812 1.00 96.56 355 GLY A CA 1
ATOM 2709 C C . GLY A 1 355 ? 0.393 5.445 4.002 1.00 96.56 355 GLY A C 1
ATOM 2710 O O . GLY A 1 355 ? 0.283 4.223 4.052 1.00 96.56 355 GLY A O 1
ATOM 2711 N N . LEU A 1 356 ? 1.369 6.038 3.302 1.00 97.69 356 LEU A N 1
ATOM 2712 C CA . LEU A 1 356 ? 2.398 5.289 2.571 1.00 97.69 356 LEU A CA 1
ATOM 2713 C C . LEU A 1 356 ? 3.368 4.550 3.509 1.00 97.69 356 LEU A C 1
ATOM 2715 O O . LEU A 1 356 ? 3.818 3.468 3.150 1.00 97.69 356 LEU A O 1
ATOM 2719 N N . ILE A 1 357 ? 3.660 5.081 4.703 1.00 97.81 357 ILE A N 1
ATOM 2720 C CA . ILE A 1 357 ? 4.457 4.381 5.729 1.00 97.81 357 ILE A CA 1
ATOM 2721 C C . ILE A 1 357 ? 3.712 3.138 6.228 1.00 97.81 357 ILE A C 1
ATOM 2723 O O . ILE A 1 357 ? 4.293 2.058 6.261 1.00 97.81 357 ILE A O 1
ATOM 2727 N N . TRP A 1 358 ? 2.422 3.250 6.565 1.00 97.62 358 TRP A N 1
ATOM 2728 C CA . TRP A 1 358 ? 1.621 2.085 6.972 1.00 97.62 358 TRP A CA 1
ATOM 2729 C C . TRP A 1 358 ? 1.539 1.025 5.867 1.00 97.62 358 TRP A C 1
ATOM 2731 O O . TRP A 1 358 ? 1.724 -0.160 6.139 1.00 97.62 358 TRP A O 1
ATOM 2741 N N . TRP A 1 359 ? 1.331 1.460 4.621 1.00 98.31 359 TRP A N 1
ATOM 2742 C CA . TRP A 1 359 ? 1.340 0.593 3.443 1.00 98.31 359 TRP A CA 1
ATOM 2743 C C . TRP A 1 359 ? 2.687 -0.128 3.267 1.00 98.31 359 TRP A C 1
ATOM 2745 O O . TRP A 1 359 ? 2.720 -1.349 3.132 1.00 98.31 359 TRP A O 1
ATOM 2755 N N . MET A 1 360 ? 3.800 0.609 3.332 1.00 98.31 360 MET A N 1
ATOM 2756 C CA . MET A 1 360 ? 5.155 0.072 3.164 1.00 98.31 360 MET A CA 1
ATOM 2757 C C . MET A 1 360 ? 5.530 -0.913 4.272 1.00 98.31 360 MET A C 1
ATOM 2759 O O . MET A 1 360 ? 6.076 -1.975 3.984 1.00 98.31 360 MET A O 1
ATOM 2763 N N . ASN A 1 361 ? 5.196 -0.593 5.524 1.00 97.94 361 ASN A N 1
ATOM 2764 C CA . ASN A 1 361 ? 5.449 -1.478 6.657 1.00 97.94 361 ASN A CA 1
ATOM 2765 C C . ASN A 1 361 ? 4.700 -2.806 6.486 1.00 97.94 361 ASN A C 1
ATOM 2767 O O . ASN A 1 361 ? 5.313 -3.856 6.634 1.00 97.94 361 ASN A O 1
ATOM 2771 N N . HIS A 1 362 ? 3.416 -2.764 6.105 1.00 98.12 362 HIS A N 1
ATOM 2772 C CA . HIS A 1 362 ? 2.615 -3.969 5.860 1.00 98.12 362 HIS A CA 1
ATOM 2773 C C . HIS A 1 362 ? 3.156 -4.800 4.682 1.00 98.12 362 HIS A C 1
ATOM 2775 O O . HIS A 1 362 ? 3.224 -6.025 4.763 1.00 98.12 362 HIS A O 1
ATOM 2781 N N . MET A 1 363 ? 3.580 -4.139 3.600 1.00 98.19 363 MET A N 1
ATOM 2782 C CA . MET A 1 363 ? 4.210 -4.785 2.443 1.00 98.19 363 MET A CA 1
ATOM 2783 C C . MET A 1 363 ? 5.533 -5.478 2.797 1.00 98.19 363 MET A C 1
ATOM 2785 O O . MET A 1 363 ? 5.772 -6.591 2.338 1.00 98.19 363 MET A O 1
ATOM 2789 N N . ALA A 1 364 ? 6.382 -4.842 3.611 1.00 97.75 364 ALA A N 1
ATOM 2790 C CA . ALA A 1 364 ? 7.676 -5.387 4.025 1.00 97.75 364 ALA A CA 1
ATOM 2791 C C . ALA A 1 364 ? 7.564 -6.465 5.122 1.00 97.75 364 ALA A C 1
ATOM 2793 O O . ALA A 1 364 ? 8.421 -7.343 5.194 1.00 97.75 364 ALA A O 1
ATOM 2794 N N . SER A 1 365 ? 6.511 -6.434 5.950 1.00 97.38 365 SER A N 1
ATOM 2795 C CA . SER A 1 365 ? 6.261 -7.457 6.976 1.00 97.38 365 SER A CA 1
ATOM 2796 C C . SER A 1 365 ? 5.538 -8.704 6.461 1.00 97.38 365 SER A C 1
ATOM 2798 O O . SER A 1 365 ? 5.545 -9.720 7.142 1.00 97.38 365 SER A O 1
ATOM 2800 N N . HIS A 1 366 ? 4.863 -8.646 5.309 1.00 97.69 366 HIS A N 1
ATOM 2801 C CA . HIS A 1 366 ? 4.102 -9.785 4.792 1.00 97.69 366 HIS A CA 1
ATOM 2802 C C . HIS A 1 366 ? 5.035 -10.784 4.073 1.00 97.69 366 HIS A C 1
ATOM 2804 O O . HIS A 1 366 ? 5.580 -10.418 3.028 1.00 97.69 366 HIS A O 1
ATOM 2810 N N . PRO A 1 367 ? 5.141 -12.064 4.497 1.00 96.00 367 PRO A N 1
ATOM 2811 C CA . PRO A 1 367 ? 6.164 -12.990 3.993 1.00 96.00 367 PRO A CA 1
ATOM 2812 C C . PRO A 1 367 ? 6.219 -13.140 2.465 1.00 96.00 367 PRO A C 1
ATOM 2814 O O . PRO A 1 367 ? 7.291 -13.031 1.875 1.00 96.00 367 PRO A O 1
ATOM 2817 N N . VAL A 1 368 ? 5.064 -13.310 1.807 1.00 95.81 368 VAL A N 1
ATOM 2818 C CA . VAL A 1 368 ? 4.971 -13.364 0.333 1.00 95.81 368 VAL A CA 1
ATOM 2819 C C . VAL A 1 368 ? 5.256 -12.013 -0.340 1.00 95.81 368 VAL A C 1
ATOM 2821 O O . VAL A 1 368 ? 6.107 -11.931 -1.222 1.00 95.81 368 VAL A O 1
ATOM 2824 N N . LEU A 1 369 ? 4.540 -10.945 0.040 1.00 96.88 369 LEU A N 1
ATOM 2825 C CA . LEU A 1 369 ? 4.615 -9.657 -0.663 1.00 96.88 369 LEU A CA 1
ATOM 2826 C C . LEU A 1 369 ? 6.008 -9.017 -0.549 1.00 96.88 369 LEU A C 1
ATOM 2828 O O . LEU A 1 369 ? 6.486 -8.438 -1.525 1.00 96.88 369 LEU A O 1
ATOM 2832 N N . ALA A 1 370 ? 6.682 -9.187 0.593 1.00 96.50 370 ALA A N 1
ATOM 2833 C CA . ALA A 1 370 ? 8.039 -8.702 0.833 1.00 96.50 370 ALA A CA 1
ATOM 2834 C C . ALA A 1 370 ? 9.077 -9.333 -0.111 1.00 96.50 370 ALA A C 1
ATOM 2836 O O . ALA A 1 370 ? 10.019 -8.660 -0.529 1.00 96.50 370 ALA A O 1
ATOM 2837 N N . GLN A 1 371 ? 8.895 -10.603 -0.483 1.00 93.56 371 GLN A N 1
ATOM 2838 C CA . GLN A 1 371 ? 9.795 -11.342 -1.377 1.00 93.56 371 GLN A CA 1
ATOM 2839 C C . GLN A 1 371 ? 9.462 -11.143 -2.868 1.00 93.56 371 GLN A C 1
ATOM 2841 O O . GLN A 1 371 ? 10.157 -11.669 -3.733 1.00 93.56 371 GLN A O 1
ATOM 2846 N N . CYS A 1 372 ? 8.414 -10.383 -3.207 1.00 94.75 372 CYS A N 1
ATOM 2847 C CA . CYS A 1 372 ? 7.957 -10.270 -4.587 1.00 94.75 372 CYS A CA 1
ATOM 2848 C C . CYS A 1 372 ? 8.915 -9.455 -5.475 1.00 94.75 372 CYS A C 1
ATOM 2850 O O . CYS A 1 372 ? 9.171 -8.277 -5.228 1.00 94.75 372 CYS A O 1
ATOM 2852 N N . ASP A 1 373 ? 9.346 -10.063 -6.580 1.00 94.38 373 ASP A N 1
ATOM 2853 C CA . ASP A 1 373 ? 10.241 -9.526 -7.614 1.00 94.38 373 ASP A CA 1
ATOM 2854 C C . ASP A 1 373 ? 9.959 -8.059 -8.014 1.00 94.38 373 ASP A C 1
ATOM 2856 O O . ASP A 1 373 ? 10.859 -7.217 -8.044 1.00 94.38 373 ASP A O 1
ATOM 2860 N N . VAL A 1 374 ? 8.688 -7.711 -8.266 1.00 96.06 374 VAL A N 1
ATOM 2861 C CA . VAL A 1 374 ? 8.294 -6.345 -8.662 1.00 96.06 374 VAL A CA 1
ATOM 2862 C C . VAL A 1 374 ? 8.393 -5.340 -7.507 1.00 96.06 374 VAL A C 1
ATOM 2864 O O . VAL A 1 374 ? 8.692 -4.166 -7.737 1.00 96.06 374 VAL A O 1
ATOM 2867 N N . PHE A 1 375 ? 8.201 -5.788 -6.263 1.00 97.56 375 PHE A N 1
ATOM 2868 C CA . PHE A 1 375 ? 8.401 -4.965 -5.070 1.00 97.56 375 PHE A CA 1
ATOM 2869 C C . PHE A 1 375 ? 9.894 -4.779 -4.778 1.00 97.56 375 PHE A C 1
ATOM 2871 O O . PHE A 1 375 ? 10.324 -3.655 -4.522 1.00 97.56 375 PHE A O 1
ATOM 2878 N N . GLN A 1 376 ? 10.710 -5.823 -4.934 1.00 95.88 376 GLN A N 1
ATOM 2879 C CA . GLN A 1 376 ? 12.166 -5.719 -4.811 1.00 95.88 376 GLN A CA 1
ATOM 2880 C C . GLN A 1 376 ? 12.764 -4.779 -5.868 1.00 95.88 376 GLN A C 1
ATOM 2882 O O . GLN A 1 376 ? 13.515 -3.866 -5.520 1.00 95.88 376 GLN A O 1
ATOM 2887 N N . HIS A 1 377 ? 12.347 -4.877 -7.135 1.00 96.31 377 HIS A N 1
ATOM 2888 C CA . HIS A 1 377 ? 12.704 -3.897 -8.176 1.00 96.31 377 HIS A CA 1
ATOM 2889 C C . HIS A 1 377 ? 12.223 -2.476 -7.826 1.00 96.31 377 HIS A C 1
ATOM 2891 O O . HIS A 1 377 ? 12.955 -1.492 -7.980 1.00 96.31 377 HIS A O 1
ATOM 2897 N N . PHE A 1 378 ? 11.009 -2.347 -7.279 1.00 97.50 378 PHE A N 1
ATOM 2898 C CA . PHE A 1 378 ? 10.485 -1.070 -6.792 1.00 97.50 378 PHE A CA 1
ATOM 2899 C C . PHE A 1 378 ? 11.300 -0.476 -5.634 1.00 97.50 378 PHE A C 1
ATOM 2901 O O . PHE A 1 378 ? 11.375 0.749 -5.554 1.00 97.50 378 PHE A O 1
ATOM 2908 N N . LEU A 1 379 ? 11.942 -1.283 -4.793 1.00 96.69 379 LEU A N 1
ATOM 2909 C CA . LEU A 1 379 ? 12.762 -0.817 -3.670 1.00 96.69 379 LEU A CA 1
ATOM 2910 C C . LEU A 1 379 ? 14.238 -0.585 -4.015 1.00 96.69 379 LEU A C 1
ATOM 2912 O O . LEU A 1 379 ? 14.869 0.262 -3.390 1.00 96.69 379 LEU A O 1
ATOM 2916 N N . THR A 1 380 ? 14.789 -1.304 -4.993 1.00 94.06 380 THR A N 1
ATOM 2917 C CA . THR A 1 380 ? 16.242 -1.329 -5.250 1.00 94.06 380 THR A CA 1
ATOM 2918 C C . THR A 1 380 ? 16.681 -0.546 -6.489 1.00 94.06 380 THR A C 1
ATOM 2920 O O . THR A 1 380 ? 17.783 -0.006 -6.494 1.00 94.06 380 THR A O 1
ATOM 2923 N N . CYS A 1 381 ? 15.842 -0.413 -7.525 1.00 92.50 381 CYS A N 1
ATOM 2924 C CA . CYS A 1 381 ? 16.253 0.196 -8.797 1.00 92.50 381 CYS A CA 1
ATOM 2925 C C . CYS A 1 381 ? 16.308 1.751 -8.749 1.00 92.50 381 CYS A C 1
ATOM 2927 O O . CYS A 1 381 ? 15.273 2.407 -8.544 1.00 92.50 381 CYS A O 1
ATOM 2929 N N . PRO A 1 382 ? 17.469 2.397 -8.972 1.00 85.38 382 PRO A N 1
ATOM 2930 C CA . PRO A 1 382 ? 17.597 3.854 -8.918 1.00 85.38 382 PRO A CA 1
ATOM 2931 C C . PRO A 1 382 ? 17.226 4.527 -10.256 1.00 85.38 382 PRO A C 1
ATOM 2933 O O . PRO A 1 382 ? 18.071 4.755 -11.113 1.00 85.38 382 PRO A O 1
ATOM 2936 N N . ILE A 1 383 ? 15.960 4.942 -10.406 1.00 80.19 383 ILE A N 1
ATOM 2937 C CA . ILE A 1 383 ? 15.420 5.622 -11.613 1.00 80.19 383 ILE A CA 1
ATOM 2938 C C . ILE A 1 383 ? 16.287 6.803 -12.096 1.00 80.19 383 ILE A C 1
ATOM 2940 O O . ILE A 1 383 ? 16.328 7.088 -13.286 1.00 80.19 383 ILE A O 1
ATOM 2944 N N . SER A 1 384 ? 16.954 7.510 -11.180 1.00 75.44 384 SER A N 1
ATOM 2945 C CA . SER A 1 384 ? 17.787 8.684 -11.473 1.00 75.44 384 SER A CA 1
ATOM 2946 C C . SER A 1 384 ? 19.127 8.374 -12.143 1.00 75.44 384 SER A C 1
ATOM 2948 O O . SER A 1 384 ? 19.720 9.284 -12.710 1.00 75.44 384 SER A O 1
ATOM 2950 N N . THR A 1 385 ? 19.615 7.135 -12.056 1.00 79.81 385 THR A N 1
ATOM 2951 C CA . THR A 1 385 ? 20.885 6.698 -12.665 1.00 79.81 385 THR A CA 1
ATOM 2952 C C . THR A 1 385 ? 20.693 5.549 -13.650 1.00 79.81 385 THR A C 1
ATOM 2954 O O . THR A 1 385 ? 21.529 5.368 -14.526 1.00 79.81 385 THR A O 1
ATOM 2957 N N . ASP A 1 386 ? 19.594 4.798 -13.541 1.00 85.06 386 ASP A N 1
ATOM 2958 C CA . ASP A 1 386 ? 19.262 3.691 -14.436 1.00 85.06 386 ASP A CA 1
ATOM 2959 C C . ASP A 1 386 ? 17.762 3.669 -14.792 1.00 85.06 386 ASP A C 1
ATOM 2961 O O . ASP A 1 386 ? 16.962 2.849 -14.327 1.00 85.06 386 ASP A O 1
ATOM 2965 N N . GLU A 1 387 ? 17.350 4.613 -15.646 1.00 88.25 387 GLU A N 1
ATOM 2966 C CA . GLU A 1 387 ? 15.987 4.623 -16.191 1.00 88.25 387 GLU A CA 1
ATOM 2967 C C . GLU A 1 387 ? 15.746 3.436 -17.152 1.00 88.25 387 GLU A C 1
ATOM 2969 O O . GLU A 1 387 ? 14.596 3.020 -17.335 1.00 88.25 387 GLU A O 1
ATOM 2974 N N . LYS A 1 388 ? 16.806 2.851 -17.740 1.00 91.88 388 LYS A N 1
ATOM 2975 C CA . LYS A 1 388 ? 16.705 1.720 -18.678 1.00 91.88 388 LYS A CA 1
ATOM 2976 C C . LYS A 1 388 ? 16.318 0.432 -17.942 1.00 91.88 388 LYS A C 1
ATOM 2978 O O . LYS A 1 388 ? 15.290 -0.153 -18.292 1.00 91.88 388 LYS A O 1
ATOM 2983 N N . ALA A 1 389 ? 17.019 0.048 -16.873 1.00 92.81 389 ALA A N 1
ATOM 2984 C CA . ALA A 1 389 ? 16.620 -1.085 -16.035 1.00 92.81 389 ALA A CA 1
ATOM 2985 C C . ALA A 1 389 ? 15.275 -0.836 -15.339 1.00 92.81 389 ALA A C 1
ATOM 2987 O O . ALA A 1 389 ? 14.465 -1.758 -15.235 1.00 92.81 389 ALA A O 1
ATOM 2988 N N . TRP A 1 390 ? 14.964 0.407 -14.937 1.00 92.75 390 TRP A N 1
ATOM 2989 C CA . TRP A 1 390 ? 13.631 0.725 -14.413 1.00 92.75 390 TRP A CA 1
ATOM 2990 C C . TRP A 1 390 ? 12.523 0.382 -15.420 1.00 92.75 390 TRP A C 1
ATOM 2992 O O . TRP A 1 390 ? 11.583 -0.344 -15.078 1.00 92.75 390 TRP A O 1
ATOM 3002 N N . LYS A 1 391 ? 12.654 0.861 -16.667 1.00 93.38 391 LYS A N 1
ATOM 3003 C CA . LYS A 1 391 ? 11.738 0.565 -17.783 1.00 93.38 391 LYS A CA 1
ATOM 3004 C C . LYS A 1 391 ? 11.689 -0.934 -18.104 1.00 93.38 391 LYS A C 1
ATOM 3006 O O . LYS A 1 391 ? 10.602 -1.453 -18.355 1.00 93.38 391 LYS A O 1
ATOM 3011 N N . GLN A 1 392 ? 12.821 -1.634 -18.060 1.00 94.81 392 GLN A N 1
ATOM 3012 C CA . GLN A 1 392 ? 12.895 -3.075 -18.319 1.00 94.81 392 GLN A CA 1
ATOM 3013 C C . GLN A 1 392 ? 12.191 -3.896 -17.229 1.00 94.81 392 GLN A C 1
ATOM 3015 O O . GLN A 1 392 ? 11.346 -4.726 -17.553 1.00 94.81 392 GLN A O 1
ATOM 3020 N N . GLY A 1 393 ? 12.465 -3.637 -15.947 1.00 95.19 393 GLY A N 1
ATOM 3021 C CA . GLY A 1 393 ? 11.813 -4.332 -14.830 1.00 95.19 393 GLY A CA 1
ATOM 3022 C C . GLY A 1 393 ? 10.317 -4.018 -14.722 1.00 95.19 393 GLY A C 1
ATOM 3023 O O . GLY A 1 393 ? 9.530 -4.905 -14.394 1.00 95.19 393 GLY A O 1
ATOM 3024 N N . LYS A 1 394 ? 9.893 -2.806 -15.121 1.00 94.88 394 LYS A N 1
ATOM 3025 C CA . LYS A 1 394 ? 8.478 -2.511 -15.397 1.00 94.88 394 LYS A CA 1
ATOM 3026 C C . LYS A 1 394 ? 7.910 -3.453 -16.464 1.00 94.88 394 LYS A C 1
ATOM 3028 O O . LYS A 1 394 ? 6.980 -4.193 -16.167 1.00 94.88 394 LYS A O 1
ATOM 3033 N N . ARG A 1 395 ? 8.504 -3.465 -17.668 1.00 95.56 395 ARG A N 1
ATOM 3034 C CA . ARG A 1 395 ? 8.066 -4.307 -18.799 1.00 95.56 395 ARG A CA 1
ATOM 3035 C C . ARG A 1 395 ? 8.089 -5.810 -18.451 1.00 95.56 395 ARG A C 1
ATOM 3037 O O . ARG A 1 395 ? 7.237 -6.533 -18.951 1.00 95.56 395 ARG A O 1
ATOM 3044 N N . LYS A 1 396 ? 8.996 -6.273 -17.573 1.00 94.94 396 LYS A N 1
ATOM 3045 C CA . LYS A 1 396 ? 9.020 -7.644 -17.017 1.00 94.94 396 LYS A CA 1
ATOM 3046 C C . LYS A 1 396 ? 7.782 -7.921 -16.159 1.00 94.94 396 LYS A C 1
ATOM 3048 O O . LYS A 1 396 ? 7.057 -8.865 -16.438 1.00 94.94 396 LYS A O 1
ATOM 3053 N N . ALA A 1 397 ? 7.512 -7.085 -15.155 1.00 94.75 397 ALA A N 1
ATOM 3054 C CA . ALA A 1 397 ? 6.351 -7.243 -14.272 1.00 94.75 397 ALA A CA 1
ATOM 3055 C C . ALA A 1 397 ? 5.003 -6.970 -14.968 1.00 94.75 397 ALA A C 1
ATOM 3057 O O . ALA A 1 397 ? 3.949 -7.351 -14.472 1.00 94.75 397 ALA A O 1
ATOM 3058 N N . GLU A 1 398 ? 5.021 -6.295 -16.118 1.00 94.88 398 GLU A N 1
ATOM 3059 C CA . GLU A 1 398 ? 3.856 -6.089 -16.982 1.00 94.88 398 GLU A CA 1
ATOM 3060 C C . GLU A 1 398 ? 3.609 -7.257 -17.955 1.00 94.88 398 GLU A C 1
ATOM 3062 O O . GLU A 1 398 ? 2.559 -7.285 -18.589 1.00 94.88 398 GLU A O 1
ATOM 3067 N N . LYS A 1 399 ? 4.538 -8.221 -18.030 1.00 94.56 399 LYS A N 1
ATOM 3068 C CA . LYS A 1 399 ? 4.464 -9.468 -18.812 1.00 94.56 399 LYS A CA 1
ATOM 3069 C C . LYS A 1 399 ? 4.632 -10.710 -17.920 1.00 94.56 399 LYS A C 1
ATOM 3071 O O . LYS A 1 399 ? 5.214 -11.706 -18.338 1.00 94.56 399 LYS A O 1
ATOM 3076 N N . ASP A 1 400 ? 4.191 -10.629 -16.668 1.00 91.38 400 ASP A N 1
ATOM 3077 C CA . ASP A 1 400 ? 4.282 -11.738 -15.718 1.00 91.38 400 ASP A CA 1
ATOM 3078 C C . ASP A 1 400 ? 3.200 -12.786 -16.025 1.00 91.38 400 ASP A C 1
ATOM 3080 O O . ASP A 1 400 ? 2.009 -12.515 -15.900 1.00 91.38 400 ASP A O 1
ATOM 3084 N N . GLU A 1 401 ? 3.611 -13.981 -16.451 1.00 90.94 401 GLU A N 1
ATOM 3085 C CA . GLU A 1 401 ? 2.698 -15.084 -16.784 1.00 90.94 401 GLU A CA 1
ATOM 3086 C C . GLU A 1 401 ? 2.176 -15.820 -15.536 1.00 90.94 401 GLU A C 1
ATOM 3088 O O . GLU A 1 401 ? 1.224 -16.600 -15.631 1.00 90.94 401 GLU A O 1
ATOM 3093 N N . MET A 1 402 ? 2.755 -15.563 -14.355 1.00 90.50 402 MET A N 1
ATOM 3094 C CA . MET A 1 402 ? 2.408 -16.219 -13.087 1.00 90.50 402 MET A CA 1
ATOM 3095 C C . MET A 1 402 ? 1.266 -15.500 -12.357 1.00 90.50 402 MET A C 1
ATOM 3097 O O . MET A 1 402 ? 1.337 -15.216 -11.158 1.00 90.50 402 MET A O 1
ATOM 3101 N N . VAL A 1 403 ? 0.208 -15.205 -13.112 1.00 90.69 403 VAL A N 1
ATOM 3102 C CA . VAL A 1 403 ? -1.009 -14.504 -12.681 1.00 90.69 403 VAL A CA 1
ATOM 3103 C C . VAL A 1 403 ? -2.248 -15.364 -12.954 1.00 90.69 403 VAL A C 1
ATOM 3105 O O . VAL A 1 403 ? -2.188 -16.357 -13.683 1.00 90.69 403 VAL A O 1
ATOM 3108 N N . GLY A 1 404 ? -3.389 -15.010 -12.357 1.00 88.81 404 GLY A N 1
ATOM 3109 C CA . GLY A 1 404 ? -4.641 -15.748 -12.547 1.00 88.81 404 GLY A CA 1
ATOM 3110 C C . GLY A 1 404 ? -4.511 -17.236 -12.190 1.00 88.81 404 GLY A C 1
ATOM 3111 O O . GLY A 1 404 ? -4.030 -17.585 -11.115 1.00 88.81 404 GLY A O 1
ATOM 3112 N N . ALA A 1 405 ? -4.884 -18.128 -13.112 1.00 90.19 405 ALA A N 1
ATOM 3113 C CA . ALA A 1 405 ? -4.804 -19.577 -12.907 1.00 90.19 405 ALA A CA 1
ATOM 3114 C C . ALA A 1 405 ? -3.368 -20.077 -12.650 1.00 90.19 405 ALA A C 1
ATOM 3116 O O . ALA A 1 405 ? -3.157 -20.958 -11.817 1.00 90.19 405 ALA A O 1
ATOM 3117 N N . ASN A 1 406 ? -2.367 -19.481 -13.311 1.00 92.19 406 ASN A N 1
ATOM 3118 C CA . ASN A 1 406 ? -0.967 -19.870 -13.142 1.00 92.19 406 ASN A CA 1
ATOM 3119 C C . ASN A 1 406 ? -0.422 -19.498 -11.757 1.00 92.19 406 ASN A C 1
ATOM 3121 O O . ASN A 1 406 ? 0.461 -20.193 -11.261 1.00 92.19 406 ASN A O 1
ATOM 3125 N N . PHE A 1 407 ? -0.953 -18.461 -11.094 1.00 93.06 407 PHE A N 1
ATOM 3126 C CA . PHE A 1 407 ? -0.530 -18.096 -9.735 1.00 93.06 407 PHE A CA 1
ATOM 3127 C C . PHE A 1 407 ? -0.618 -19.292 -8.771 1.00 93.06 407 PHE A C 1
ATOM 3129 O O . PHE A 1 407 ? 0.290 -19.512 -7.971 1.00 93.06 407 PHE A O 1
ATOM 3136 N N . PHE A 1 408 ? -1.668 -20.109 -8.878 1.00 92.31 408 PHE A N 1
ATOM 3137 C CA . PHE A 1 408 ? -1.882 -21.255 -7.992 1.00 92.31 408 PHE A CA 1
ATOM 3138 C C . PHE A 1 408 ? -0.822 -22.359 -8.151 1.00 92.31 408 PHE A C 1
ATOM 3140 O O . PHE A 1 408 ? -0.550 -23.063 -7.183 1.00 92.31 408 PHE A O 1
ATOM 3147 N N . LEU A 1 409 ? -0.141 -22.450 -9.303 1.00 92.56 409 LEU A N 1
ATOM 3148 C CA . LEU A 1 409 ? 1.009 -23.348 -9.504 1.00 92.56 409 LEU A CA 1
ATOM 3149 C C . LEU A 1 409 ? 2.232 -22.944 -8.658 1.00 92.56 409 LEU A C 1
ATOM 3151 O O . LEU A 1 409 ? 3.134 -23.757 -8.463 1.00 92.56 409 LEU A O 1
ATOM 3155 N N . THR A 1 410 ? 2.283 -21.704 -8.154 1.00 93.69 410 THR A N 1
ATOM 3156 C CA . THR A 1 410 ? 3.345 -21.268 -7.229 1.00 93.69 410 THR A CA 1
ATOM 3157 C C . THR A 1 410 ? 3.141 -21.782 -5.808 1.00 93.69 410 THR A C 1
ATOM 3159 O O . THR A 1 410 ? 4.107 -21.843 -5.051 1.00 93.69 410 THR A O 1
ATOM 3162 N N . LEU A 1 411 ? 1.918 -22.162 -5.425 1.00 92.31 411 LEU A N 1
ATOM 3163 C CA . LEU A 1 411 ? 1.601 -22.554 -4.055 1.00 92.31 411 LEU A CA 1
ATOM 3164 C C . LEU A 1 411 ? 2.165 -23.947 -3.747 1.00 92.31 411 LEU A C 1
ATOM 3166 O O . LEU A 1 411 ? 1.791 -24.937 -4.372 1.00 92.31 411 LEU A O 1
ATOM 3170 N N . SER A 1 412 ? 3.042 -24.025 -2.748 1.00 91.12 412 SER A N 1
ATOM 3171 C CA . SER A 1 412 ? 3.632 -25.278 -2.269 1.00 91.12 412 SER A CA 1
ATOM 3172 C C . SER A 1 412 ? 3.063 -25.611 -0.892 1.00 91.12 412 SER A C 1
ATOM 3174 O O . SER A 1 412 ? 3.304 -24.880 0.069 1.00 91.12 412 SER A O 1
ATOM 3176 N N . THR A 1 413 ? 2.280 -26.686 -0.789 1.00 88.06 413 THR A N 1
ATOM 3177 C CA . THR A 1 413 ? 1.624 -27.122 0.457 1.00 88.06 413 THR A CA 1
ATOM 3178 C C . THR A 1 413 ? 2.236 -28.424 0.997 1.00 88.06 413 THR A C 1
ATOM 3180 O O . THR A 1 413 ? 2.795 -29.211 0.228 1.00 88.06 413 THR A O 1
ATOM 3183 N N . PRO A 1 414 ? 2.159 -28.703 2.315 1.00 82.69 414 PRO A N 1
ATOM 3184 C CA . PRO A 1 414 ? 2.771 -29.902 2.884 1.00 82.69 414 PRO A CA 1
ATOM 3185 C C . PRO A 1 414 ? 2.002 -31.170 2.460 1.00 82.69 414 PRO A C 1
ATOM 3187 O O . PRO A 1 414 ? 0.784 -31.202 2.632 1.00 82.69 414 PRO A O 1
ATOM 3190 N N . PRO A 1 415 ? 2.659 -32.259 2.007 1.00 70.38 415 PRO A N 1
ATOM 3191 C CA . PRO A 1 415 ? 1.965 -33.466 1.528 1.00 70.38 415 PRO A CA 1
ATOM 3192 C C . PRO A 1 415 ? 1.052 -34.164 2.552 1.00 70.38 415 PRO A C 1
ATOM 3194 O O . PRO A 1 415 ? 0.171 -34.925 2.168 1.00 70.38 415 PRO A O 1
ATOM 3197 N N . ALA A 1 416 ? 1.257 -33.916 3.849 1.00 60.66 416 ALA A N 1
ATOM 3198 C CA . ALA A 1 416 ? 0.418 -34.435 4.932 1.00 60.66 416 ALA A CA 1
ATOM 3199 C C . ALA A 1 416 ? -0.771 -33.517 5.295 1.00 60.66 416 ALA A C 1
ATOM 3201 O O . ALA A 1 416 ? -1.604 -33.898 6.114 1.00 60.66 416 ALA A O 1
ATOM 3202 N N . ALA A 1 417 ? -0.873 -32.318 4.709 1.00 61.50 417 ALA A N 1
ATOM 3203 C CA . ALA A 1 417 ? -1.905 -31.323 5.013 1.00 61.50 417 ALA A CA 1
ATOM 3204 C C . ALA A 1 417 ? -3.221 -31.578 4.249 1.00 61.50 417 ALA A C 1
ATOM 3206 O O . ALA A 1 417 ? -3.793 -30.670 3.645 1.00 61.50 417 ALA A O 1
ATOM 3207 N N . ALA A 1 418 ? -3.712 -32.820 4.280 1.00 70.94 418 ALA A N 1
ATOM 3208 C CA . ALA A 1 418 ? -5.051 -33.166 3.810 1.00 70.94 418 ALA A CA 1
ATOM 3209 C C . ALA A 1 418 ? -6.095 -32.640 4.813 1.00 70.94 418 ALA A C 1
ATOM 3211 O O . ALA A 1 418 ? -6.557 -33.367 5.689 1.00 70.94 418 ALA A O 1
ATOM 3212 N N . LEU A 1 419 ? -6.400 -31.343 4.719 1.00 81.44 419 LEU A N 1
ATOM 3213 C CA . LEU A 1 419 ? -7.397 -30.678 5.556 1.00 81.44 419 LEU A CA 1
ATOM 3214 C C . LEU A 1 419 ? -8.794 -31.239 5.271 1.00 81.44 419 LEU A C 1
ATOM 3216 O O . LEU A 1 419 ? -9.151 -31.460 4.112 1.00 81.44 419 LEU A O 1
ATOM 3220 N N . ASP A 1 420 ? -9.600 -31.405 6.318 1.00 88.06 420 ASP A N 1
ATOM 3221 C CA . ASP A 1 420 ? -11.009 -31.732 6.143 1.00 88.06 420 ASP A CA 1
ATOM 3222 C C . ASP A 1 420 ? -11.761 -30.555 5.499 1.00 88.06 420 ASP A C 1
ATOM 3224 O O . ASP A 1 420 ? -11.652 -29.403 5.930 1.00 88.06 420 ASP A O 1
ATOM 3228 N N . LEU A 1 421 ? -12.530 -30.843 4.447 1.00 87.31 421 LEU A N 1
ATOM 3229 C CA . LEU A 1 421 ? -13.206 -29.811 3.659 1.00 87.31 421 LEU A CA 1
ATOM 3230 C C . LEU A 1 421 ? -14.336 -29.128 4.442 1.00 87.31 421 LEU A C 1
ATOM 3232 O O . LEU A 1 421 ? -14.561 -27.934 4.244 1.00 87.31 421 LEU A O 1
ATOM 3236 N N . GLN A 1 422 ? -15.004 -29.842 5.352 1.00 90.38 422 GLN A N 1
ATOM 3237 C CA . GLN A 1 422 ? -16.078 -29.288 6.178 1.00 90.38 422 GLN A CA 1
ATOM 3238 C C . GLN A 1 422 ? -15.512 -28.388 7.291 1.00 90.38 422 GLN A C 1
ATOM 3240 O O . GLN A 1 422 ? -16.079 -27.331 7.584 1.00 90.38 422 GLN A O 1
ATOM 3245 N N . GLU A 1 423 ? -14.362 -28.742 7.873 1.00 89.69 423 GLU A N 1
ATOM 3246 C CA . GLU A 1 423 ? -13.624 -27.872 8.795 1.00 89.69 423 GLU A CA 1
ATOM 3247 C C . GLU A 1 423 ? -13.129 -26.594 8.090 1.00 89.69 423 GLU A C 1
ATOM 3249 O O . GLU A 1 423 ? -13.241 -25.496 8.644 1.00 89.69 423 GLU A O 1
ATOM 3254 N N . VAL A 1 424 ? -12.621 -26.712 6.857 1.00 89.75 424 VAL A N 1
ATOM 3255 C CA . VAL A 1 424 ? -12.185 -25.564 6.042 1.00 89.75 424 VAL A CA 1
ATOM 3256 C C . VAL A 1 424 ? -13.359 -24.645 5.692 1.00 89.75 424 VAL A C 1
ATOM 3258 O O . VAL A 1 424 ? -13.249 -23.434 5.890 1.00 89.75 424 VAL A O 1
ATOM 3261 N N . GLU A 1 425 ? -14.492 -25.187 5.240 1.00 90.56 425 GLU A N 1
ATOM 3262 C CA . GLU A 1 425 ? -15.704 -24.406 4.943 1.00 90.56 425 GLU A CA 1
ATOM 3263 C C . GLU A 1 425 ? -16.224 -23.674 6.194 1.00 90.56 425 GLU A C 1
ATOM 3265 O O . GLU A 1 425 ? -16.441 -22.460 6.163 1.00 90.56 425 GLU A O 1
ATOM 3270 N N . SER A 1 426 ? -16.295 -24.371 7.334 1.00 93.56 426 SER A N 1
ATOM 3271 C CA . SER A 1 426 ? -16.677 -23.796 8.633 1.00 93.56 426 SER A CA 1
ATOM 3272 C C . SER A 1 426 ? -15.757 -22.643 9.072 1.00 93.56 426 SER A C 1
ATOM 3274 O O . SER A 1 426 ? -16.230 -21.589 9.515 1.00 93.56 426 SER A O 1
ATOM 3276 N N . LYS A 1 427 ? -14.435 -22.780 8.885 1.00 92.38 427 LYS A N 1
ATOM 3277 C CA . LYS A 1 427 ? -13.463 -21.702 9.151 1.00 92.38 427 LYS A CA 1
ATOM 3278 C C . LYS A 1 427 ? -13.643 -20.510 8.207 1.00 92.38 427 LYS A C 1
ATOM 3280 O O . LYS A 1 427 ? -13.554 -19.367 8.662 1.00 92.38 427 LYS A O 1
ATOM 3285 N N . ILE A 1 428 ? -13.927 -20.750 6.924 1.00 92.00 428 ILE A N 1
ATOM 3286 C CA . ILE A 1 428 ? -14.174 -19.695 5.928 1.00 92.00 428 ILE A CA 1
ATOM 3287 C C . ILE A 1 428 ? -15.437 -18.897 6.278 1.00 92.00 428 ILE A C 1
ATOM 3289 O O . ILE A 1 428 ? -15.388 -17.664 6.281 1.00 92.00 428 ILE A O 1
ATOM 3293 N N . ASP A 1 429 ? -16.540 -19.555 6.640 1.00 93.94 429 ASP A N 1
ATOM 3294 C CA . ASP A 1 429 ? -17.775 -18.865 7.038 1.00 93.94 429 ASP A CA 1
ATOM 3295 C C . ASP A 1 429 ? -17.626 -18.119 8.374 1.00 93.94 429 ASP A C 1
ATOM 3297 O O . ASP A 1 429 ? -18.091 -16.979 8.510 1.00 93.94 429 ASP A O 1
ATOM 3301 N N . GLY A 1 430 ? -16.893 -18.691 9.336 1.00 96.50 430 GLY A N 1
ATOM 3302 C CA . GLY A 1 430 ? -16.494 -17.994 10.561 1.00 96.50 430 GLY A CA 1
ATOM 3303 C C . GLY A 1 430 ? -15.714 -16.706 10.265 1.00 96.50 430 GLY A C 1
ATOM 3304 O O . GLY A 1 430 ? -16.063 -15.633 10.770 1.00 96.50 430 GLY A O 1
ATOM 3305 N N . PHE A 1 431 ? -14.716 -16.778 9.379 1.00 95.94 431 PHE A N 1
ATOM 3306 C CA . PHE A 1 431 ? -13.918 -15.625 8.954 1.00 95.94 431 PHE A CA 1
ATOM 3307 C C . PHE A 1 431 ? -14.737 -14.593 8.159 1.00 95.94 431 PHE A C 1
ATOM 3309 O O . PHE A 1 431 ? -14.579 -13.386 8.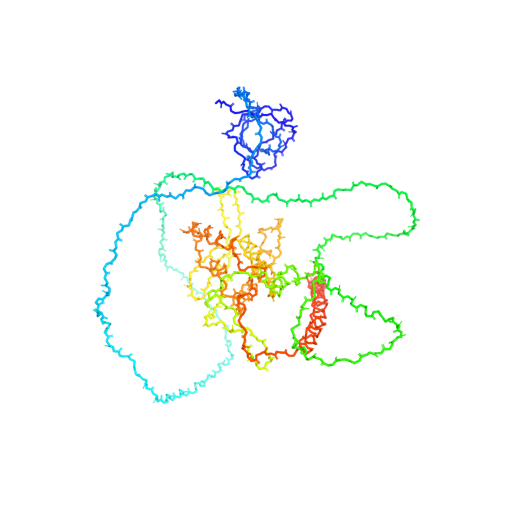362 1.00 95.94 431 PHE A O 1
ATOM 3316 N N . LYS A 1 432 ? -15.673 -15.033 7.311 1.00 94.00 432 LYS A N 1
ATOM 3317 C CA . LYS A 1 432 ? -16.612 -14.171 6.570 1.00 94.00 432 LYS A CA 1
ATOM 3318 C C . LYS A 1 432 ? -17.557 -13.408 7.506 1.00 94.00 432 LYS A C 1
ATOM 3320 O O . LYS A 1 432 ? -17.834 -12.227 7.289 1.00 94.00 432 LYS A O 1
ATOM 3325 N N . CYS A 1 433 ? -18.027 -14.057 8.572 1.00 96.81 433 CYS A N 1
ATOM 3326 C CA . CYS A 1 433 ? -18.852 -13.426 9.603 1.00 96.81 433 CYS A CA 1
ATOM 3327 C C . CYS A 1 433 ? -18.043 -12.416 10.440 1.00 96.81 433 CYS A C 1
ATOM 3329 O O . CYS A 1 433 ? -18.498 -11.291 10.674 1.00 96.81 433 CYS A O 1
ATOM 3331 N N . PHE A 1 434 ? -16.824 -12.795 10.839 1.00 98.06 434 PHE A N 1
ATOM 3332 C CA . PHE A 1 434 ? -15.886 -11.941 11.571 1.00 98.06 434 PHE A CA 1
ATOM 3333 C C . PHE A 1 434 ? -15.502 -10.680 10.783 1.00 98.06 434 PHE A C 1
ATOM 3335 O O . PHE A 1 434 ? -15.716 -9.572 11.273 1.00 98.06 434 PHE A O 1
ATOM 3342 N N . THR A 1 435 ? -14.991 -10.832 9.557 1.00 96.94 435 THR A N 1
ATOM 3343 C CA . THR A 1 435 ? -14.510 -9.711 8.727 1.00 96.94 435 THR A CA 1
ATOM 3344 C C . THR A 1 435 ? -15.609 -8.694 8.441 1.00 96.94 435 THR A C 1
ATOM 3346 O O . THR A 1 435 ? -15.369 -7.496 8.574 1.00 96.94 435 THR A O 1
ATOM 3349 N N . LYS A 1 436 ? -16.839 -9.146 8.155 1.00 96.25 436 LYS A N 1
ATOM 3350 C CA . LYS A 1 436 ? -17.992 -8.250 7.995 1.00 96.25 436 LYS A CA 1
ATOM 3351 C C . LYS A 1 436 ? -18.262 -7.424 9.260 1.00 96.25 436 LYS A C 1
ATOM 3353 O O . LYS A 1 436 ? -18.354 -6.203 9.179 1.00 96.25 436 LYS A O 1
ATOM 3358 N N . LYS A 1 437 ? -18.360 -8.071 10.431 1.00 98.19 437 LYS A N 1
ATOM 3359 C CA . LYS A 1 437 ? -18.556 -7.361 11.710 1.00 98.19 437 LYS A CA 1
ATOM 3360 C C . LYS A 1 437 ? -17.404 -6.405 12.022 1.00 98.19 437 LYS A C 1
ATOM 3362 O O . LYS A 1 437 ? -17.647 -5.350 12.606 1.00 98.19 437 LYS A O 1
ATOM 3367 N N . MET A 1 438 ? -16.175 -6.765 11.655 1.00 98.44 438 MET A N 1
ATOM 3368 C CA . MET A 1 438 ? -14.995 -5.926 11.846 1.00 98.44 438 MET A CA 1
ATOM 3369 C C . MET A 1 438 ? -15.034 -4.674 10.959 1.00 98.44 438 MET A C 1
ATOM 3371 O O . MET A 1 438 ? -14.774 -3.591 11.472 1.00 98.44 438 MET A O 1
ATOM 3375 N N . ASP A 1 439 ? -15.416 -4.789 9.682 1.00 97.06 439 ASP A N 1
ATOM 3376 C CA . ASP A 1 439 ? -15.582 -3.636 8.781 1.00 97.06 439 ASP A CA 1
ATOM 3377 C C . ASP A 1 439 ? -16.690 -2.691 9.273 1.00 97.06 439 ASP A C 1
ATOM 3379 O O . ASP A 1 439 ? -16.421 -1.516 9.531 1.00 97.06 439 ASP A O 1
ATOM 3383 N N . ASP A 1 440 ? -17.895 -3.218 9.535 1.00 97.56 440 ASP A N 1
ATOM 3384 C CA . ASP A 1 440 ? -19.023 -2.447 10.086 1.00 97.56 440 ASP A CA 1
ATOM 3385 C C . ASP A 1 440 ? -18.610 -1.687 11.375 1.00 97.56 440 ASP A C 1
ATOM 3387 O O . ASP A 1 440 ? -18.907 -0.498 11.541 1.00 97.56 440 ASP A O 1
ATOM 3391 N N . SER A 1 441 ? -17.857 -2.343 12.271 1.00 98.44 441 SER A N 1
ATOM 3392 C CA . SER A 1 441 ? -17.388 -1.753 13.539 1.00 98.44 441 SER A CA 1
ATOM 3393 C C . SER A 1 441 ? -16.272 -0.719 13.353 1.00 98.44 441 SER A C 1
ATOM 3395 O O . SER A 1 441 ? -16.293 0.335 13.995 1.00 98.44 441 SER A O 1
ATOM 3397 N N . THR A 1 442 ? -15.304 -0.981 12.470 1.00 98.06 442 THR A N 1
ATOM 3398 C CA . THR A 1 442 ? -14.200 -0.057 12.167 1.00 98.06 442 THR A CA 1
ATOM 3399 C C . THR A 1 442 ? -14.712 1.195 11.455 1.00 98.06 442 THR A C 1
ATOM 3401 O O . THR A 1 442 ? -14.268 2.301 11.772 1.00 98.06 442 THR A O 1
ATOM 3404 N N . LEU A 1 443 ? -15.692 1.063 10.554 1.00 96.56 443 LEU A N 1
ATOM 3405 C CA . LEU A 1 443 ? -16.367 2.199 9.920 1.00 96.56 443 LEU A CA 1
ATOM 3406 C C . LEU A 1 443 ? -17.098 3.070 10.952 1.00 96.56 443 LEU A C 1
ATOM 3408 O O . LEU A 1 443 ? -16.964 4.297 10.910 1.00 96.56 443 LEU A O 1
ATOM 3412 N N . GLN A 1 444 ? -17.811 2.458 11.904 1.00 97.94 444 GLN A N 1
ATOM 3413 C CA . GLN A 1 444 ? -18.482 3.183 12.987 1.00 97.94 444 GLN A CA 1
ATOM 3414 C C . GLN A 1 444 ? -17.480 3.903 13.906 1.00 97.94 444 GLN A C 1
ATOM 3416 O O . GLN A 1 444 ? -17.646 5.094 14.179 1.00 97.94 444 GLN A O 1
ATOM 3421 N N . LEU A 1 445 ? -16.409 3.225 14.335 1.00 98.25 445 LEU A N 1
ATOM 3422 C CA . LEU A 1 445 ? -15.347 3.820 15.155 1.00 98.25 445 LEU A CA 1
ATOM 3423 C C . LEU A 1 445 ? -14.684 5.010 14.444 1.00 98.25 445 LEU A C 1
ATOM 3425 O O . LEU A 1 445 ? -14.526 6.079 15.035 1.00 98.25 445 LEU A O 1
ATOM 3429 N N . ASN A 1 446 ? -14.347 4.850 13.162 1.00 96.06 446 ASN A N 1
ATOM 3430 C CA . ASN A 1 446 ? -13.760 5.905 12.340 1.00 96.06 446 ASN A CA 1
ATOM 3431 C C . ASN A 1 446 ? -14.721 7.101 12.185 1.00 96.06 446 ASN A C 1
ATOM 3433 O O . ASN A 1 446 ? -14.295 8.253 12.290 1.00 96.06 446 ASN A O 1
ATOM 3437 N N . HIS A 1 447 ? -16.024 6.860 12.004 1.00 96.75 447 HIS A N 1
ATOM 3438 C CA . HIS A 1 447 ? -17.028 7.928 11.965 1.00 96.75 447 HIS A CA 1
ATOM 3439 C C . HIS A 1 447 ? -17.057 8.728 13.278 1.00 96.75 447 HIS A C 1
ATOM 3441 O O . HIS A 1 447 ? -16.903 9.954 13.254 1.00 96.75 447 HIS A O 1
ATOM 3447 N N . THR A 1 448 ? -17.186 8.042 14.418 1.00 98.00 448 THR A N 1
ATOM 3448 C CA . THR A 1 448 ? -17.235 8.665 15.750 1.00 98.00 448 THR A CA 1
ATOM 3449 C C . THR A 1 448 ? -15.940 9.415 16.085 1.00 98.00 448 THR A C 1
ATOM 3451 O O . THR A 1 448 ? -15.997 10.542 16.579 1.00 98.00 448 THR A O 1
ATOM 3454 N N . ALA A 1 449 ? -14.770 8.860 15.748 1.00 97.50 449 ALA A N 1
ATOM 3455 C CA . ALA A 1 449 ? -13.479 9.521 15.951 1.00 97.50 449 ALA A CA 1
ATOM 3456 C C . ALA A 1 449 ? -13.353 10.821 15.132 1.00 97.50 449 ALA A C 1
ATOM 3458 O O . ALA A 1 449 ? -12.939 11.854 15.666 1.00 97.50 449 ALA A O 1
ATOM 3459 N N . ASN A 1 450 ? -13.772 10.811 13.861 1.00 94.06 450 ASN A N 1
ATOM 3460 C CA . ASN A 1 450 ? -13.777 12.017 13.026 1.00 94.06 450 ASN A CA 1
ATOM 3461 C C . ASN A 1 450 ? -14.798 13.062 13.507 1.00 94.06 450 ASN A C 1
ATOM 3463 O O . ASN A 1 450 ? -14.547 14.262 13.395 1.00 94.06 450 ASN A O 1
ATOM 3467 N N . GLU A 1 451 ? -15.947 12.645 14.045 1.00 95.38 451 GLU A N 1
ATOM 3468 C CA . GLU A 1 451 ? -16.911 13.568 14.652 1.00 95.38 451 GLU A CA 1
ATOM 3469 C C . GLU A 1 451 ? -16.349 14.226 15.921 1.00 95.38 451 GLU A C 1
ATOM 3471 O O . GLU A 1 451 ? -16.431 15.449 16.072 1.00 95.38 451 GLU A O 1
ATOM 3476 N N . PHE A 1 452 ? -15.711 13.444 16.795 1.00 96.06 452 PHE A N 1
ATOM 3477 C CA . PHE A 1 452 ? -15.036 13.956 17.986 1.00 96.06 452 PHE A CA 1
ATOM 3478 C C . PHE A 1 452 ? -13.909 14.935 17.624 1.00 96.06 452 PHE A C 1
ATOM 3480 O O . PHE A 1 452 ? -13.840 16.020 18.201 1.00 96.06 452 PHE A O 1
ATOM 3487 N N . ALA A 1 453 ? -13.096 14.628 16.607 1.00 93.81 453 ALA A N 1
ATOM 3488 C CA . ALA A 1 453 ? -12.059 15.533 16.110 1.00 93.81 453 ALA A CA 1
ATOM 3489 C C . ALA A 1 453 ? -12.632 16.886 15.634 1.00 93.81 453 ALA A C 1
ATOM 3491 O O . ALA A 1 453 ? -12.108 17.939 16.005 1.00 93.81 453 ALA A O 1
ATOM 3492 N N . ARG A 1 454 ? -13.757 16.891 14.898 1.00 93.06 454 ARG A N 1
ATOM 3493 C CA . ARG A 1 454 ? -14.456 18.139 14.517 1.00 93.06 454 ARG A CA 1
ATOM 3494 C C . ARG A 1 454 ? -14.955 18.920 15.741 1.00 93.06 454 ARG A C 1
ATOM 3496 O O . ARG A 1 454 ? -14.820 20.145 15.783 1.00 93.06 454 ARG A O 1
ATOM 3503 N N . LYS A 1 455 ? -15.488 18.228 16.758 1.00 94.94 455 LYS A N 1
ATOM 3504 C CA . LYS A 1 455 ? -15.917 18.852 18.025 1.00 94.94 455 LYS A CA 1
ATOM 3505 C C . LYS A 1 455 ? -14.744 19.461 18.801 1.00 94.94 455 LYS A C 1
ATOM 3507 O O . LYS A 1 455 ? -14.924 20.528 19.378 1.00 94.94 455 LYS A O 1
ATOM 3512 N N . GLN A 1 456 ? -13.554 18.855 18.769 1.00 93.69 456 GLN A N 1
ATOM 3513 C CA . GLN A 1 456 ? -12.337 19.413 19.378 1.00 93.69 456 GLN A CA 1
ATOM 3514 C C . GLN A 1 456 ? -11.865 20.696 18.684 1.00 93.69 456 GLN A C 1
ATOM 3516 O O . GLN A 1 456 ? -11.710 21.725 19.343 1.00 93.69 456 GLN A O 1
ATOM 3521 N N . VAL A 1 457 ? -11.694 20.666 17.357 1.00 90.31 457 VAL A N 1
ATOM 3522 C CA . VAL A 1 457 ? -11.138 21.800 16.590 1.00 90.31 457 VAL A CA 1
ATOM 3523 C C . VAL A 1 457 ? -12.003 23.062 16.694 1.00 90.31 457 VAL A C 1
ATOM 3525 O O . VAL A 1 457 ? -11.457 24.160 16.822 1.00 90.31 457 VAL A O 1
ATOM 3528 N N . THR A 1 458 ? -13.333 22.915 16.670 1.00 89.00 458 THR A N 1
ATOM 3529 C CA . THR A 1 458 ? -14.263 24.059 16.622 1.00 89.00 458 THR A CA 1
ATOM 3530 C C . THR A 1 458 ? -15.070 24.238 17.907 1.00 89.00 458 THR A C 1
ATOM 3532 O O . THR A 1 458 ? -15.110 25.337 18.451 1.00 89.00 458 THR A O 1
ATOM 3535 N N . GLY A 1 459 ? -15.730 23.183 18.394 1.00 91.25 459 GLY A N 1
ATOM 3536 C CA . GLY A 1 459 ? -16.711 23.268 19.484 1.00 91.25 459 GLY A CA 1
ATOM 3537 C C . GLY A 1 459 ? -16.075 23.546 20.844 1.00 91.25 459 GLY A C 1
ATOM 3538 O O . GLY A 1 459 ? -16.264 24.622 21.409 1.00 91.25 459 GLY A O 1
ATOM 3539 N N . PHE A 1 460 ? -15.283 22.599 21.350 1.00 94.19 460 PHE A N 1
ATOM 3540 C CA . PHE A 1 460 ? -14.619 22.730 22.651 1.00 94.19 460 PHE A CA 1
ATOM 3541 C C . PHE A 1 460 ? -13.682 23.946 22.683 1.00 94.19 460 PHE A C 1
ATOM 3543 O O . PHE A 1 460 ? -13.724 24.725 23.634 1.00 94.19 460 PHE A O 1
ATOM 3550 N N . LYS A 1 461 ? -12.921 24.184 21.602 1.00 94.19 461 LYS A N 1
ATOM 3551 C CA . LYS A 1 461 ? -12.093 25.391 21.440 1.00 94.19 461 LYS A CA 1
ATOM 3552 C C . LYS A 1 461 ? -12.890 26.686 21.653 1.00 94.19 461 LYS A C 1
ATOM 3554 O O . LYS A 1 461 ? -12.426 27.557 22.387 1.00 94.19 461 LYS A O 1
ATOM 3559 N N . LYS A 1 462 ? -14.078 26.811 21.047 1.00 95.12 462 LYS A N 1
ATOM 3560 C CA . LYS A 1 462 ? -14.921 28.011 21.159 1.00 95.12 462 LYS A CA 1
ATOM 3561 C C . LYS A 1 462 ? -15.434 28.228 22.584 1.00 95.12 462 LYS A C 1
ATOM 3563 O O . LYS A 1 462 ? -15.377 29.356 23.068 1.00 95.12 462 LYS A O 1
ATOM 3568 N N . GLU A 1 463 ? -15.890 27.181 23.273 1.00 96.50 463 GLU A N 1
ATOM 3569 C CA . GLU A 1 463 ? -16.383 27.342 24.648 1.00 96.50 463 GLU A CA 1
ATOM 3570 C C . GLU A 1 463 ? -15.245 27.659 25.637 1.00 96.50 463 GLU A C 1
ATOM 3572 O O . GLU A 1 463 ? -15.412 28.551 26.468 1.00 96.50 463 GLU A O 1
ATOM 3577 N N . TYR A 1 464 ? -14.051 27.064 25.497 1.00 96.44 464 TYR A N 1
ATOM 3578 C CA . TYR A 1 464 ? -12.885 27.480 26.297 1.00 96.44 464 TYR A CA 1
ATOM 3579 C C . TYR A 1 464 ? -12.462 28.933 26.010 1.00 96.44 464 TYR A C 1
ATOM 3581 O O . TYR A 1 464 ? -12.149 29.677 26.941 1.00 96.44 464 TYR A O 1
ATOM 3589 N N . GLN A 1 465 ? -12.506 29.378 24.748 1.00 96.38 465 GLN A N 1
ATOM 3590 C CA . GLN A 1 465 ? -12.248 30.781 24.393 1.00 96.38 465 GLN A CA 1
ATOM 3591 C C . GLN A 1 465 ? -13.279 31.735 25.012 1.00 96.38 465 GLN A C 1
ATOM 3593 O O . GLN A 1 465 ? -12.900 32.788 25.521 1.00 96.38 465 GLN A O 1
ATOM 3598 N N . LYS A 1 466 ? -14.561 31.362 25.019 1.00 97.31 466 LYS A N 1
ATOM 3599 C CA . LYS A 1 466 ? -15.653 32.133 25.631 1.00 97.31 466 LYS A CA 1
ATOM 3600 C C . LYS A 1 466 ? -15.491 32.255 27.150 1.00 97.31 466 LYS A C 1
ATOM 3602 O O . LYS A 1 466 ? -15.617 33.355 27.677 1.00 97.31 466 LYS A O 1
ATOM 3607 N N . VAL A 1 467 ? -15.126 31.172 27.842 1.00 98.06 467 VAL A N 1
ATOM 3608 C CA . VAL A 1 467 ? -14.792 31.205 29.281 1.00 98.06 467 VAL A CA 1
ATOM 3609 C C . VAL A 1 467 ? -13.610 32.148 29.551 1.00 98.06 467 VAL A C 1
ATOM 3611 O O . VAL A 1 467 ? -13.688 32.996 30.439 1.00 98.06 467 VAL A O 1
ATOM 3614 N N . GLY A 1 468 ? -12.548 32.080 28.740 1.00 98.12 468 GLY A N 1
ATOM 3615 C CA . GLY A 1 468 ? -11.412 33.007 28.837 1.00 98.12 468 GLY A CA 1
ATOM 3616 C C . GLY A 1 468 ? -11.783 34.475 28.572 1.00 98.12 468 GLY A C 1
ATOM 3617 O O . GLY A 1 468 ? -11.260 35.371 29.234 1.00 98.12 468 GLY A O 1
ATOM 3618 N N . GLN A 1 469 ? -12.716 34.735 27.650 1.00 97.94 469 GLN A N 1
ATOM 3619 C CA . GLN A 1 469 ? -13.256 36.076 27.396 1.00 97.94 469 GLN A CA 1
ATOM 3620 C C . GLN A 1 469 ? -14.059 36.607 28.590 1.00 97.94 469 GLN A C 1
ATOM 3622 O O . GLN A 1 469 ? -13.884 37.769 28.948 1.00 97.94 469 GLN A O 1
ATOM 3627 N N . SER A 1 470 ? -14.876 35.773 29.245 1.00 98.19 470 SER A N 1
ATOM 3628 C CA . SER A 1 470 ? -15.602 36.164 30.462 1.00 98.19 470 SER A CA 1
ATOM 3629 C C . SER A 1 470 ? -14.658 36.550 31.605 1.00 98.19 470 SER A C 1
ATOM 3631 O O . SER A 1 470 ? -14.868 37.586 32.233 1.00 98.19 470 SER A O 1
ATOM 3633 N N . PHE A 1 471 ? -13.582 35.787 31.835 1.00 98.25 471 PHE A N 1
ATOM 3634 C CA . PHE A 1 471 ? -12.574 36.154 32.839 1.00 98.25 471 PHE A CA 1
ATOM 3635 C C . PHE A 1 471 ? -11.826 37.447 32.484 1.00 98.25 471 PHE A C 1
ATOM 3637 O O . PHE A 1 471 ? -11.623 38.284 33.361 1.00 98.25 471 PHE A O 1
ATOM 3644 N N . ARG A 1 472 ? -11.466 37.659 31.207 1.00 97.69 472 ARG A N 1
ATOM 3645 C CA . ARG A 1 472 ? -10.856 38.926 30.766 1.00 97.69 472 ARG A CA 1
ATOM 3646 C C . ARG A 1 472 ? -11.794 40.116 30.983 1.00 97.69 472 ARG A C 1
ATOM 3648 O O . ARG A 1 472 ? -11.338 41.129 31.496 1.00 97.69 472 ARG A O 1
ATOM 3655 N N . GLY A 1 473 ? -13.074 39.992 30.630 1.00 97.38 473 GLY A N 1
ATOM 3656 C CA . GLY A 1 473 ? -14.053 41.065 30.824 1.00 97.38 473 GLY A CA 1
ATOM 3657 C C . GLY A 1 473 ? -14.240 41.443 32.297 1.00 97.38 473 GLY A C 1
ATOM 3658 O O . GLY A 1 473 ? -14.361 42.623 32.607 1.00 97.38 473 GLY A O 1
ATOM 3659 N N . LEU A 1 474 ? -14.190 40.463 33.207 1.00 97.38 474 LEU A N 1
ATOM 3660 C CA . LEU A 1 474 ? -14.221 40.719 34.649 1.00 97.38 474 LEU A CA 1
ATOM 3661 C C . LEU A 1 474 ? -12.933 41.398 35.151 1.00 97.38 474 LEU A C 1
ATOM 3663 O O . LEU A 1 474 ? -13.019 42.358 35.906 1.00 97.38 474 LEU A O 1
ATOM 3667 N N . SER A 1 475 ? -11.756 40.958 34.687 1.00 97.44 475 SER A N 1
ATOM 3668 C CA . SER A 1 475 ? -10.470 41.614 34.998 1.00 97.44 475 SER A CA 1
ATOM 3669 C C . SER A 1 475 ? -10.466 43.080 34.564 1.00 97.44 475 SER A C 1
ATOM 3671 O O . SER A 1 475 ? -10.098 43.949 35.340 1.00 97.44 475 SER A O 1
ATOM 3673 N N . GLN A 1 476 ? -10.959 43.364 33.355 1.00 97.06 476 GLN A N 1
ATOM 3674 C CA . GLN A 1 476 ? -11.053 44.726 32.825 1.00 97.06 476 GLN A CA 1
ATOM 3675 C C . GLN A 1 476 ? -12.043 45.606 33.600 1.00 97.06 476 GLN A C 1
ATOM 3677 O O . GLN A 1 476 ? -11.866 46.817 33.631 1.00 97.06 476 GLN A O 1
ATOM 3682 N N . ALA A 1 477 ? -13.065 45.028 34.239 1.00 96.94 477 ALA A N 1
ATOM 3683 C CA . ALA A 1 477 ? -13.943 45.774 35.140 1.00 96.94 477 ALA A CA 1
ATOM 3684 C C . ALA A 1 477 ? -13.245 46.122 36.468 1.00 96.94 477 ALA A C 1
ATOM 3686 O O . ALA A 1 477 ? -13.448 47.214 36.981 1.00 96.94 477 ALA A O 1
ATOM 3687 N N . PHE A 1 478 ? -12.388 45.234 36.988 1.00 97.12 478 PHE A N 1
ATOM 3688 C CA . PHE A 1 478 ? -11.559 45.485 38.178 1.00 97.12 478 PHE A CA 1
ATOM 3689 C C . PHE A 1 478 ? -10.340 46.393 37.911 1.00 97.12 478 PHE A C 1
ATOM 3691 O O . PHE A 1 478 ? -9.657 46.784 38.848 1.00 97.12 478 PHE A O 1
ATOM 3698 N N . GLU A 1 479 ? -10.046 46.722 36.651 1.00 95.00 479 GLU A N 1
ATOM 3699 C CA . GLU A 1 479 ? -9.020 47.701 36.247 1.00 95.00 479 GLU A CA 1
ATOM 3700 C C . GLU A 1 479 ? -9.592 49.134 36.107 1.00 95.00 479 GLU A C 1
ATOM 3702 O O . GLU A 1 479 ? -8.873 50.048 35.700 1.00 95.00 479 GLU A O 1
ATOM 3707 N N . LEU A 1 480 ? -10.884 49.330 36.411 1.00 91.62 480 LEU A N 1
ATOM 3708 C CA . LEU A 1 480 ? -11.627 50.595 36.276 1.00 91.62 480 LEU A CA 1
ATOM 3709 C C . LEU A 1 480 ? -12.204 51.128 37.608 1.00 91.62 480 LEU A C 1
ATOM 3711 O O . LEU A 1 480 ? -12.912 52.137 37.580 1.00 91.62 480 LEU A O 1
ATOM 3715 N N . ASP A 1 481 ? -11.907 50.459 38.727 1.00 72.12 481 ASP A N 1
ATOM 3716 C CA . ASP A 1 481 ? -12.314 50.768 40.113 1.00 72.12 481 ASP A CA 1
ATOM 3717 C C . ASP A 1 481 ? -11.061 51.074 40.964 1.00 72.12 481 ASP A C 1
ATOM 3719 O O . ASP A 1 481 ? -11.040 52.139 41.623 1.00 72.12 481 ASP A O 1
#

Foldseek 3Di:
DFKKKFFCAWADDDDPFADTDHHRWIWGFPDPDDDPQWTWTATPVRDTGIDGPVRIGIDDDDDDDDDDDDDDDDDDDDDDDDDDDDDDDDDDDDDDDDDDDDDDDDDDDDDDDDDDDDDDDDDDDDDDDDDDDDDDDDDDDDDDDDDDDDDDDDDDDPDDDDDDDDDDDDDDDDDDDDDDDDDDDDDDDDDDDDDDPDDPPDPDDDDDDDDDDDDDDDDDDPPDDDPPDDCPDLCNVLQVVVLVVVVADDDDDPVLAFEWDQDPVGTDTDAAPDAKAKDWDAWDWDADDVRPDIFIWIWIAIPVPSDTAIDGPVLVVLLLVLCCQLCSPDPQDDAPDDDDPCRVPPVVSVVNSVRVNVNRRCQRRRRVSVPDQLVCCVRPPHCVVCVPVVVVSSVVSVPDPCGRSNVVVSYDYDPVRPDDPVVVVVVVVVVVVVVVVVVVVVVVVVVVVVVVVVCVVPPVVVVVVVVVVVVVVVVVVVVVD

pLDDT: mean 70.22, std 27.87, range [23.09, 98.44]

InterPro domains:
  IPR001452 SH3 domain [PF14604] (7-57)
  IPR001452 SH3 domain [PS50002] (1-61)
  IPR001452 SH3 domain [SM00326] (3-60)
  IPR001683 Phox homology [PF00787] (306-380)
  IPR001683 Phox homology [PS50195] (276-386)
  IPR001683 Phox homology [SM00312] (273-382)
  IPR019497 Sorting nexin protein, WASP-binding domain [PF10456] (386-481)
  IPR027267 AH/BAR domain superfamily [G3DSA:1.20.1270.60] (434-481)
  IPR035557 Sorting nexin-18, SH3 domain [cd11897] (4-58)
  IPR035703 SNX18, PX domain [cd07286] (276-403)
  IPR036028 SH3-like domain superfamily [SSF50044] (4-73)
  IPR036871 PX domain superfamily [G3DSA:3.30.1520.10] (256-391)
  IPR036871 PX domain superfamily [SSF64268] (271-382)

Secondary structure (DSSP, 8-state):
---EEEESS-B---SBTB--B-TTPEEEES-S--SSSEEEEE-TTS-EEEEEGGGEEE-PPPPPPP---------------------PPPP-------PPP--------PPPPPPP---PPP-----------------------------------------------------------------------------------------------PPP------S---TTSHHHHTTHHHHHTT-------GGG-EEEEEETTEEEEPPPSS---EEE-PPEEEEEGGGTEEEEEEEEEETTT---EEEEHHHHHHHHHHHHHH-TTS-PPPPPPP-STTTT-HHHHHHHHHHHHHHHHHHHHSHHHHT-HHHHHHHH--TTT-HHHHHHHHHHHTT-SSSGGGGGGGEE--TT----HHHHHHHHHHHHHHHHHHHHHHHHHHHHHHHHHHIIIIIIHHHHHHHHHHHHHHHHHHT--

Organism: Marmota monax (NCBI:txid9995)